Protein AF-A0ABC9BMJ6-F1 (afdb_monomer)

Nearest PDB structures (foldseek):
  5kpe-assembly1_A  TM=4.128E-01  e=5.017E+00  synthetic construct
  5xll-assembly1_B  TM=3.146E-01  e=8.668E+00  Mycobacterium tuberculosis H37Rv

Radius of gyration: 30.12 Å; Cα contacts (8 Å, |Δi|>4): 978; chains: 1; bounding box: 95×68×104 Å

Structure (mmCIF, N/CA/C/O backbone):
data_AF-A0ABC9BMJ6-F1
#
_entry.id   AF-A0ABC9BMJ6-F1
#
loop_
_atom_site.group_PDB
_atom_site.id
_atom_site.type_symbol
_atom_site.label_atom_id
_atom_site.label_alt_id
_atom_site.label_comp_id
_atom_site.label_asym_id
_atom_site.label_entity_id
_atom_site.label_seq_id
_atom_site.pdbx_PDB_ins_code
_atom_site.Cartn_x
_atom_site.Cartn_y
_atom_site.Cartn_z
_atom_site.occupancy
_atom_site.B_iso_or_equiv
_atom_site.auth_seq_id
_atom_site.auth_comp_id
_atom_site.auth_asym_id
_atom_site.auth_atom_id
_atom_site.pdbx_PDB_model_num
ATOM 1 N N . MET A 1 1 ? 49.094 -41.368 47.201 1.00 33.09 1 MET A N 1
ATOM 2 C CA . MET A 1 1 ? 49.383 -39.967 46.845 1.00 33.09 1 MET A CA 1
ATOM 3 C C . MET A 1 1 ? 49.085 -39.859 45.364 1.00 33.09 1 MET A C 1
ATOM 5 O O . MET A 1 1 ? 49.759 -40.530 44.600 1.00 33.09 1 MET A O 1
ATOM 9 N N . GLU A 1 2 ? 47.826 -39.545 45.057 1.00 30.81 2 GLU A N 1
ATOM 10 C CA . GLU A 1 2 ? 47.387 -38.235 44.515 1.00 30.81 2 GLU A CA 1
ATOM 11 C C . GLU A 1 2 ? 47.717 -38.145 43.014 1.00 30.81 2 GLU A C 1
ATOM 13 O O . GLU A 1 2 ? 48.843 -38.406 42.628 1.00 30.81 2 GLU A O 1
ATOM 18 N N . GLY A 1 3 ? 46.813 -37.845 42.085 1.00 28.95 3 GLY A N 1
ATOM 19 C CA . GLY A 1 3 ? 45.497 -37.216 42.162 1.00 28.95 3 GLY A CA 1
ATOM 20 C C . GLY A 1 3 ? 45.384 -36.204 41.008 1.00 28.95 3 GLY A C 1
ATOM 21 O O . GLY A 1 3 ? 46.356 -35.520 40.710 1.00 28.95 3 GLY A O 1
ATOM 22 N N . GLY A 1 4 ? 44.202 -36.099 40.389 1.00 27.53 4 GLY A N 1
ATOM 23 C CA . GLY A 1 4 ? 43.822 -35.000 39.484 1.00 27.53 4 GLY A CA 1
ATOM 24 C C . GLY A 1 4 ? 43.732 -35.349 37.992 1.00 27.53 4 GLY A C 1
ATOM 25 O O . GLY A 1 4 ? 44.600 -36.021 37.458 1.00 27.53 4 GLY A O 1
ATOM 26 N N . ALA A 1 5 ? 42.768 -34.879 37.204 1.00 30.50 5 ALA A N 1
ATOM 27 C CA . ALA A 1 5 ? 41.393 -34.427 37.414 1.00 30.50 5 ALA A CA 1
ATOM 28 C C . ALA A 1 5 ? 40.785 -34.338 35.999 1.00 30.50 5 ALA A C 1
ATOM 30 O O . ALA A 1 5 ? 41.412 -33.818 35.079 1.00 30.50 5 ALA A O 1
ATOM 31 N N . SER A 1 6 ? 39.583 -34.885 35.837 1.00 31.22 6 SER A N 1
ATOM 32 C CA . SER A 1 6 ? 38.776 -34.827 34.616 1.00 31.22 6 SER A CA 1
ATOM 33 C C . SER A 1 6 ? 38.198 -33.421 34.410 1.00 31.22 6 SER A C 1
ATOM 35 O O . SER A 1 6 ? 37.624 -32.862 35.344 1.00 31.22 6 SER A O 1
ATOM 37 N N . SER A 1 7 ? 38.285 -32.874 33.193 1.00 28.42 7 SER A N 1
ATOM 38 C CA . SER A 1 7 ? 37.371 -31.827 32.718 1.00 28.42 7 SER A CA 1
ATOM 39 C C . SER A 1 7 ? 36.832 -32.177 31.328 1.00 28.42 7 SER A C 1
ATOM 41 O O . SER A 1 7 ? 37.465 -32.017 30.288 1.00 28.42 7 SER A O 1
ATOM 43 N N . SER A 1 8 ? 35.613 -32.703 31.331 1.00 30.38 8 SER A N 1
ATOM 44 C CA . SER A 1 8 ? 34.746 -32.842 30.169 1.00 30.38 8 SER A CA 1
ATOM 45 C C . SER A 1 8 ? 34.121 -31.484 29.833 1.00 30.38 8 SER A C 1
ATOM 47 O O . SER A 1 8 ? 33.298 -30.989 30.604 1.00 30.38 8 SER A O 1
ATOM 49 N N . HIS A 1 9 ? 34.470 -30.901 28.684 1.00 28.22 9 HIS A N 1
ATOM 50 C CA . HIS A 1 9 ? 33.678 -29.838 28.060 1.00 28.22 9 HIS A CA 1
ATOM 51 C C . HIS A 1 9 ? 32.740 -30.438 26.993 1.00 28.22 9 HIS A C 1
ATOM 53 O O . HIS A 1 9 ? 33.175 -31.306 26.233 1.00 28.22 9 HIS A O 1
ATOM 59 N N . PRO A 1 10 ? 31.460 -30.020 26.945 1.00 30.89 10 PRO A N 1
ATOM 60 C CA . PRO A 1 10 ? 30.462 -30.551 26.020 1.00 30.89 10 PRO A CA 1
ATOM 61 C C . PRO A 1 10 ? 30.648 -30.004 24.590 1.00 30.89 10 PRO A C 1
ATOM 63 O O . PRO A 1 10 ? 31.284 -28.961 24.409 1.00 30.89 10 PRO A O 1
ATOM 66 N N . PRO A 1 11 ? 30.102 -30.691 23.566 1.00 30.92 11 PRO A N 1
ATOM 67 C CA . PRO A 1 11 ? 30.194 -30.267 22.173 1.00 30.92 11 PRO A CA 1
ATOM 68 C C . PRO A 1 11 ? 29.452 -28.945 21.957 1.00 30.92 11 PRO A C 1
ATOM 70 O O . PRO A 1 11 ? 28.362 -28.734 22.488 1.00 30.92 11 PRO A O 1
ATOM 73 N N . GLY A 1 12 ? 30.089 -28.060 21.189 1.00 27.25 12 GLY A N 1
ATOM 74 C CA . GLY A 1 12 ? 29.661 -26.687 20.960 1.00 27.25 12 GLY A CA 1
ATOM 75 C C . GLY A 1 12 ? 28.225 -26.556 20.459 1.00 27.25 12 GLY A C 1
ATOM 76 O O . GLY A 1 12 ? 27.762 -27.316 19.609 1.00 27.25 12 GLY A O 1
ATOM 77 N N . GLU A 1 13 ? 27.557 -25.536 20.990 1.00 24.33 13 GLU A N 1
ATOM 78 C CA . GLU A 1 13 ? 26.279 -25.020 20.523 1.00 24.33 13 GLU A CA 1
ATOM 79 C C . GLU A 1 13 ? 26.302 -24.815 19.004 1.00 24.33 13 GLU A C 1
ATOM 81 O O . GLU A 1 13 ? 27.088 -24.034 18.457 1.00 24.33 13 GLU A O 1
ATOM 86 N N . VAL A 1 14 ? 25.392 -25.503 18.315 1.00 29.06 14 VAL A N 1
ATOM 87 C CA . VAL A 1 14 ? 25.021 -25.184 16.940 1.00 29.06 14 VAL A CA 1
ATOM 88 C C . VAL A 1 14 ? 24.411 -23.785 16.968 1.00 29.06 14 VAL A C 1
ATOM 90 O O . VAL A 1 14 ? 23.277 -23.598 17.408 1.00 29.06 14 VAL A O 1
ATOM 93 N N . ARG A 1 15 ? 25.188 -22.788 16.525 1.00 27.58 15 ARG A N 1
ATOM 94 C CA . ARG A 1 15 ? 24.693 -21.442 16.210 1.00 27.58 15 ARG A CA 1
ATOM 95 C C . ARG A 1 15 ? 23.406 -21.579 15.401 1.00 27.58 15 ARG A C 1
ATOM 97 O O . ARG A 1 15 ? 23.428 -22.158 14.316 1.00 27.58 15 ARG A O 1
ATOM 104 N N . GLY A 1 16 ? 22.315 -21.029 15.931 1.00 27.80 16 GLY A N 1
ATOM 105 C CA . GLY A 1 16 ? 21.027 -20.964 15.254 1.00 27.80 16 GLY A CA 1
ATOM 106 C C . GLY A 1 16 ? 21.189 -20.376 13.856 1.00 27.80 16 GLY A C 1
ATOM 107 O O . GLY A 1 16 ? 21.522 -19.200 13.700 1.00 27.80 16 GLY A O 1
ATOM 108 N N . GLY A 1 17 ? 20.988 -21.211 12.838 1.00 27.11 17 GLY A N 1
ATOM 109 C CA . GLY A 1 17 ? 20.892 -20.753 11.462 1.00 27.11 17 GLY A CA 1
ATOM 110 C C . GLY A 1 17 ? 19.685 -19.831 11.344 1.00 27.11 17 GLY A C 1
ATOM 111 O O . GLY A 1 17 ? 18.574 -20.220 11.704 1.00 27.11 17 GLY A O 1
ATOM 112 N N . ARG A 1 18 ? 19.895 -18.599 10.865 1.00 36.44 18 ARG A N 1
ATOM 113 C CA . ARG A 1 18 ? 18.789 -17.762 10.389 1.00 36.44 18 ARG A CA 1
ATOM 114 C C . ARG A 1 18 ? 18.072 -18.555 9.295 1.00 36.44 18 ARG A C 1
ATOM 116 O O . ARG A 1 18 ? 18.706 -18.930 8.310 1.00 36.44 18 ARG A O 1
ATOM 123 N N . LEU A 1 19 ? 16.782 -18.829 9.485 1.00 44.47 19 LEU A N 1
ATOM 124 C CA . LEU A 1 19 ? 15.931 -19.321 8.403 1.00 44.47 19 LEU A CA 1
ATOM 125 C C . LEU A 1 19 ? 15.994 -18.320 7.237 1.00 44.47 19 LEU A C 1
ATOM 127 O O . LEU A 1 19 ? 16.116 -17.115 7.485 1.00 44.47 19 LEU A O 1
ATOM 131 N N . PRO A 1 20 ? 15.963 -18.797 5.983 1.00 54.59 20 PRO A N 1
ATOM 132 C CA . PRO A 1 20 ? 16.065 -17.919 4.833 1.00 54.59 20 PRO A CA 1
ATOM 133 C C . PRO A 1 20 ? 14.882 -16.939 4.790 1.00 54.59 20 PRO A C 1
ATOM 135 O O . PRO A 1 20 ? 13.783 -17.281 5.240 1.00 54.59 20 PRO A O 1
ATOM 138 N N . PRO A 1 21 ? 15.094 -15.723 4.258 1.00 69.69 21 PRO A N 1
ATOM 139 C CA . PRO A 1 21 ? 14.014 -14.779 4.010 1.00 69.69 21 PRO A CA 1
ATOM 140 C C . PRO A 1 21 ? 12.891 -15.438 3.199 1.00 69.69 21 PRO A C 1
ATOM 142 O O . PRO A 1 21 ? 13.155 -16.119 2.211 1.00 69.69 21 PRO A O 1
ATOM 145 N N . SER A 1 22 ? 11.642 -15.237 3.623 1.00 84.31 22 SER A N 1
ATOM 146 C CA . SER A 1 22 ? 10.463 -15.806 2.963 1.00 84.31 22 SER A CA 1
ATOM 147 C C . SER A 1 22 ? 9.681 -14.722 2.232 1.00 84.31 22 SER A C 1
ATOM 149 O O . SER A 1 22 ? 9.264 -13.734 2.841 1.00 84.31 22 SER A O 1
ATOM 151 N N . GLU A 1 23 ? 9.473 -14.913 0.934 1.00 90.75 23 GLU A N 1
ATOM 152 C CA . GLU A 1 23 ? 8.593 -14.055 0.148 1.00 90.75 23 GLU A CA 1
ATOM 153 C C . GLU A 1 23 ? 7.131 -14.244 0.556 1.00 90.75 23 GLU A C 1
ATOM 155 O O . GLU A 1 23 ? 6.697 -15.353 0.874 1.00 90.75 23 GLU A O 1
ATOM 160 N N . ARG A 1 24 ? 6.364 -13.152 0.530 1.00 92.38 24 ARG A N 1
ATOM 161 C CA . ARG A 1 24 ? 4.918 -13.140 0.754 1.00 92.38 24 ARG A CA 1
ATOM 162 C C . ARG A 1 24 ? 4.232 -12.282 -0.297 1.00 92.38 24 ARG A C 1
ATOM 164 O O . ARG A 1 24 ? 4.701 -11.190 -0.614 1.00 92.38 24 ARG A O 1
ATOM 171 N N . LEU A 1 25 ? 3.077 -12.747 -0.765 1.00 92.94 25 LEU A N 1
ATOM 172 C CA . LEU A 1 25 ? 2.166 -11.964 -1.592 1.00 92.94 25 LEU A CA 1
ATOM 173 C C . LEU A 1 25 ? 1.090 -11.356 -0.687 1.00 92.94 25 LEU A C 1
ATOM 175 O O . LEU A 1 25 ? 0.232 -12.063 -0.169 1.00 92.94 25 LEU A O 1
ATOM 179 N N . LEU A 1 26 ? 1.166 -10.054 -0.432 1.00 92.25 26 LEU A N 1
ATOM 180 C CA . LEU A 1 26 ? 0.313 -9.338 0.515 1.00 92.25 26 LEU A CA 1
ATOM 181 C C . LEU A 1 26 ? -0.890 -8.696 -0.172 1.00 92.25 26 LEU A C 1
ATOM 183 O O . LEU A 1 26 ? -0.732 -7.966 -1.151 1.00 92.25 26 LEU A O 1
ATOM 187 N N . SER A 1 27 ? -2.077 -8.855 0.415 1.00 91.06 27 SER A N 1
ATOM 188 C CA . SER A 1 27 ? -3.217 -7.981 0.114 1.00 91.06 27 SER A CA 1
ATOM 189 C C . SER A 1 27 ? -2.977 -6.586 0.692 1.00 91.06 27 SER A C 1
ATOM 191 O O . SER A 1 27 ? -2.805 -6.432 1.902 1.00 91.06 27 SER A O 1
ATOM 193 N N . ARG A 1 28 ? -3.034 -5.546 -0.149 1.00 90.75 28 ARG A N 1
ATOM 194 C CA . ARG A 1 28 ? -2.913 -4.154 0.312 1.00 90.75 28 ARG A CA 1
ATOM 195 C C . ARG A 1 28 ? -4.139 -3.660 1.073 1.00 90.75 28 ARG A C 1
ATOM 197 O O . ARG A 1 28 ? -4.034 -2.696 1.827 1.00 90.75 28 ARG A O 1
ATOM 204 N N . PHE A 1 29 ? -5.305 -4.273 0.878 1.00 90.12 29 PHE A N 1
ATOM 205 C CA . PHE A 1 29 ? -6.492 -3.928 1.653 1.00 90.12 29 PHE A CA 1
ATOM 206 C C . PHE A 1 29 ? -6.462 -4.637 3.005 1.00 90.12 29 PHE A C 1
ATOM 208 O O . PHE A 1 29 ? -6.341 -5.862 3.064 1.00 90.12 29 PHE A O 1
ATOM 215 N N . VAL A 1 30 ? -6.604 -3.856 4.074 1.00 92.12 30 VAL A N 1
ATOM 216 C CA . VAL A 1 30 ? -6.532 -4.326 5.458 1.00 92.12 30 VAL A CA 1
ATOM 217 C C . VAL A 1 30 ? -7.868 -4.047 6.121 1.00 92.12 30 VAL A C 1
ATOM 219 O O . VAL A 1 30 ? -8.249 -2.892 6.284 1.00 92.12 30 VAL A O 1
ATOM 222 N N . ARG A 1 31 ? -8.601 -5.095 6.491 1.00 91.50 31 ARG A N 1
ATOM 223 C CA . ARG A 1 31 ? -9.920 -4.955 7.126 1.00 91.50 31 ARG A CA 1
ATOM 224 C C . ARG A 1 31 ? -9.782 -4.569 8.591 1.00 91.50 31 ARG A C 1
ATOM 226 O O . ARG A 1 31 ? -8.829 -4.983 9.252 1.00 91.50 31 ARG A O 1
ATOM 233 N N . PHE A 1 32 ? -10.756 -3.816 9.092 1.00 92.62 32 PHE A N 1
ATOM 234 C CA . PHE A 1 32 ? -10.919 -3.625 10.529 1.00 92.62 32 PHE A CA 1
ATOM 235 C C . PHE A 1 32 ? -11.831 -4.697 11.105 1.00 92.62 32 PHE A C 1
ATOM 237 O O . PHE A 1 32 ? -12.889 -4.994 10.550 1.00 92.62 32 PHE A O 1
ATOM 244 N N . GLU A 1 33 ? -11.419 -5.251 12.235 1.00 91.69 33 GLU A N 1
ATOM 245 C CA . GLU A 1 33 ? -12.224 -6.164 13.035 1.00 91.69 33 GLU A CA 1
ATOM 246 C C . GLU A 1 33 ? -12.565 -5.458 14.345 1.00 91.69 33 GLU A C 1
ATOM 248 O O . GLU A 1 33 ? -11.684 -5.171 15.152 1.00 91.69 33 GLU A O 1
ATOM 253 N N . ASP A 1 34 ? -13.841 -5.104 14.517 1.00 90.19 34 ASP A N 1
ATOM 254 C CA . ASP A 1 34 ? -14.331 -4.427 15.720 1.00 90.19 34 ASP A CA 1
ATOM 255 C C . ASP A 1 34 ? -14.354 -5.416 16.891 1.00 90.19 34 ASP A C 1
ATOM 257 O O . ASP A 1 34 ? -15.243 -6.266 16.997 1.00 90.19 34 ASP A O 1
ATOM 261 N N . GLU A 1 35 ? -13.371 -5.287 17.778 1.00 91.06 35 GLU A N 1
ATOM 262 C CA . GLU A 1 35 ? -13.176 -6.176 18.920 1.00 91.06 35 GLU A CA 1
ATOM 263 C C . GLU A 1 35 ? -14.310 -6.053 19.945 1.00 91.06 35 GLU A C 1
ATOM 265 O O . GLU A 1 35 ? -14.621 -7.013 20.644 1.00 91.06 35 GLU A O 1
ATOM 270 N N . ILE A 1 36 ? -14.990 -4.902 20.013 1.00 89.50 36 ILE A N 1
ATOM 271 C CA . ILE A 1 36 ? -16.168 -4.742 20.876 1.00 89.50 36 ILE A CA 1
ATOM 272 C C . ILE A 1 36 ? -17.305 -5.611 20.336 1.00 89.50 36 ILE A C 1
ATOM 274 O O . ILE A 1 36 ? -17.982 -6.302 21.095 1.00 89.50 36 ILE A O 1
ATOM 278 N N . SER A 1 37 ? -17.502 -5.601 19.017 1.00 88.56 37 SER A N 1
ATOM 279 C CA . SER A 1 37 ? -18.513 -6.431 18.358 1.00 88.56 37 SER A CA 1
ATOM 280 C C . SER A 1 37 ? -18.182 -7.927 18.454 1.00 88.56 37 SER A C 1
ATOM 282 O O . SER A 1 37 ? -19.090 -8.736 18.640 1.00 88.56 37 SER A O 1
ATOM 284 N N . GLU A 1 38 ? -16.902 -8.303 18.370 1.00 89.56 38 GLU A N 1
ATOM 285 C CA . GLU A 1 38 ? -16.426 -9.669 18.639 1.00 89.56 38 GLU A CA 1
ATOM 286 C C . GLU A 1 38 ? -16.724 -10.078 20.089 1.00 89.56 38 GLU A C 1
ATOM 288 O O . GLU A 1 38 ? -17.366 -11.100 20.321 1.00 89.56 38 GLU A O 1
ATOM 293 N N . PHE A 1 39 ? -16.375 -9.232 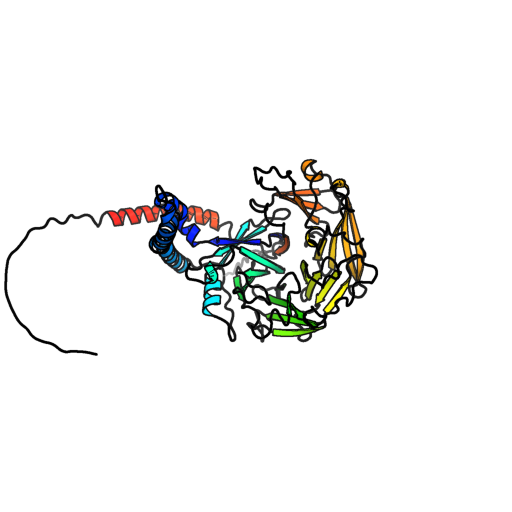21.060 1.00 90.19 39 PHE A N 1
ATOM 294 C CA . PHE A 1 39 ? -16.603 -9.491 22.481 1.00 90.19 39 PHE A CA 1
ATOM 295 C C . PHE A 1 39 ? -18.092 -9.650 22.827 1.00 90.19 39 PHE A C 1
ATOM 297 O O . PHE A 1 39 ? -18.458 -10.548 23.581 1.00 90.19 39 PHE A O 1
ATOM 304 N N . ILE A 1 40 ? -18.977 -8.820 22.261 1.00 90.38 40 ILE A N 1
ATOM 305 C CA . ILE A 1 40 ? -20.436 -8.951 22.438 1.00 90.38 40 ILE A CA 1
ATOM 306 C C . ILE A 1 40 ? -20.909 -10.338 21.983 1.00 90.38 40 ILE A C 1
ATOM 308 O O . ILE A 1 40 ? -21.670 -10.989 22.702 1.00 90.38 40 ILE A O 1
ATOM 312 N N . LYS A 1 41 ? -20.416 -10.815 20.831 1.00 90.56 41 LYS A N 1
ATOM 313 C CA . LYS A 1 41 ? -20.728 -12.156 20.316 1.00 90.56 41 LYS A CA 1
ATOM 314 C C . LYS A 1 41 ? -20.170 -13.257 21.218 1.00 90.56 41 LYS A C 1
ATOM 316 O O . LYS A 1 41 ? -20.896 -14.199 21.518 1.00 90.56 41 LYS A O 1
ATOM 321 N N . GLU A 1 42 ? -18.925 -13.131 21.686 1.00 90.31 42 GLU A N 1
ATOM 322 C CA . GLU A 1 42 ? -18.297 -14.093 22.609 1.00 90.31 42 GLU A CA 1
ATOM 323 C C . GLU A 1 42 ? -19.088 -14.252 23.916 1.00 90.31 42 GLU A C 1
ATOM 325 O O . GLU A 1 42 ? -19.200 -15.355 24.442 1.00 90.31 42 GLU A O 1
ATOM 330 N N . GLN A 1 43 ? -19.658 -13.160 24.433 1.00 89.31 43 GLN A N 1
ATOM 331 C CA . GLN A 1 43 ? -20.457 -13.164 25.663 1.00 89.31 43 GLN A CA 1
ATOM 332 C C . GLN A 1 43 ? -21.914 -13.610 25.450 1.00 89.31 43 GLN A C 1
ATOM 334 O O . GLN A 1 43 ? -22.694 -13.610 26.403 1.00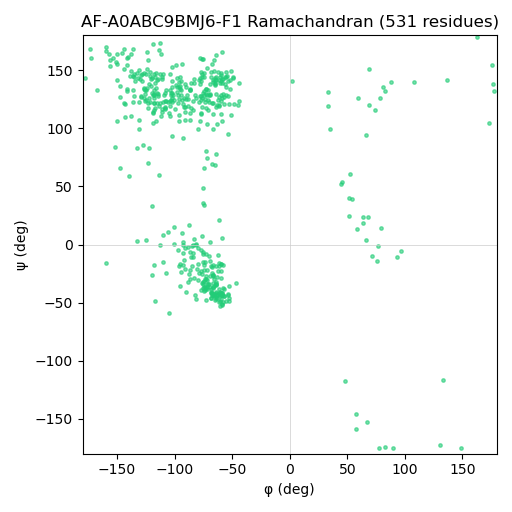 89.31 43 GLN A O 1
ATOM 339 N N . GLY A 1 44 ? -22.311 -13.951 24.219 1.00 88.50 44 GLY A N 1
ATOM 340 C CA . GLY A 1 44 ? -23.694 -14.306 23.891 1.00 88.50 44 GLY A CA 1
ATOM 341 C C . GLY A 1 44 ? -24.687 -13.157 24.098 1.00 88.50 44 GLY A C 1
ATOM 342 O O . GLY A 1 44 ? -25.873 -13.398 24.323 1.00 88.50 44 GLY A O 1
ATOM 343 N N . LEU A 1 45 ? -24.215 -11.907 24.065 1.00 89.19 45 LEU A N 1
ATOM 344 C CA . LEU A 1 45 ? -25.070 -10.730 24.187 1.00 89.19 45 LEU A CA 1
ATOM 345 C C . LEU A 1 45 ? -25.816 -10.487 22.862 1.00 89.19 45 LEU A C 1
ATOM 347 O O . LEU A 1 45 ? -25.270 -10.759 21.789 1.00 89.19 45 LEU A O 1
ATOM 351 N N . PRO A 1 46 ? -27.061 -9.976 22.910 1.00 87.81 46 PRO A N 1
ATOM 352 C CA . PRO A 1 46 ? -27.860 -9.759 21.709 1.00 87.81 46 PRO A CA 1
ATOM 353 C C . PRO A 1 46 ? -27.179 -8.758 20.774 1.00 87.81 46 PRO A C 1
ATOM 355 O O . PRO A 1 46 ? -26.604 -7.770 21.228 1.00 87.81 46 PRO A O 1
ATOM 358 N N . SER A 1 47 ? -27.257 -9.004 19.466 1.00 89.44 47 SER A N 1
ATOM 359 C CA . SER A 1 47 ? -26.776 -8.053 18.463 1.00 89.44 47 SER A CA 1
ATOM 360 C C . SER A 1 47 ? -27.749 -6.879 18.309 1.00 89.44 47 SER A C 1
ATOM 362 O O . SER A 1 47 ? -28.928 -6.993 18.656 1.00 89.44 47 SER A O 1
ATOM 364 N N . LEU A 1 48 ? -27.274 -5.754 17.759 1.00 88.00 48 LEU A N 1
ATOM 365 C CA . LEU A 1 48 ? -28.157 -4.630 17.440 1.00 88.00 48 LEU A CA 1
ATOM 366 C C . LEU A 1 48 ? -29.256 -5.063 16.466 1.00 88.00 48 LEU A C 1
ATOM 368 O O . LEU A 1 48 ? -30.403 -4.698 16.682 1.00 88.00 48 LEU A O 1
ATOM 372 N N . ASP A 1 49 ? -28.920 -5.866 15.455 1.00 88.75 49 ASP A N 1
ATOM 373 C CA . ASP A 1 49 ? -29.873 -6.333 14.444 1.00 88.75 49 ASP A CA 1
ATOM 374 C C . ASP A 1 49 ? -30.996 -7.152 15.089 1.00 88.75 49 ASP A C 1
ATOM 376 O O . ASP A 1 49 ? -32.164 -6.869 14.861 1.00 88.75 49 ASP A O 1
ATOM 380 N N . THR A 1 50 ? -30.657 -8.061 16.009 1.00 89.06 50 THR A N 1
ATOM 381 C CA . THR A 1 50 ? -31.642 -8.851 16.769 1.00 89.06 50 THR A CA 1
ATOM 382 C C . THR A 1 50 ? -32.581 -7.971 17.601 1.00 89.06 50 THR A C 1
ATOM 384 O O . THR A 1 50 ? -33.778 -8.232 17.677 1.00 89.06 50 THR A O 1
ATOM 387 N N . ILE A 1 51 ? -32.054 -6.917 18.233 1.00 89.44 51 ILE A N 1
ATOM 388 C CA . ILE A 1 51 ? -32.875 -5.976 19.011 1.00 89.44 51 ILE A CA 1
ATOM 389 C C . ILE A 1 51 ? -33.725 -5.107 18.085 1.00 89.44 51 ILE A C 1
ATOM 391 O O . ILE A 1 51 ? -34.874 -4.828 18.410 1.00 89.44 51 ILE A O 1
ATOM 395 N N . MET A 1 52 ? -33.185 -4.685 16.939 1.00 91.12 52 MET A N 1
ATOM 396 C CA . MET A 1 52 ? -33.926 -3.896 15.956 1.00 91.12 52 MET A CA 1
ATOM 397 C C . MET A 1 52 ? -35.069 -4.701 15.349 1.00 91.12 52 MET A C 1
ATOM 399 O O . MET A 1 52 ? -36.163 -4.163 15.232 1.00 91.12 52 MET A O 1
ATOM 403 N N . GLU A 1 53 ? -34.846 -5.968 14.999 1.00 90.06 53 GLU A N 1
ATOM 404 C CA . GLU A 1 53 ? -35.888 -6.856 14.476 1.00 90.06 53 GLU A CA 1
ATOM 405 C C . GLU A 1 53 ? -37.047 -6.987 15.468 1.00 90.06 53 GLU A C 1
ATOM 407 O O . GLU A 1 53 ? -38.188 -6.724 15.101 1.00 90.06 53 GLU A O 1
ATOM 412 N N . ALA A 1 54 ? -36.750 -7.278 16.739 1.00 88.94 54 ALA A N 1
ATOM 413 C CA . ALA A 1 54 ? -37.772 -7.394 17.779 1.00 88.94 54 ALA A CA 1
ATOM 414 C C . ALA A 1 54 ? -38.469 -6.058 18.094 1.00 88.94 54 ALA A C 1
ATOM 416 O O . ALA A 1 54 ? -39.665 -6.021 18.363 1.00 88.94 54 ALA A O 1
ATOM 417 N N . ALA A 1 55 ? -37.737 -4.941 18.084 1.00 87.94 55 ALA A N 1
ATOM 418 C CA . ALA A 1 55 ? -38.296 -3.641 18.451 1.00 87.94 55 ALA A CA 1
ATOM 419 C C . ALA A 1 55 ? -39.086 -2.961 17.327 1.00 87.94 55 ALA A C 1
ATOM 421 O O . ALA A 1 55 ? -39.862 -2.047 17.602 1.00 87.94 55 ALA A O 1
ATOM 422 N N . LEU A 1 56 ? -38.856 -3.347 16.070 1.00 91.62 56 LEU A N 1
ATOM 423 C CA . LEU A 1 56 ? -39.567 -2.817 14.905 1.00 91.62 56 LEU A CA 1
ATOM 424 C C . LEU A 1 56 ? -40.735 -3.708 14.466 1.00 91.62 56 LEU A C 1
ATOM 426 O O . LEU A 1 56 ? -41.483 -3.306 13.569 1.00 91.62 56 LEU A O 1
ATOM 430 N N . GLU A 1 57 ? -40.907 -4.870 15.101 1.00 89.75 57 GLU A N 1
ATOM 431 C CA . GLU A 1 57 ? -42.073 -5.734 14.933 1.00 89.75 57 GLU A CA 1
ATOM 432 C C . GLU A 1 57 ? -43.352 -4.950 15.275 1.00 89.75 57 GLU A C 1
ATOM 434 O O . GLU A 1 57 ? -43.441 -4.280 16.304 1.00 89.75 57 GLU A O 1
ATOM 439 N N . ASP A 1 58 ? -44.315 -4.954 14.352 1.00 87.88 58 ASP A N 1
ATOM 440 C CA . ASP A 1 58 ? -45.609 -4.264 14.462 1.00 87.88 58 ASP A CA 1
ATOM 441 C C . ASP A 1 58 ? -45.572 -2.733 14.678 1.00 87.88 58 ASP A C 1
ATOM 443 O O . ASP A 1 58 ? -46.604 -2.107 14.948 1.00 87.88 58 ASP A O 1
ATOM 447 N N . ILE A 1 59 ? -44.418 -2.080 14.490 1.00 91.25 59 ILE A N 1
ATOM 448 C CA . ILE A 1 59 ? -44.306 -0.618 14.590 1.00 91.25 59 ILE A CA 1
ATOM 449 C C . ILE A 1 59 ? -44.749 0.063 13.281 1.00 91.25 59 ILE A C 1
ATOM 451 O O . ILE A 1 59 ? -44.210 -0.240 12.208 1.00 91.25 59 ILE A O 1
ATOM 455 N N . PRO A 1 60 ? -45.666 1.053 13.334 1.00 90.88 60 PRO A N 1
ATOM 456 C CA . PRO A 1 60 ? -46.049 1.839 12.164 1.00 90.88 60 PRO A CA 1
ATOM 457 C C . PRO A 1 60 ? -44.855 2.556 11.527 1.00 90.88 60 PRO A C 1
ATOM 459 O O . PRO A 1 60 ? -44.015 3.118 12.230 1.00 90.88 60 PRO A O 1
ATOM 462 N N . GLU A 1 61 ? -44.822 2.636 10.193 1.00 87.62 61 GLU A N 1
ATOM 463 C CA . GLU A 1 61 ? -43.719 3.259 9.437 1.00 87.62 61 GLU A CA 1
ATOM 464 C C . GLU A 1 61 ? -43.404 4.692 9.904 1.00 87.62 61 GLU A C 1
ATOM 466 O O . GLU A 1 61 ? -42.244 5.083 10.010 1.00 87.62 61 GLU A O 1
ATOM 471 N N . SER A 1 62 ? -44.436 5.452 10.287 1.00 89.50 62 SER A N 1
ATOM 472 C CA . SER A 1 62 ? -44.309 6.818 10.810 1.00 89.50 62 SER A CA 1
ATOM 473 C C . SER A 1 62 ? -43.557 6.920 12.142 1.00 89.50 62 SER A C 1
ATOM 475 O O . SER A 1 62 ? -43.094 8.003 12.493 1.00 89.50 62 SER A O 1
ATOM 477 N N . GLN A 1 63 ? -43.427 5.819 12.887 1.00 89.38 63 GLN A N 1
ATOM 478 C CA . GLN A 1 63 ? -42.763 5.762 14.192 1.00 89.38 63 GLN A CA 1
ATOM 479 C C . GLN A 1 63 ? -41.439 4.994 14.163 1.00 89.38 63 GLN A C 1
ATOM 481 O O . GLN A 1 63 ? -40.636 5.151 15.089 1.00 89.38 63 GLN A O 1
ATOM 486 N N . LYS A 1 64 ? -41.170 4.213 13.106 1.00 89.56 64 LYS A N 1
ATOM 487 C CA . LYS A 1 64 ? -39.967 3.374 13.003 1.00 89.56 64 LYS A CA 1
ATOM 488 C C . LYS A 1 64 ? -38.688 4.163 13.237 1.00 89.56 64 LYS A C 1
ATOM 490 O O . LYS A 1 64 ? -37.880 3.758 14.059 1.00 89.56 64 LYS A O 1
ATOM 495 N N . GLN A 1 65 ? -38.538 5.339 12.626 1.00 89.88 65 GLN A N 1
ATOM 496 C CA . GLN A 1 65 ? -37.334 6.159 12.803 1.00 89.88 65 GLN A CA 1
ATOM 497 C C . GLN A 1 65 ? -37.084 6.546 14.272 1.00 89.88 65 GLN A C 1
ATOM 499 O O . GLN A 1 65 ? -35.950 6.476 14.751 1.00 89.88 65 GLN A O 1
ATOM 504 N N . THR A 1 66 ? -38.131 6.942 15.000 1.00 91.19 66 THR A N 1
ATOM 505 C CA . THR A 1 66 ? -38.025 7.317 16.416 1.00 91.19 66 THR A CA 1
ATOM 506 C C . THR A 1 66 ? -37.698 6.110 17.291 1.00 91.19 66 THR A C 1
ATOM 508 O O . THR A 1 66 ? -36.855 6.218 18.184 1.00 91.19 66 THR A O 1
ATOM 511 N N . VAL A 1 67 ? -38.324 4.959 17.026 1.00 90.25 67 VAL A N 1
ATOM 512 C CA . VAL A 1 67 ? -38.047 3.706 17.743 1.00 90.25 67 VAL A CA 1
ATOM 513 C C . VAL A 1 67 ? -36.618 3.239 17.472 1.00 90.25 67 VAL A C 1
ATOM 515 O O . VAL A 1 67 ? -35.869 3.027 18.419 1.00 90.25 67 VAL A O 1
ATOM 518 N N . THR A 1 68 ? -36.182 3.213 16.210 1.00 90.31 68 THR A N 1
ATOM 519 C CA . THR A 1 68 ? -34.804 2.882 15.819 1.00 90.31 68 THR A CA 1
ATOM 520 C C . THR A 1 68 ? -33.787 3.740 16.568 1.00 90.31 68 THR A C 1
ATOM 522 O O . THR A 1 68 ? -32.840 3.216 17.147 1.00 90.31 68 THR A O 1
ATOM 525 N N . GLN A 1 69 ? -33.972 5.063 16.616 1.00 90.88 69 GLN A N 1
ATOM 526 C CA . GLN A 1 69 ? -33.047 5.939 17.340 1.00 90.88 69 GLN A CA 1
ATOM 527 C C . GLN A 1 69 ? -33.025 5.654 18.845 1.00 90.88 69 GLN A C 1
ATOM 529 O O . GLN A 1 69 ? -31.944 5.601 19.438 1.00 90.88 69 GLN A O 1
ATOM 534 N N . ARG A 1 70 ? -34.197 5.456 19.465 1.00 92.44 70 ARG A N 1
ATOM 535 C CA . ARG A 1 70 ? -34.306 5.134 20.893 1.00 92.44 70 ARG A CA 1
ATOM 536 C C . ARG A 1 70 ? -33.591 3.828 21.220 1.00 92.44 70 ARG A C 1
ATOM 538 O O . ARG A 1 70 ? -32.789 3.802 22.150 1.00 92.44 70 ARG A O 1
ATOM 545 N N . GLU A 1 71 ? -33.842 2.782 20.447 1.00 92.44 71 GLU A N 1
ATOM 546 C CA . GLU A 1 71 ? -33.278 1.461 20.704 1.00 92.44 71 GLU A CA 1
ATOM 547 C C . GLU A 1 71 ? -31.780 1.401 20.406 1.00 92.44 71 GLU A C 1
ATOM 549 O O . GLU A 1 71 ? -31.025 0.819 21.181 1.00 92.44 71 GLU A O 1
ATOM 554 N N . ILE A 1 72 ? -31.298 2.099 19.370 1.00 90.12 72 ILE A N 1
ATOM 555 C CA . ILE A 1 72 ? -29.856 2.276 19.147 1.00 90.12 72 ILE A CA 1
ATOM 556 C C . ILE A 1 72 ? -29.199 2.929 20.371 1.00 90.12 72 ILE A C 1
ATOM 558 O O . ILE A 1 72 ? -28.124 2.501 20.797 1.00 90.12 72 ILE A O 1
ATOM 562 N N . LEU A 1 73 ? -29.810 3.970 20.944 1.00 90.12 73 LEU A N 1
ATOM 563 C CA . LEU A 1 73 ? -29.281 4.631 22.141 1.00 90.12 73 LEU A CA 1
ATOM 564 C C . LEU A 1 73 ? -29.339 3.717 23.369 1.00 90.12 73 LEU A C 1
ATOM 566 O O . LEU A 1 73 ? -28.362 3.661 24.119 1.00 90.12 73 LEU A O 1
ATOM 570 N N . HIS A 1 74 ? -30.438 2.983 23.548 1.00 90.62 74 HIS A N 1
ATOM 571 C CA . HIS A 1 74 ? -30.595 2.030 24.640 1.00 90.62 74 HIS A CA 1
ATOM 572 C C . HIS A 1 74 ? -29.530 0.930 24.564 1.00 90.62 74 HIS A C 1
ATOM 574 O O . HIS A 1 74 ? -28.756 0.763 25.506 1.00 90.62 74 HIS A O 1
ATOM 580 N N . TYR A 1 75 ? -29.401 0.275 23.408 1.00 90.75 75 TYR A N 1
ATOM 581 C CA . TYR A 1 75 ? -28.392 -0.747 23.136 1.00 90.75 75 TYR A CA 1
ATOM 582 C C . TYR A 1 75 ? -26.968 -0.258 23.417 1.00 90.75 75 TYR A C 1
ATOM 584 O O . TYR A 1 75 ? -26.161 -0.950 24.046 1.00 90.75 75 TYR A O 1
ATOM 592 N N . ARG A 1 76 ? -26.652 0.973 22.997 1.00 88.12 76 ARG A N 1
ATOM 593 C CA . ARG A 1 76 ? -25.341 1.584 23.253 1.00 88.12 76 ARG A CA 1
ATOM 594 C C . ARG A 1 76 ? -25.048 1.708 24.746 1.00 88.12 76 ARG A C 1
ATOM 596 O O . ARG A 1 76 ? -23.935 1.422 25.178 1.00 88.12 76 ARG A O 1
ATOM 603 N N . GLN A 1 77 ? -26.031 2.130 25.534 1.00 88.56 77 GLN A N 1
ATOM 604 C CA . GLN A 1 77 ? -25.855 2.335 26.969 1.00 88.56 77 GLN A CA 1
ATOM 605 C C . GLN A 1 77 ? -25.813 1.023 27.755 1.00 88.56 77 GLN A C 1
ATOM 607 O O . GLN A 1 77 ? -25.059 0.923 28.723 1.00 88.56 77 GLN A O 1
ATOM 612 N N . THR A 1 78 ? -26.613 0.030 27.366 1.00 89.88 78 THR A N 1
ATOM 613 C CA . THR A 1 78 ? -26.811 -1.184 28.168 1.00 89.88 78 THR A CA 1
ATOM 614 C C . THR A 1 78 ? -25.911 -2.340 27.763 1.00 89.88 78 THR A C 1
ATOM 616 O O . THR A 1 78 ? -25.469 -3.073 28.650 1.00 89.88 78 THR A O 1
ATOM 619 N N . VAL A 1 79 ? -25.617 -2.489 26.469 1.00 90.12 79 VAL A N 1
ATOM 620 C CA . VAL A 1 79 ? -24.814 -3.594 25.926 1.00 90.12 79 VAL A CA 1
ATOM 621 C C . VAL A 1 79 ? -23.413 -3.110 25.576 1.00 90.12 79 VAL A C 1
ATOM 623 O O . VAL A 1 79 ? -22.436 -3.578 26.159 1.00 90.12 79 VAL A O 1
ATOM 626 N N . VAL A 1 80 ? -23.304 -2.123 24.681 1.00 89.38 80 VAL A N 1
ATOM 627 C CA . VAL A 1 80 ? -22.003 -1.698 24.134 1.00 89.38 80 VAL A CA 1
ATOM 628 C C . VAL A 1 80 ? -21.102 -1.110 25.213 1.00 89.38 80 VAL A C 1
ATOM 630 O O . VAL A 1 80 ? -19.953 -1.515 25.322 1.00 89.38 80 VAL A O 1
ATOM 633 N N . LYS A 1 81 ? -21.612 -0.211 26.064 1.00 89.25 81 LYS A N 1
ATOM 634 C CA . LYS A 1 81 ? -20.811 0.387 27.143 1.00 89.25 81 LYS A CA 1
ATOM 635 C C . LYS A 1 81 ? -20.267 -0.659 28.124 1.00 89.25 81 LYS A C 1
ATOM 637 O O . LYS A 1 81 ? -19.101 -0.595 28.500 1.00 89.25 81 LYS A O 1
ATOM 642 N N . LYS A 1 82 ? -21.083 -1.651 28.500 1.00 89.19 82 LYS A N 1
ATOM 643 C CA . LYS A 1 82 ? -20.639 -2.750 29.374 1.00 89.19 82 LYS A CA 1
ATOM 644 C C . LYS A 1 82 ? -19.560 -3.597 28.702 1.00 89.19 82 LYS A C 1
ATOM 646 O O . LYS A 1 82 ? -18.591 -3.961 29.360 1.00 89.19 82 LYS A O 1
ATOM 651 N N . ALA A 1 83 ? -19.716 -3.876 27.407 1.00 91.44 83 ALA A N 1
ATOM 652 C CA . ALA A 1 83 ? -18.711 -4.575 26.617 1.00 91.44 83 ALA A CA 1
ATOM 653 C C . ALA A 1 83 ? -17.402 -3.773 26.517 1.00 91.44 83 ALA A C 1
ATOM 655 O O . ALA A 1 83 ? -16.336 -4.338 26.728 1.00 91.44 83 ALA A O 1
ATOM 656 N N . GLU A 1 84 ? -17.469 -2.458 26.278 1.00 90.62 84 GLU A N 1
ATOM 657 C CA . GLU A 1 84 ? -16.295 -1.574 26.257 1.00 90.62 84 GLU A CA 1
ATOM 658 C C . GLU A 1 84 ? -15.544 -1.584 27.598 1.00 90.62 84 GLU A C 1
ATOM 660 O O . GLU A 1 84 ? -14.320 -1.724 27.620 1.00 90.62 84 GLU A O 1
ATOM 665 N N . ASP A 1 85 ? -16.259 -1.453 28.719 1.00 89.75 85 ASP A N 1
ATOM 666 C CA . ASP A 1 85 ? -15.650 -1.433 30.052 1.00 89.75 85 ASP A CA 1
ATOM 667 C C . ASP A 1 85 ? -15.043 -2.800 30.423 1.00 89.75 85 ASP A C 1
ATOM 669 O O . ASP A 1 85 ? -13.915 -2.861 30.922 1.00 89.75 85 ASP A O 1
ATOM 673 N N . ALA A 1 86 ? -15.736 -3.900 30.111 1.00 90.56 86 ALA A N 1
ATOM 674 C CA . ALA A 1 86 ? -15.232 -5.257 30.323 1.00 90.56 86 ALA A CA 1
ATOM 675 C C . ALA A 1 86 ? -14.007 -5.564 29.445 1.00 90.56 86 ALA A C 1
ATOM 677 O O . ALA A 1 86 ? -13.020 -6.119 29.933 1.00 90.56 86 ALA A O 1
ATOM 678 N N . LEU A 1 87 ? -14.025 -5.156 28.171 1.00 90.00 87 LEU A N 1
ATOM 679 C CA . LEU A 1 87 ? -12.891 -5.316 27.262 1.00 90.00 87 LEU A CA 1
ATOM 680 C C . LEU A 1 87 ? -11.683 -4.500 27.736 1.00 90.00 87 LEU A C 1
ATOM 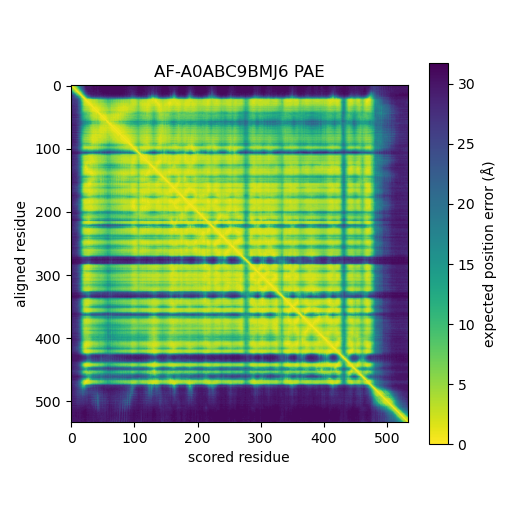682 O O . LEU A 1 87 ? -10.561 -5.007 27.747 1.00 90.00 87 LEU A O 1
ATOM 686 N N . ARG A 1 88 ? -11.900 -3.264 28.205 1.00 88.75 88 ARG A N 1
ATOM 687 C CA . ARG A 1 88 ? -10.842 -2.434 28.802 1.00 88.75 88 ARG A CA 1
ATOM 688 C C . ARG A 1 88 ? -10.217 -3.122 30.015 1.00 88.75 88 ARG A C 1
ATOM 690 O O . ARG A 1 88 ? -8.993 -3.148 30.136 1.00 88.75 88 ARG A O 1
ATOM 697 N N . GLN A 1 89 ? -11.037 -3.718 30.882 1.00 89.50 89 GLN A N 1
ATOM 698 C CA . GLN A 1 89 ? -10.548 -4.489 32.022 1.00 89.50 89 GLN A CA 1
ATOM 699 C C . GLN A 1 89 ? -9.754 -5.724 31.564 1.00 89.50 89 GLN A C 1
ATOM 701 O O . GLN A 1 89 ? -8.640 -5.934 32.043 1.00 89.50 89 GLN A O 1
ATOM 706 N N . ARG A 1 90 ? -10.255 -6.489 30.583 1.00 88.81 90 ARG A N 1
ATOM 707 C CA . ARG A 1 90 ? -9.551 -7.649 30.004 1.00 88.81 90 ARG A CA 1
ATOM 708 C C . ARG A 1 90 ? -8.167 -7.263 29.485 1.00 88.81 90 ARG A C 1
ATOM 710 O O . ARG A 1 90 ? -7.194 -7.911 29.859 1.00 88.81 90 ARG A O 1
ATOM 717 N N . LYS A 1 91 ? -8.063 -6.183 28.707 1.00 87.56 91 LYS A N 1
ATOM 718 C CA . LYS A 1 91 ? -6.783 -5.686 28.173 1.00 87.56 91 LYS A CA 1
ATOM 719 C C . LYS A 1 91 ? -5.829 -5.179 29.253 1.00 87.56 91 LYS A C 1
ATOM 721 O O . LYS A 1 91 ? -4.619 -5.277 29.094 1.00 87.56 91 LYS A O 1
ATOM 726 N N . SER A 1 92 ? -6.353 -4.665 30.368 1.00 85.69 92 SER A N 1
ATOM 727 C CA . SER A 1 92 ? -5.514 -4.286 31.513 1.00 85.69 92 SER A CA 1
ATOM 728 C C . SER A 1 92 ? -4.926 -5.499 32.243 1.00 85.69 92 SER A C 1
ATOM 730 O O . SER A 1 92 ? -3.797 -5.440 32.719 1.00 85.69 92 SER A O 1
ATOM 732 N N . CYS A 1 93 ? -5.668 -6.611 32.304 1.00 88.44 93 CYS A N 1
ATOM 733 C CA . CYS A 1 93 ? -5.217 -7.851 32.936 1.00 88.44 93 CYS A CA 1
ATOM 734 C C . CYS A 1 93 ? -4.349 -8.713 32.009 1.00 88.44 93 CYS A C 1
ATOM 736 O O . CYS A 1 93 ? -3.505 -9.462 32.492 1.00 88.44 93 CYS A O 1
ATOM 738 N N . ARG A 1 94 ? -4.570 -8.624 30.694 1.00 86.44 94 ARG A N 1
ATOM 739 C CA . ARG A 1 94 ? -3.816 -9.319 29.646 1.00 86.44 94 ARG A CA 1
ATOM 740 C C . ARG A 1 94 ? -3.338 -8.288 28.617 1.00 86.44 94 ARG A C 1
ATOM 742 O O . ARG A 1 94 ? -4.052 -8.036 27.643 1.00 86.44 94 ARG A O 1
ATOM 749 N N . PRO A 1 95 ? -2.185 -7.641 28.862 1.00 83.88 95 PRO A N 1
ATOM 750 C CA . PRO A 1 95 ? -1.620 -6.675 27.931 1.00 83.88 95 PRO A CA 1
ATOM 751 C C . PRO A 1 95 ? -1.340 -7.310 26.568 1.00 83.88 95 PRO A C 1
ATOM 753 O O . PRO A 1 95 ? -0.994 -8.483 26.481 1.00 83.88 95 PRO A O 1
ATOM 756 N N . SER A 1 96 ? -1.477 -6.516 25.509 1.00 86.75 96 SER A N 1
ATOM 757 C CA . SER A 1 96 ? -1.165 -6.936 24.141 1.00 86.75 96 SER A CA 1
ATOM 758 C C . SER A 1 96 ? 0.332 -7.224 23.979 1.00 86.75 96 SER A C 1
ATOM 760 O O . SER A 1 96 ? 1.161 -6.423 24.412 1.00 86.75 96 SER A O 1
ATOM 762 N N . ASP A 1 97 ? 0.669 -8.301 23.266 1.00 88.56 97 ASP A N 1
ATOM 763 C CA . ASP A 1 97 ? 2.049 -8.617 22.862 1.00 88.56 97 ASP A CA 1
ATOM 764 C C . ASP A 1 97 ? 2.594 -7.657 21.787 1.00 88.56 97 ASP A C 1
ATOM 766 O O . ASP A 1 97 ? 3.782 -7.680 21.456 1.00 88.56 97 ASP A O 1
ATOM 770 N N . VAL A 1 98 ? 1.732 -6.807 21.214 1.00 92.69 98 VAL A N 1
ATOM 771 C CA . VAL A 1 98 ? 2.121 -5.812 20.214 1.00 92.69 98 VAL A CA 1
ATOM 772 C C . VAL A 1 98 ? 2.808 -4.643 20.910 1.00 92.69 98 VAL A C 1
ATOM 774 O O . VAL A 1 98 ? 2.169 -3.837 21.598 1.00 92.69 98 VAL A O 1
ATOM 777 N N . LYS A 1 99 ? 4.109 -4.492 20.661 1.00 93.94 99 LYS A N 1
ATOM 778 C CA . LYS A 1 99 ? 4.902 -3.391 21.205 1.00 93.94 99 LYS A CA 1
ATOM 779 C C . LYS A 1 99 ? 4.435 -2.060 20.612 1.00 93.94 99 LYS A C 1
ATOM 781 O O . LYS A 1 99 ? 4.476 -1.838 19.405 1.00 93.94 99 LYS A O 1
ATOM 786 N N . ARG A 1 100 ? 4.030 -1.132 21.476 1.00 93.50 100 ARG A N 1
ATOM 787 C CA . ARG A 1 100 ? 3.628 0.224 21.077 1.00 93.50 100 ARG A CA 1
ATOM 788 C C . ARG A 1 100 ? 4.850 1.136 21.115 1.00 93.50 100 ARG A C 1
ATOM 790 O O . ARG A 1 100 ? 5.420 1.360 22.181 1.00 93.50 100 ARG A O 1
ATOM 797 N N . VAL A 1 101 ? 5.276 1.633 19.958 1.00 91.31 101 VAL A N 1
ATOM 798 C CA . VAL A 1 101 ? 6.423 2.538 19.852 1.00 91.31 101 VAL A CA 1
ATOM 799 C C . VAL A 1 101 ? 5.934 3.969 20.083 1.00 91.31 101 VAL A C 1
ATOM 801 O O . VAL A 1 101 ? 5.098 4.455 19.317 1.00 91.31 101 VAL A O 1
ATOM 804 N N . PRO A 1 102 ? 6.409 4.657 21.137 1.00 84.69 102 PRO A N 1
ATOM 805 C CA . PRO A 1 102 ? 5.990 6.020 21.406 1.00 84.69 102 PRO A CA 1
ATOM 806 C C . PRO A 1 102 ? 6.543 6.952 20.330 1.00 84.69 102 PRO A C 1
ATOM 808 O O . PRO A 1 102 ? 7.743 6.981 20.060 1.00 84.69 102 PRO A O 1
ATOM 811 N N . VAL A 1 103 ? 5.655 7.753 19.755 1.00 83.69 103 VAL A N 1
ATOM 812 C CA . VAL A 1 103 ? 6.005 8.838 18.843 1.00 83.69 103 VAL A CA 1
ATOM 813 C C . VAL A 1 103 ? 5.906 10.151 19.610 1.00 83.69 103 VAL A C 1
ATOM 815 O O . VAL A 1 103 ? 4.921 10.402 20.303 1.00 83.69 103 VAL A O 1
ATOM 818 N N . ARG A 1 104 ? 6.947 10.985 19.524 1.00 75.19 104 ARG A N 1
ATOM 819 C CA . ARG A 1 104 ? 6.875 12.355 20.038 1.00 75.19 104 ARG A CA 1
ATOM 820 C C . ARG A 1 104 ? 6.061 13.187 19.054 1.00 75.19 104 ARG A C 1
ATOM 822 O O . ARG A 1 104 ? 6.373 13.207 17.873 1.00 75.19 104 ARG A O 1
ATOM 829 N N . PHE A 1 105 ? 5.030 13.854 19.555 1.00 68.31 105 PHE A N 1
ATOM 830 C CA . PHE A 1 105 ? 4.207 14.766 18.768 1.00 68.31 105 PHE A CA 1
ATOM 831 C C . PHE A 1 105 ? 4.740 16.186 18.946 1.00 68.31 105 PHE A C 1
ATOM 833 O O . PHE A 1 105 ? 4.938 16.635 20.078 1.00 68.31 105 PHE A O 1
ATOM 840 N N . THR A 1 106 ? 4.991 16.891 17.846 1.00 60.75 106 THR A N 1
ATOM 841 C CA . THR A 1 106 ? 5.552 18.247 17.863 1.00 60.75 106 THR A CA 1
ATOM 842 C C . THR A 1 106 ? 4.574 19.224 17.214 1.00 60.75 106 THR A C 1
ATOM 844 O O . THR A 1 106 ? 4.501 19.280 15.995 1.00 60.75 106 THR A O 1
ATOM 847 N N . GLY A 1 107 ? 3.875 20.028 18.027 1.00 51.81 107 GLY A N 1
ATOM 848 C CA . GLY A 1 107 ? 3.125 21.221 17.597 1.00 51.81 107 GLY A CA 1
ATOM 849 C C . GLY A 1 107 ? 1.865 20.974 16.747 1.00 51.81 107 GLY A C 1
ATOM 850 O O . GLY A 1 107 ? 1.931 20.468 15.638 1.00 51.81 107 GLY A O 1
ATOM 851 N N . GLY A 1 108 ? 0.694 21.405 17.233 1.00 61.41 108 GLY A N 1
ATOM 852 C CA . GLY A 1 108 ? -0.577 21.375 16.480 1.00 61.41 108 GLY A CA 1
ATOM 853 C C . GLY A 1 108 ? -1.246 19.998 16.343 1.00 61.41 108 GLY A C 1
ATOM 854 O O . GLY A 1 108 ? -2.429 19.931 16.018 1.00 61.41 108 GLY A O 1
ATOM 855 N N . ASP A 1 109 ? -0.519 18.923 16.635 1.00 70.81 109 ASP A N 1
ATOM 856 C CA . ASP A 1 109 ? -1.042 17.562 16.739 1.00 70.81 109 ASP A CA 1
ATOM 857 C C . ASP A 1 109 ? -1.960 17.384 17.957 1.00 70.81 109 ASP A C 1
ATOM 859 O O . ASP A 1 109 ? -1.747 18.012 18.991 1.00 70.81 109 ASP A O 1
ATOM 863 N N . ASP A 1 110 ? -2.957 16.498 17.844 1.00 84.62 110 ASP A N 1
ATOM 864 C CA . ASP A 1 110 ? -3.854 16.061 18.925 1.00 84.62 110 ASP A CA 1
ATOM 865 C C . ASP A 1 110 ? -3.261 14.788 19.572 1.00 84.62 110 ASP A C 1
ATOM 867 O O . ASP A 1 110 ? -3.498 13.676 19.084 1.00 84.62 110 ASP A O 1
ATOM 871 N N . PRO A 1 111 ? -2.437 14.895 20.637 1.00 85.75 111 PRO A N 1
ATOM 872 C CA . PRO A 1 111 ? -1.678 13.754 21.148 1.00 85.75 111 PRO A CA 1
ATOM 873 C C . PRO A 1 111 ? -2.598 12.719 21.799 1.00 85.75 111 PRO A C 1
ATOM 875 O O . PRO A 1 111 ? -2.288 11.528 21.810 1.00 85.75 111 PRO A O 1
ATOM 878 N N . ALA A 1 112 ? -3.749 13.161 22.317 1.00 88.50 112 ALA A N 1
ATOM 879 C CA . ALA A 1 112 ? -4.769 12.284 22.872 1.00 88.50 112 ALA A CA 1
ATOM 880 C C . ALA A 1 112 ? -5.391 11.409 21.776 1.00 88.50 112 ALA A C 1
ATOM 882 O O . ALA A 1 112 ? -5.518 10.199 21.969 1.00 88.50 112 ALA A O 1
ATOM 883 N N . PHE A 1 113 ? -5.702 11.988 20.611 1.00 90.38 113 PHE A N 1
ATOM 884 C CA . PHE A 1 113 ? -6.191 11.245 19.448 1.00 90.38 113 PHE A CA 1
ATOM 885 C C . PHE A 1 113 ? -5.195 10.175 18.980 1.00 90.38 113 PHE A C 1
ATOM 887 O O . PHE A 1 113 ? -5.571 9.009 18.846 1.00 90.38 113 PHE A O 1
ATOM 894 N N . TYR A 1 114 ? -3.923 10.529 18.772 1.00 91.06 114 TYR A N 1
ATOM 895 C CA . TYR A 1 114 ? -2.926 9.564 18.295 1.00 91.06 114 TYR A CA 1
ATOM 896 C C . TYR A 1 114 ? -2.572 8.509 19.348 1.00 91.06 114 TYR A C 1
ATOM 898 O O . TYR A 1 114 ? -2.359 7.348 19.004 1.00 91.06 114 TYR A O 1
ATOM 906 N N . SER A 1 115 ? -2.563 8.876 20.633 1.00 90.38 115 SER A N 1
ATOM 907 C CA . SER A 1 115 ? -2.409 7.916 21.730 1.00 90.38 115 SER A CA 1
ATOM 908 C C . SER A 1 115 ? -3.577 6.929 21.764 1.00 90.38 115 SER A C 1
ATOM 910 O O . SER A 1 115 ? -3.363 5.719 21.808 1.00 90.38 115 SER A O 1
ATOM 912 N N . GLN A 1 116 ? -4.817 7.413 21.644 1.00 91.31 116 GLN A N 1
ATOM 913 C CA . GLN A 1 116 ? -5.997 6.551 21.564 1.00 91.31 116 GLN A CA 1
ATOM 914 C C . GLN A 1 116 ? -5.940 5.615 20.350 1.00 91.31 116 GLN A C 1
ATOM 916 O O . GLN A 1 116 ? -6.244 4.426 20.477 1.00 91.31 116 GLN A O 1
ATOM 921 N N . ALA A 1 117 ? -5.522 6.131 19.191 1.00 92.56 117 ALA A N 1
ATOM 922 C CA . ALA A 1 117 ? -5.322 5.337 17.987 1.00 92.56 117 ALA A CA 1
ATOM 923 C C . ALA A 1 117 ? -4.292 4.230 18.222 1.00 92.56 117 ALA A C 1
ATOM 925 O O . ALA A 1 117 ? -4.600 3.057 18.005 1.00 92.56 117 ALA A O 1
ATOM 926 N N . LEU A 1 118 ? -3.115 4.599 18.740 1.00 93.56 118 LEU A N 1
ATOM 927 C CA . LEU A 1 118 ? -2.021 3.681 19.029 1.00 93.56 118 LEU A CA 1
ATOM 928 C C . LEU A 1 118 ? -2.443 2.596 20.009 1.00 93.56 118 LEU A C 1
ATOM 930 O O . LEU A 1 118 ? -2.068 1.457 19.786 1.00 93.56 118 LEU A O 1
ATOM 934 N N . GLN A 1 119 ? -3.206 2.917 21.060 1.00 91.00 119 GLN A N 1
ATOM 935 C CA . GLN A 1 119 ? -3.658 1.957 22.076 1.00 91.00 119 GLN A CA 1
ATOM 936 C C . GLN A 1 119 ? -4.757 1.013 21.573 1.00 91.00 119 GLN A C 1
ATOM 938 O O . GLN A 1 119 ? -4.830 -0.135 22.012 1.00 91.00 119 GLN A O 1
ATOM 943 N N . GLY A 1 120 ? -5.587 1.456 20.632 1.00 91.38 120 GLY A N 1
ATOM 944 C CA . GLY A 1 120 ? -6.725 0.673 20.158 1.00 91.38 120 GLY A CA 1
ATOM 945 C C . GLY A 1 120 ? -6.477 -0.212 18.940 1.00 91.38 120 GLY A C 1
ATOM 946 O O . GLY A 1 120 ? -7.443 -0.812 18.492 1.00 91.38 120 GLY A O 1
ATOM 947 N N . ILE A 1 121 ? -5.258 -0.280 18.391 1.00 93.88 121 ILE A N 1
ATOM 948 C CA . ILE A 1 121 ? -4.935 -1.099 17.209 1.00 93.88 121 ILE A CA 1
ATOM 949 C C . ILE A 1 121 ? -4.108 -2.323 17.595 1.00 93.88 121 ILE A C 1
ATOM 951 O O . ILE A 1 121 ? -3.082 -2.200 18.264 1.00 93.88 121 ILE A O 1
ATOM 955 N N . GLU A 1 122 ? -4.506 -3.482 17.075 1.00 94.06 122 GLU A N 1
ATOM 956 C CA . GLU A 1 122 ? -3.737 -4.724 17.121 1.00 94.06 122 GLU A CA 1
ATOM 957 C C . GLU A 1 122 ? -3.672 -5.359 15.720 1.00 94.06 122 GLU A C 1
ATOM 959 O O . GLU A 1 122 ? -4.684 -5.865 15.226 1.00 94.06 122 GLU A O 1
ATOM 964 N N . PRO A 1 123 ? -2.513 -5.316 15.034 1.00 94.81 123 PRO A N 1
ATOM 965 C CA . PRO A 1 123 ? -2.341 -6.011 13.765 1.00 94.81 123 PRO A CA 1
ATOM 966 C C . PRO A 1 123 ? -2.330 -7.528 13.975 1.00 94.81 123 PRO A C 1
ATOM 968 O O . PRO A 1 123 ? -1.696 -8.036 14.898 1.00 94.81 123 PRO A O 1
ATOM 971 N N . ARG A 1 124 ? -3.007 -8.256 13.086 1.00 91.75 124 ARG A N 1
ATOM 972 C CA . ARG A 1 124 ? -3.029 -9.721 13.074 1.00 91.75 124 ARG A CA 1
ATOM 973 C C . ARG A 1 124 ? -3.000 -10.231 11.641 1.00 91.75 124 ARG A C 1
ATOM 975 O O . ARG A 1 124 ? -3.789 -9.792 10.807 1.00 91.75 124 ARG A O 1
ATOM 982 N N . PHE A 1 125 ? -2.129 -11.191 11.349 1.00 90.06 125 PHE A N 1
ATOM 983 C CA . PHE A 1 125 ? -2.226 -11.946 10.103 1.00 90.06 125 PHE A CA 1
ATOM 984 C C . PHE A 1 125 ? -3.320 -13.001 10.248 1.00 90.06 125 PHE A C 1
ATOM 986 O O . PHE A 1 125 ? -3.280 -13.814 11.163 1.00 90.06 125 PHE A O 1
ATOM 993 N N . THR A 1 126 ? -4.310 -12.967 9.358 1.00 84.94 126 THR A N 1
ATOM 994 C CA . THR A 1 126 ? -5.361 -14.005 9.293 1.00 84.94 126 THR A CA 1
ATOM 995 C C . THR A 1 126 ? -4.842 -15.286 8.659 1.00 84.94 126 THR A C 1
ATOM 997 O O . THR A 1 126 ? -5.236 -16.378 9.045 1.00 84.94 126 THR A O 1
ATOM 1000 N N . GLN A 1 127 ? -3.932 -15.137 7.701 1.00 7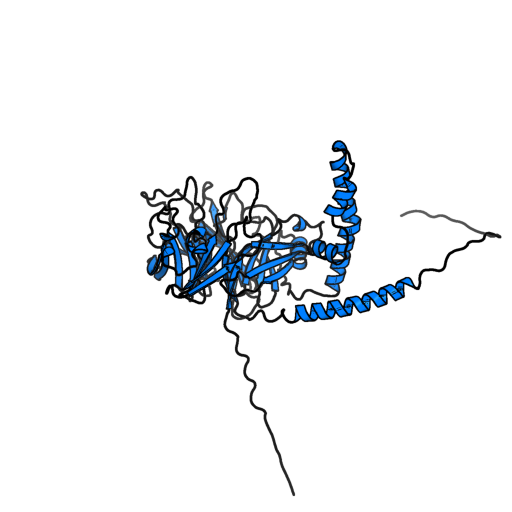9.75 127 GLN A N 1
ATOM 1001 C CA . GLN A 1 127 ? -3.225 -16.223 7.050 1.00 79.75 127 GLN A CA 1
ATOM 1002 C C . GLN A 1 127 ? -1.837 -15.709 6.694 1.00 79.75 127 GLN A C 1
ATOM 1004 O O . GLN A 1 127 ? -1.713 -14.663 6.048 1.00 79.75 127 GLN A O 1
ATOM 1009 N N . LEU A 1 128 ? -0.810 -16.441 7.120 1.00 84.50 128 LEU A N 1
ATOM 1010 C CA . LEU A 1 128 ? 0.556 -16.235 6.667 1.00 84.50 128 LEU A CA 1
ATOM 1011 C C . LEU A 1 128 ? 0.891 -17.306 5.634 1.00 84.50 128 LEU A C 1
ATOM 1013 O O . LEU A 1 128 ? 1.287 -18.421 5.967 1.00 84.50 128 LEU A O 1
ATOM 1017 N N . ALA A 1 129 ? 0.678 -16.951 4.377 1.00 86.38 129 ALA A N 1
ATOM 1018 C CA . ALA A 1 129 ? 0.639 -17.887 3.268 1.00 86.38 129 ALA A CA 1
ATOM 1019 C C . ALA A 1 129 ? 1.930 -17.810 2.445 1.00 86.38 129 ALA A C 1
ATOM 1021 O O . ALA A 1 129 ? 2.548 -16.742 2.363 1.00 86.38 129 ALA A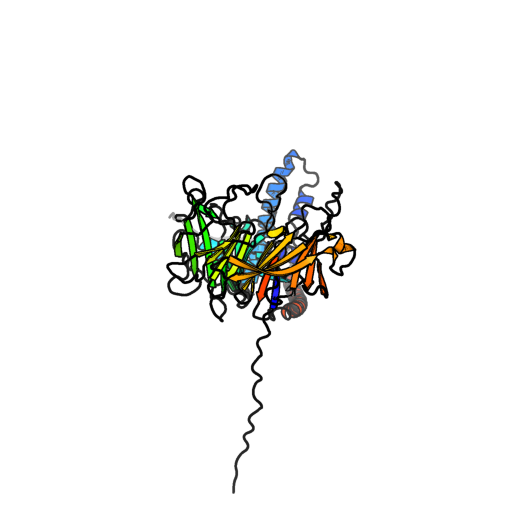 O 1
ATOM 1022 N N . HIS A 1 130 ? 2.381 -18.927 1.874 1.00 88.06 130 HIS A N 1
ATOM 1023 C CA . HIS A 1 130 ? 3.468 -18.899 0.890 1.00 88.06 130 HIS A CA 1
ATOM 1024 C C . HIS A 1 130 ? 2.866 -18.619 -0.492 1.00 88.06 130 HIS A C 1
ATOM 1026 O O . HIS A 1 130 ? 1.806 -19.170 -0.788 1.00 88.06 130 HIS A O 1
ATOM 1032 N N . PRO A 1 131 ? 3.499 -17.780 -1.332 1.00 89.12 131 PRO A N 1
ATOM 1033 C CA . PRO A 1 131 ? 3.038 -17.583 -2.701 1.00 89.12 131 PRO A CA 1
ATOM 1034 C C . PRO A 1 131 ? 2.872 -18.932 -3.428 1.00 89.12 131 PRO A C 1
ATOM 1036 O O . PRO A 1 131 ? 3.694 -19.817 -3.191 1.00 89.12 131 PRO A O 1
ATOM 1039 N N . PRO A 1 132 ? 1.839 -19.107 -4.278 1.00 88.81 132 PRO A N 1
ATOM 1040 C CA . PRO A 1 132 ? 0.884 -18.098 -4.768 1.00 88.81 132 PRO A CA 1
ATOM 1041 C C . PRO A 1 132 ? -0.225 -17.689 -3.789 1.00 88.81 132 PRO A C 1
ATOM 1043 O O . PRO A 1 132 ? -1.009 -16.793 -4.112 1.00 88.81 132 PRO A O 1
ATOM 1046 N N . GLU A 1 133 ? -0.333 -18.316 -2.615 1.00 90.44 133 GLU A N 1
ATOM 1047 C CA . GLU A 1 133 ? -1.353 -17.941 -1.638 1.00 90.44 133 GLU A CA 1
ATOM 1048 C C . GLU A 1 133 ? -1.132 -16.518 -1.103 1.00 90.44 133 GLU A C 1
ATOM 1050 O O . GLU A 1 133 ? -0.005 -16.056 -0.889 1.00 90.44 133 GLU A O 1
ATOM 1055 N N . VAL A 1 134 ? -2.237 -15.805 -0.865 1.00 89.69 134 VAL A N 1
ATOM 1056 C CA . VAL A 1 134 ? -2.203 -14.398 -0.453 1.00 89.69 134 VAL A CA 1
ATOM 1057 C C . VAL A 1 134 ? -2.231 -14.270 1.065 1.00 89.69 134 VAL A C 1
ATOM 1059 O O . VAL A 1 134 ? -3.190 -14.642 1.737 1.00 89.69 134 VAL A O 1
ATOM 1062 N N . THR A 1 135 ? -1.194 -13.638 1.603 1.00 91.00 135 THR A N 1
ATOM 1063 C CA . THR A 1 135 ? -1.116 -13.222 3.003 1.00 91.00 135 THR A CA 1
ATOM 1064 C C . THR A 1 135 ? -2.034 -12.023 3.248 1.00 91.00 135 THR A C 1
ATOM 1066 O O . THR A 1 135 ? -1.972 -11.011 2.542 1.00 91.00 135 THR A O 1
ATOM 1069 N N . SER A 1 136 ? -2.880 -12.118 4.278 1.00 90.19 136 SER A N 1
ATOM 1070 C CA . SER A 1 136 ? -3.881 -11.094 4.609 1.00 90.19 136 SER A CA 1
ATOM 1071 C C . SER A 1 136 ? -3.720 -10.576 6.037 1.00 90.19 136 SER A C 1
ATOM 1073 O O . SER A 1 136 ? -3.816 -11.332 7.008 1.00 90.19 136 SER A O 1
ATOM 1075 N N . LEU A 1 137 ? -3.525 -9.262 6.157 1.00 93.19 137 LEU A N 1
ATOM 1076 C CA . LEU A 1 137 ? -3.456 -8.534 7.422 1.00 93.19 137 LEU A CA 1
ATOM 1077 C C . LEU A 1 137 ? -4.835 -7.960 7.782 1.00 93.19 137 LEU A C 1
ATOM 1079 O O . LEU A 1 137 ? -5.543 -7.430 6.923 1.00 93.19 137 LEU A O 1
ATOM 1083 N N . VAL A 1 138 ? -5.190 -8.015 9.062 1.00 93.81 138 VAL A N 1
ATOM 1084 C CA . VAL A 1 138 ? -6.330 -7.299 9.649 1.00 93.81 138 VAL A CA 1
ATOM 1085 C C . VAL A 1 138 ? -5.850 -6.424 10.802 1.00 93.81 138 VAL A C 1
ATOM 1087 O O . VAL A 1 138 ? -4.860 -6.746 11.460 1.00 93.81 138 VAL A O 1
ATOM 1090 N N . LEU A 1 139 ? -6.547 -5.315 11.051 1.00 95.38 139 LEU A N 1
ATOM 1091 C CA . LEU A 1 139 ? -6.376 -4.541 12.280 1.00 95.38 139 LEU A CA 1
ATOM 1092 C C . LEU A 1 139 ? -7.573 -4.813 13.185 1.00 95.38 139 LEU A C 1
ATOM 1094 O O . LEU A 1 139 ? -8.694 -4.411 12.871 1.00 95.38 139 LEU A O 1
ATOM 1098 N N . ARG A 1 140 ? -7.339 -5.472 14.318 1.00 93.69 140 ARG A N 1
ATOM 1099 C CA . ARG A 1 140 ? -8.329 -5.534 15.393 1.00 93.69 140 ARG A CA 1
ATOM 1100 C C . ARG A 1 140 ? -8.365 -4.168 16.063 1.00 93.69 140 ARG A C 1
ATOM 1102 O O . ARG A 1 140 ? -7.320 -3.635 16.445 1.00 93.69 140 ARG A O 1
ATOM 1109 N N . VAL A 1 141 ? -9.553 -3.577 16.133 1.00 93.38 141 VAL A N 1
ATOM 1110 C CA . VAL A 1 141 ? -9.759 -2.227 16.655 1.00 93.38 141 VAL A CA 1
ATOM 1111 C C . VAL A 1 141 ? -10.653 -2.260 17.886 1.00 93.38 141 VAL A C 1
ATOM 1113 O O . VAL A 1 141 ? -11.747 -2.818 17.864 1.00 93.38 141 VAL A O 1
ATOM 1116 N N . SER A 1 142 ? -10.195 -1.621 18.961 1.00 91.69 142 SER A N 1
ATOM 1117 C CA . SER A 1 142 ? -10.926 -1.490 20.229 1.00 91.69 142 SER A CA 1
ATOM 1118 C C . SER A 1 142 ? -11.193 -0.029 20.586 1.00 91.69 142 SER A C 1
ATOM 1120 O O . SER A 1 142 ? -11.130 0.371 21.753 1.00 91.69 142 SER A O 1
ATOM 1122 N N . TRP A 1 143 ? -11.404 0.813 19.575 1.00 89.88 143 TRP A N 1
ATOM 1123 C CA . TRP A 1 143 ? -11.710 2.222 19.782 1.00 89.88 143 TRP A CA 1
ATOM 1124 C C . TRP A 1 143 ? -13.121 2.378 20.343 1.00 89.88 143 TRP A C 1
ATOM 1126 O O . TRP A 1 143 ? -14.071 1.799 19.823 1.00 89.88 143 TRP A O 1
ATOM 1136 N N . SER A 1 144 ? -13.263 3.196 21.387 1.00 82.94 144 SER A N 1
ATOM 1137 C CA . SER A 1 144 ? -14.583 3.509 21.940 1.00 82.94 144 SER A CA 1
ATOM 1138 C C . SER A 1 144 ? -15.460 4.173 20.883 1.00 82.94 144 SER A C 1
ATOM 1140 O O . SER A 1 144 ? -14.984 5.004 20.107 1.00 82.94 144 SER A O 1
ATOM 1142 N N . ARG A 1 145 ? -16.759 3.877 20.905 1.00 77.50 145 ARG A N 1
ATOM 1143 C CA . ARG A 1 145 ? -17.758 4.467 19.998 1.00 77.50 145 ARG A CA 1
ATOM 1144 C C . ARG A 1 145 ? -17.891 5.986 20.120 1.00 77.50 145 ARG A C 1
ATOM 1146 O O . ARG A 1 145 ? -18.414 6.624 19.212 1.00 77.50 145 ARG A O 1
ATOM 1153 N N . TYR A 1 146 ? -17.418 6.564 21.225 1.00 78.56 146 TYR A N 1
ATOM 1154 C CA . TYR A 1 146 ? -17.346 8.015 21.429 1.00 78.56 146 TYR A CA 1
ATOM 1155 C C . TYR A 1 146 ? -16.087 8.648 20.817 1.00 78.56 146 TYR A C 1
ATOM 1157 O O . TYR A 1 146 ? -15.955 9.870 20.797 1.00 78.56 146 TYR A O 1
ATOM 1165 N N . SER A 1 147 ? -15.148 7.835 20.326 1.00 84.44 147 SER A N 1
ATOM 1166 C CA . SER A 1 147 ? -13.965 8.311 19.619 1.00 84.44 147 SER A CA 1
ATOM 1167 C C . SER A 1 147 ? -14.299 8.709 18.187 1.00 84.44 147 SER A C 1
ATOM 1169 O O . SER A 1 147 ? -15.019 8.004 17.480 1.00 84.44 147 SER A O 1
ATOM 1171 N N . SER A 1 148 ? -13.653 9.773 17.709 1.00 84.94 148 SER A N 1
ATOM 1172 C CA . SER A 1 148 ? -13.625 10.114 16.279 1.00 84.94 148 SER A CA 1
ATOM 1173 C C . SER A 1 148 ? -13.006 9.019 15.395 1.00 84.94 148 SER A C 1
ATOM 1175 O O . SER A 1 148 ? -13.213 9.029 14.188 1.00 84.94 148 SER A O 1
ATOM 1177 N N . LEU A 1 149 ? -12.274 8.066 15.980 1.00 87.88 149 LEU A N 1
ATOM 1178 C CA . LEU A 1 149 ? -11.713 6.912 15.276 1.00 87.88 149 LEU A CA 1
ATOM 1179 C C . LEU A 1 149 ? -12.783 5.881 14.897 1.00 87.88 149 LEU A C 1
ATOM 1181 O O . LEU A 1 149 ? -12.626 5.171 13.910 1.00 87.88 149 LEU A O 1
ATOM 1185 N N . TYR A 1 150 ? -13.885 5.806 15.652 1.00 84.81 150 TYR A N 1
ATOM 1186 C CA . TYR A 1 150 ? -14.941 4.825 15.400 1.00 84.81 150 TYR A CA 1
ATOM 1187 C C . TYR A 1 150 ? -15.675 5.081 14.074 1.00 84.81 150 TYR A C 1
ATOM 1189 O O . TYR A 1 150 ? -16.193 4.159 13.453 1.00 84.81 150 TYR A O 1
ATOM 1197 N N . SER A 1 151 ? -15.711 6.334 13.611 1.00 84.25 151 SER A N 1
ATOM 1198 C CA . SER A 1 151 ? -16.338 6.706 12.338 1.00 84.25 151 SER A CA 1
ATOM 1199 C C . SER A 1 151 ? -15.435 6.490 11.121 1.00 84.25 151 SER A C 1
ATOM 1201 O O . SER A 1 151 ? -15.802 6.878 10.009 1.00 84.25 151 SER A O 1
ATOM 1203 N N . PHE A 1 152 ? -14.247 5.907 11.303 1.00 88.38 152 PHE A N 1
ATOM 1204 C CA . PHE A 1 152 ? -13.357 5.627 10.187 1.00 88.38 152 PHE A CA 1
ATOM 1205 C C . PHE A 1 152 ? -13.968 4.574 9.253 1.00 88.38 152 PHE A C 1
ATOM 1207 O O . PHE A 1 152 ? -14.699 3.691 9.707 1.00 88.38 152 PHE A O 1
ATOM 1214 N N . PRO A 1 153 ? -13.662 4.637 7.942 1.00 84.94 153 PRO A N 1
ATOM 1215 C CA . PRO A 1 153 ? -13.988 3.553 7.026 1.00 84.94 153 PRO A CA 1
ATOM 1216 C C . PRO A 1 153 ? -13.482 2.205 7.571 1.00 84.94 153 PRO A C 1
ATOM 1218 O O . PRO A 1 153 ? -12.447 2.188 8.239 1.00 84.94 153 PRO A O 1
ATOM 1221 N N . PRO A 1 154 ? -14.156 1.078 7.271 1.00 83.88 154 PRO A N 1
ATOM 1222 C CA . PRO A 1 154 ? -13.906 -0.230 7.895 1.00 83.88 154 PRO A CA 1
ATOM 1223 C C . PRO A 1 154 ? -12.622 -0.931 7.401 1.00 83.88 154 PRO A C 1
ATOM 1225 O O . PRO A 1 154 ? -12.562 -2.157 7.281 1.00 83.88 154 PRO A O 1
ATOM 1228 N N . GLY A 1 155 ? -11.581 -0.166 7.085 1.00 88.56 155 GLY A N 1
ATOM 1229 C CA . GLY A 1 155 ? -10.304 -0.691 6.648 1.00 88.56 155 GLY A CA 1
ATOM 1230 C C . GLY A 1 155 ? -9.217 0.368 6.502 1.00 88.56 155 GLY A C 1
ATOM 1231 O O . GLY A 1 155 ? -9.455 1.577 6.507 1.00 88.56 155 GLY A O 1
ATOM 1232 N N . ALA A 1 156 ? -8.002 -0.131 6.342 1.00 92.25 156 ALA A N 1
ATOM 1233 C CA . ALA A 1 156 ? -6.793 0.604 6.025 1.00 92.25 156 ALA A CA 1
ATOM 1234 C C . ALA A 1 156 ? -6.218 0.116 4.690 1.00 92.25 156 ALA A C 1
ATOM 1236 O O . ALA A 1 156 ? -6.678 -0.863 4.093 1.00 92.25 156 ALA A O 1
ATOM 1237 N N . PHE A 1 157 ? -5.199 0.824 4.216 1.00 91.69 157 PHE A N 1
ATOM 1238 C CA . PHE A 1 157 ? -4.529 0.508 2.962 1.00 91.69 157 PHE A CA 1
ATOM 1239 C C . PHE A 1 157 ? -3.017 0.476 3.157 1.00 91.69 157 PHE A C 1
ATOM 1241 O O . PHE A 1 157 ? -2.450 1.489 3.568 1.00 91.69 157 PHE A O 1
ATOM 1248 N N . ILE A 1 158 ? -2.379 -0.653 2.840 1.00 94.12 158 ILE A N 1
ATOM 1249 C CA . ILE A 1 158 ? -0.919 -0.774 2.769 1.00 94.12 158 ILE A CA 1
ATOM 1250 C C . ILE A 1 158 ? -0.447 -0.006 1.540 1.00 94.12 158 ILE A C 1
ATOM 1252 O O . ILE A 1 158 ? -0.776 -0.350 0.408 1.00 94.12 158 ILE A O 1
ATOM 1256 N N . SER A 1 159 ? 0.317 1.049 1.779 1.00 93.38 159 SER A N 1
ATOM 1257 C CA . SER A 1 159 ? 0.862 1.908 0.737 1.00 93.38 159 SER A CA 1
ATOM 1258 C C . SER A 1 159 ? 2.138 1.324 0.136 1.00 93.38 159 SER A C 1
ATOM 1260 O O . SER A 1 159 ? 2.305 1.307 -1.081 1.00 93.38 159 SER A O 1
ATOM 1262 N N . SER A 1 160 ? 3.026 0.820 0.992 1.00 94.19 160 SER A N 1
ATOM 1263 C CA . SER A 1 160 ? 4.334 0.284 0.617 1.00 94.19 160 SER A CA 1
ATOM 1264 C C . SER A 1 160 ? 4.878 -0.637 1.706 1.00 94.19 160 SER A C 1
ATOM 1266 O O . SER A 1 160 ? 4.373 -0.655 2.835 1.00 94.19 160 SER A O 1
ATOM 1268 N N . THR A 1 161 ? 5.913 -1.399 1.358 1.00 93.56 161 THR A N 1
ATOM 1269 C CA . THR A 1 161 ? 6.630 -2.263 2.297 1.00 93.56 161 THR A CA 1
ATOM 1270 C C . THR A 1 161 ? 8.116 -2.251 2.008 1.00 93.56 161 THR A C 1
ATOM 1272 O O . THR A 1 161 ? 8.504 -2.113 0.847 1.00 93.56 161 THR A O 1
ATOM 1275 N N . ASP A 1 162 ? 8.906 -2.535 3.031 1.00 91.94 162 ASP A N 1
ATOM 1276 C CA . ASP A 1 162 ? 10.302 -2.911 2.881 1.00 91.94 162 ASP A CA 1
ATOM 1277 C C . ASP A 1 162 ? 10.674 -3.963 3.914 1.00 91.94 162 ASP A C 1
ATOM 1279 O O . ASP A 1 162 ? 10.557 -3.732 5.117 1.00 91.94 162 ASP A O 1
ATOM 1283 N N . GLN A 1 163 ? 11.118 -5.122 3.447 1.00 87.75 163 GLN A N 1
ATOM 1284 C CA . GLN A 1 163 ? 11.377 -6.275 4.297 1.00 87.75 163 GLN A CA 1
ATOM 1285 C C . GLN A 1 163 ? 10.203 -6.551 5.272 1.00 87.75 163 GLN A C 1
ATOM 1287 O O . GLN A 1 163 ? 9.073 -6.788 4.855 1.00 87.75 163 GLN A O 1
ATOM 1292 N N . ASN A 1 164 ? 10.446 -6.461 6.586 1.00 90.44 164 ASN A N 1
ATOM 1293 C CA . ASN A 1 164 ? 9.445 -6.664 7.640 1.00 90.44 164 ASN A CA 1
ATOM 1294 C C . ASN A 1 164 ? 8.598 -5.416 7.951 1.00 90.44 164 ASN A C 1
ATOM 1296 O O . ASN A 1 164 ? 7.751 -5.469 8.842 1.00 90.44 164 ASN A O 1
ATOM 1300 N N . MET A 1 1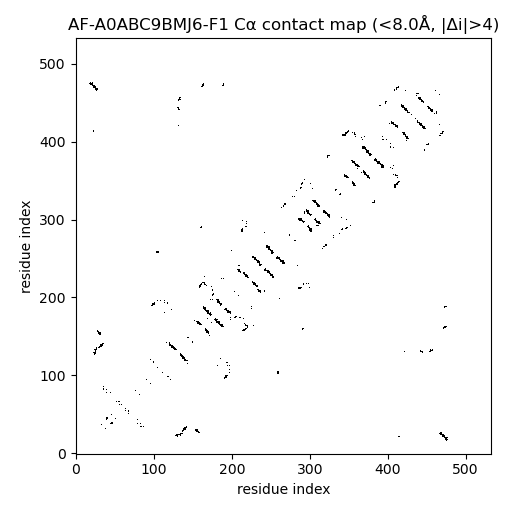65 ? 8.835 -4.292 7.276 1.00 93.69 165 MET A N 1
ATOM 1301 C CA . MET A 1 165 ? 8.163 -3.023 7.536 1.00 93.69 165 MET A CA 1
ATOM 1302 C C . MET A 1 165 ? 6.989 -2.819 6.585 1.00 93.69 165 MET A C 1
ATOM 1304 O O . MET A 1 165 ? 7.143 -2.877 5.365 1.00 93.69 165 MET A O 1
ATOM 1308 N N . LEU A 1 166 ? 5.822 -2.500 7.140 1.00 95.88 166 LEU A N 1
ATOM 1309 C CA . LEU A 1 166 ? 4.623 -2.129 6.392 1.00 95.88 166 LEU A CA 1
ATOM 1310 C C . LEU A 1 166 ? 4.234 -0.685 6.715 1.00 95.88 166 LEU A C 1
ATOM 1312 O O . LEU A 1 166 ? 4.178 -0.301 7.884 1.00 95.88 166 LEU A O 1
ATOM 1316 N N . ALA A 1 167 ? 3.904 0.095 5.687 1.00 96.75 167 ALA A N 1
ATOM 1317 C CA . ALA A 1 167 ? 3.324 1.427 5.826 1.00 96.75 167 ALA A CA 1
ATOM 1318 C C . ALA A 1 167 ? 1.860 1.425 5.402 1.00 96.75 167 ALA A C 1
ATOM 1320 O O . ALA A 1 167 ? 1.535 1.016 4.286 1.00 96.75 167 ALA A O 1
ATOM 1321 N N . LEU A 1 168 ? 0.979 1.940 6.258 1.00 96.25 168 LEU A N 1
ATOM 1322 C CA . LEU A 1 168 ? -0.451 2.010 5.992 1.00 96.25 168 LEU A CA 1
ATOM 1323 C C . LEU A 1 168 ? -0.996 3.426 6.162 1.00 96.25 168 LEU A C 1
ATOM 1325 O O . LEU A 1 168 ? -0.586 4.154 7.064 1.00 96.25 168 LEU A O 1
ATOM 1329 N N . TYR A 1 169 ? -2.006 3.768 5.363 1.00 94.12 169 TYR A N 1
ATOM 1330 C CA . TYR A 1 169 ? -2.933 4.844 5.710 1.00 94.12 169 TYR A CA 1
ATOM 1331 C C . TYR A 1 169 ? -4.096 4.289 6.516 1.00 94.12 169 TYR A C 1
ATOM 1333 O O . TYR A 1 169 ? -4.782 3.365 6.067 1.00 94.12 169 TYR A O 1
ATOM 1341 N N . VAL A 1 170 ? -4.361 4.910 7.661 1.00 94.19 170 VAL A N 1
ATOM 1342 C CA . VAL A 1 170 ? -5.494 4.580 8.523 1.00 94.19 170 VAL A CA 1
ATOM 1343 C C . VAL A 1 170 ? -6.461 5.759 8.570 1.00 94.19 170 VAL A C 1
ATOM 1345 O O . VAL A 1 170 ? -6.077 6.897 8.852 1.00 94.19 170 VAL A O 1
ATOM 1348 N N . GLY A 1 171 ? -7.733 5.469 8.293 1.00 91.50 171 GLY A N 1
ATOM 1349 C CA . GLY A 1 171 ? -8.787 6.471 8.186 1.00 91.50 171 GLY A CA 1
ATOM 1350 C C . GLY A 1 171 ? -8.856 7.160 6.815 1.00 91.50 171 GLY A C 1
ATOM 1351 O O . GLY A 1 171 ? -8.159 6.779 5.866 1.00 91.50 171 GLY A O 1
ATOM 1352 N N . PRO A 1 172 ? -9.722 8.180 6.692 1.00 89.56 172 PRO A N 1
ATOM 1353 C CA . PRO A 1 172 ? -9.956 8.888 5.434 1.00 89.56 172 PRO A CA 1
ATOM 1354 C C . PRO A 1 172 ? -8.828 9.856 5.037 1.00 89.56 172 PRO A C 1
ATOM 1356 O O . PRO A 1 172 ? -8.866 10.423 3.946 1.00 89.56 172 PRO A O 1
ATOM 1359 N N . TYR A 1 173 ? -7.830 10.058 5.899 1.00 89.38 173 TYR A N 1
ATOM 1360 C CA . TYR A 1 173 ? -6.694 10.928 5.617 1.00 89.38 173 TYR A CA 1
ATOM 1361 C C . TYR A 1 173 ? -5.932 10.508 4.357 1.00 89.38 173 TYR A C 1
ATOM 1363 O O . TYR A 1 173 ? -5.498 9.364 4.213 1.00 89.38 173 TYR A O 1
ATOM 1371 N N . ARG A 1 174 ? -5.698 11.478 3.478 1.00 89.75 174 ARG A N 1
ATOM 1372 C CA . ARG A 1 174 ? -4.675 11.451 2.433 1.00 89.75 174 ARG A CA 1
ATOM 1373 C C . ARG A 1 174 ? -4.029 12.838 2.404 1.00 89.75 174 ARG A C 1
ATOM 1375 O O . ARG A 1 174 ? -4.733 13.814 2.681 1.00 89.75 174 ARG A O 1
ATOM 1382 N N . PRO A 1 175 ? -2.739 12.965 2.053 1.00 88.75 175 PRO A N 1
ATOM 1383 C CA . PRO A 1 175 ? -2.107 14.271 1.916 1.00 88.75 175 PRO A CA 1
ATOM 1384 C C . PRO A 1 175 ? -2.946 15.215 1.054 1.00 88.75 175 PRO A C 1
ATOM 1386 O O . PRO A 1 175 ? -3.549 14.793 0.067 1.00 88.75 175 PRO A O 1
ATOM 1389 N N . CYS A 1 176 ? -2.954 16.500 1.407 1.00 85.38 176 CYS A N 1
ATOM 1390 C CA . CYS A 1 176 ? -3.781 17.549 0.797 1.00 85.38 176 CYS A CA 1
ATOM 1391 C C . CYS A 1 176 ? -5.287 17.495 1.120 1.00 85.38 176 CYS A C 1
ATOM 1393 O O . CYS A 1 176 ? -5.978 18.465 0.810 1.00 85.38 176 CYS A O 1
ATOM 1395 N N . ILE A 1 177 ? -5.803 16.427 1.738 1.00 83.25 177 ILE A N 1
ATOM 1396 C CA . ILE A 1 177 ? -7.209 16.314 2.145 1.00 83.25 177 ILE A CA 1
ATOM 1397 C C . ILE A 1 177 ? -7.312 16.543 3.656 1.00 83.25 177 ILE A C 1
ATOM 1399 O O . ILE A 1 177 ? -6.699 15.824 4.439 1.00 83.25 177 ILE A O 1
ATOM 1403 N N . SER A 1 178 ? -8.132 17.508 4.079 1.00 78.62 178 SER A N 1
ATOM 1404 C CA . SER A 1 178 ? -8.308 17.904 5.490 1.00 78.62 178 SER A CA 1
ATOM 1405 C C . SER A 1 178 ? -9.152 16.924 6.326 1.00 78.62 178 SER A C 1
ATOM 1407 O O . SER A 1 178 ? -9.925 17.341 7.186 1.00 78.62 178 SER A O 1
ATOM 1409 N N . LEU A 1 179 ? -9.041 15.620 6.068 1.00 87.75 179 LEU A N 1
ATOM 1410 C CA . LEU A 1 179 ? -9.727 14.576 6.829 1.00 87.75 179 LEU A CA 1
ATOM 1411 C C . LEU A 1 179 ? -8.785 13.968 7.879 1.00 87.75 179 LEU A C 1
ATOM 1413 O O . LEU A 1 179 ? -7.589 13.795 7.641 1.00 87.75 179 LEU A O 1
ATOM 1417 N N . ARG A 1 180 ? -9.327 13.630 9.057 1.00 89.19 180 ARG A N 1
ATOM 1418 C CA . ARG A 1 180 ? -8.558 12.995 10.143 1.00 89.19 180 ARG A CA 1
ATOM 1419 C C . ARG A 1 180 ? -8.115 11.576 9.766 1.00 89.19 180 ARG A C 1
ATOM 1421 O O . ARG A 1 180 ? -8.730 10.909 8.942 1.00 89.19 180 ARG A O 1
ATOM 1428 N N . GLY A 1 181 ? -7.038 11.116 10.391 1.00 92.50 181 GLY A N 1
ATOM 1429 C CA . GLY A 1 181 ? -6.374 9.845 10.105 1.00 92.50 181 GLY A CA 1
ATOM 1430 C C . GLY A 1 181 ? -4.880 9.957 10.370 1.00 92.50 181 GLY A C 1
ATOM 1431 O O . GLY A 1 181 ? -4.427 10.980 10.880 1.00 92.50 181 GLY A O 1
ATOM 1432 N N . PHE A 1 182 ? -4.125 8.915 10.058 1.00 93.88 182 PHE A N 1
ATOM 1433 C CA . PHE A 1 182 ? -2.697 8.849 10.363 1.00 93.88 182 PHE A CA 1
ATOM 1434 C C . PHE A 1 182 ? -1.992 7.825 9.483 1.00 93.88 182 PHE A C 1
ATOM 1436 O O . PHE A 1 182 ? -2.632 7.023 8.794 1.00 93.88 182 PHE A O 1
ATOM 1443 N N . TYR A 1 183 ? -0.665 7.849 9.536 1.00 95.88 183 TYR A N 1
ATOM 1444 C CA . TYR A 1 183 ? 0.157 6.779 8.998 1.00 95.88 183 TYR A CA 1
ATOM 1445 C C . TYR A 1 183 ? 0.423 5.752 10.101 1.00 95.88 183 TYR A C 1
ATOM 1447 O O . TYR A 1 183 ? 0.701 6.114 11.246 1.00 95.88 183 TYR A O 1
ATOM 1455 N N . LEU A 1 184 ? 0.350 4.471 9.765 1.00 97.06 184 LEU A N 1
ATOM 1456 C CA . LEU A 1 184 ? 0.718 3.376 10.658 1.00 97.06 184 LEU A CA 1
ATOM 1457 C C . LEU A 1 184 ? 1.945 2.680 10.073 1.00 97.06 184 LEU A C 1
ATOM 1459 O O . LEU A 1 184 ? 1.876 2.161 8.959 1.00 97.06 184 LEU A O 1
ATOM 1463 N N . ALA A 1 185 ? 3.046 2.670 10.819 1.00 96.94 185 ALA A N 1
ATOM 1464 C CA . ALA A 1 185 ? 4.180 1.802 10.532 1.00 96.94 185 ALA A CA 1
ATOM 1465 C C . ALA A 1 185 ? 4.052 0.544 11.390 1.00 96.94 185 ALA A C 1
ATOM 1467 O O . ALA A 1 185 ? 3.915 0.642 12.612 1.00 96.94 185 ALA A O 1
ATOM 1468 N N . TYR A 1 186 ? 4.082 -0.622 10.753 1.00 96.25 186 TYR A N 1
ATOM 1469 C CA . TYR A 1 186 ? 4.091 -1.913 11.428 1.00 96.25 186 TYR A CA 1
ATOM 1470 C C . TYR A 1 186 ? 5.389 -2.646 11.104 1.00 96.25 186 TYR A C 1
ATOM 1472 O O . TYR A 1 186 ? 5.659 -2.948 9.944 1.00 96.25 186 TYR A O 1
ATOM 1480 N N . ASP A 1 187 ? 6.180 -2.908 12.138 1.00 94.19 187 ASP A N 1
ATOM 1481 C CA . ASP A 1 187 ? 7.323 -3.809 12.088 1.00 94.19 187 ASP A CA 1
ATOM 1482 C C . ASP A 1 187 ? 6.856 -5.212 12.475 1.00 94.19 187 ASP A C 1
ATOM 1484 O O . ASP A 1 187 ? 6.569 -5.494 13.646 1.00 94.19 187 ASP A O 1
ATOM 1488 N N . VAL A 1 188 ? 6.787 -6.085 11.476 1.00 92.06 188 VAL A N 1
ATOM 1489 C CA . VAL A 1 188 ? 6.373 -7.480 11.629 1.00 92.06 188 VAL A CA 1
ATOM 1490 C C . VAL A 1 188 ? 7.384 -8.273 12.461 1.00 92.06 188 VAL A C 1
ATOM 1492 O O . VAL A 1 188 ? 6.987 -9.149 13.226 1.00 92.06 188 VAL A O 1
ATOM 1495 N N . TRP A 1 189 ? 8.678 -7.952 12.376 1.00 88.25 189 TRP A N 1
ATOM 1496 C CA . TRP A 1 189 ? 9.734 -8.678 13.083 1.00 88.25 189 TRP A CA 1
ATOM 1497 C C . TRP A 1 189 ? 9.712 -8.377 14.584 1.00 88.25 189 TRP A C 1
ATOM 1499 O O . TRP A 1 189 ? 9.711 -9.298 15.401 1.00 88.25 189 TRP A O 1
ATOM 1509 N N . ALA A 1 190 ? 9.633 -7.104 14.976 1.00 89.88 190 ALA A N 1
ATOM 1510 C CA . ALA A 1 190 ? 9.487 -6.741 16.391 1.00 89.88 190 ALA A CA 1
ATOM 1511 C C . ALA A 1 190 ? 8.055 -6.879 16.928 1.00 89.88 190 ALA A C 1
ATOM 1513 O O . ALA A 1 190 ? 7.834 -6.599 18.109 1.00 89.88 190 ALA A O 1
ATOM 1514 N N . ASN A 1 191 ? 7.091 -7.251 16.079 1.00 92.12 191 ASN A N 1
ATOM 1515 C CA . ASN A 1 191 ? 5.661 -7.144 16.354 1.00 92.12 191 ASN A CA 1
ATOM 1516 C C . ASN A 1 191 ? 5.314 -5.786 16.992 1.00 92.12 191 ASN A C 1
ATOM 1518 O O . ASN A 1 191 ? 4.746 -5.707 18.084 1.00 92.12 191 ASN A O 1
ATOM 1522 N N . SER A 1 192 ? 5.748 -4.701 16.345 1.00 94.00 192 SER A N 1
ATOM 1523 C CA . SER A 1 192 ? 5.672 -3.357 16.916 1.00 94.00 192 SER A CA 1
ATOM 1524 C C . SER A 1 192 ? 5.017 -2.360 15.979 1.00 94.00 192 SER A C 1
ATOM 1526 O O . SER A 1 192 ? 5.245 -2.393 14.773 1.00 94.00 192 SER A O 1
ATOM 1528 N N . ILE A 1 193 ? 4.205 -1.463 16.533 1.00 96.38 193 ILE A N 1
ATOM 1529 C CA . ILE A 1 193 ? 3.502 -0.433 15.764 1.00 96.38 193 ILE A CA 1
ATOM 1530 C C . ILE A 1 193 ? 3.888 0.968 16.219 1.00 96.38 193 ILE A C 1
ATOM 1532 O O . ILE A 1 193 ? 4.045 1.228 17.415 1.00 96.38 193 ILE A O 1
ATOM 1536 N N . ALA A 1 194 ? 3.967 1.882 15.257 1.00 95.25 194 ALA A N 1
ATOM 1537 C CA . ALA A 1 194 ? 4.082 3.314 15.479 1.00 95.25 194 ALA A CA 1
ATOM 1538 C C . ALA A 1 194 ? 2.951 4.036 14.737 1.00 95.25 194 ALA A C 1
ATOM 1540 O O . ALA A 1 194 ? 2.705 3.775 13.558 1.00 95.25 194 ALA A O 1
ATOM 1541 N N . VAL A 1 195 ? 2.276 4.959 15.424 1.00 95.19 195 VAL A N 1
ATOM 1542 C CA . VAL A 1 195 ? 1.305 5.878 14.815 1.00 95.19 195 VAL A CA 1
ATOM 1543 C C . VAL A 1 195 ? 2.026 7.186 14.521 1.00 95.19 195 VAL A C 1
ATOM 1545 O O . VAL A 1 195 ? 2.415 7.897 15.446 1.00 95.19 195 VAL A O 1
ATOM 1548 N N . ILE A 1 196 ? 2.217 7.486 13.239 1.00 94.44 196 ILE A N 1
ATOM 1549 C CA . ILE A 1 196 ? 2.883 8.704 12.780 1.00 94.44 196 ILE A CA 1
ATOM 1550 C C . ILE A 1 196 ? 1.814 9.745 12.407 1.00 94.44 196 ILE A C 1
ATOM 1552 O O . ILE A 1 196 ? 0.870 9.417 11.673 1.00 94.44 196 ILE A O 1
ATOM 1556 N N . PRO A 1 197 ? 1.939 10.991 12.900 1.00 92.94 197 PRO A N 1
ATOM 1557 C CA . PRO A 1 197 ? 0.977 12.049 12.625 1.00 92.94 197 PRO A CA 1
ATOM 1558 C C . PRO A 1 197 ? 0.925 12.427 11.144 1.00 92.94 197 PRO A C 1
ATOM 1560 O O . PRO A 1 197 ? 1.826 12.129 10.357 1.00 92.94 197 PRO A O 1
ATOM 1563 N N . GLN A 1 198 ? -0.151 13.117 10.771 1.00 92.00 198 GLN A N 1
ATOM 1564 C CA . GLN A 1 198 ? -0.312 13.686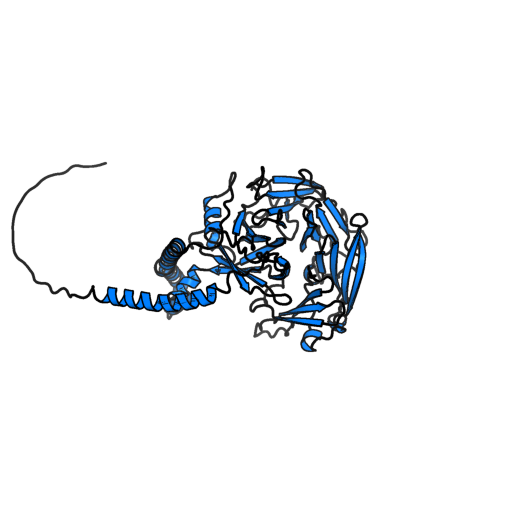 9.435 1.00 92.00 198 GLN A CA 1
ATOM 1565 C C . GLN A 1 198 ? 0.816 14.667 9.094 1.00 92.00 198 GLN A C 1
ATOM 1567 O O . GLN A 1 198 ? 1.541 15.143 9.969 1.00 92.00 198 GLN A O 1
ATOM 1572 N N . LEU A 1 199 ? 0.940 15.008 7.810 1.00 91.19 199 LEU A N 1
ATOM 1573 C CA . LEU A 1 199 ? 1.829 16.097 7.421 1.00 91.19 199 LEU A CA 1
ATOM 1574 C C . LEU A 1 199 ? 1.394 17.413 8.095 1.00 91.19 199 LEU A C 1
ATOM 1576 O O . LEU A 1 199 ? 0.189 17.650 8.239 1.00 91.19 199 LEU A O 1
ATOM 1580 N N . PRO A 1 200 ? 2.336 18.303 8.461 1.00 86.06 200 PRO A N 1
ATOM 1581 C CA . PRO A 1 200 ? 2.005 19.561 9.121 1.00 86.06 200 PRO A CA 1
ATOM 1582 C C . PRO A 1 200 ? 1.004 20.395 8.306 1.00 86.06 200 PRO A C 1
ATOM 1584 O O . PRO A 1 200 ? 1.229 20.685 7.128 1.00 86.06 200 PRO A O 1
ATOM 1587 N N . SER A 1 201 ? -0.087 20.832 8.947 1.00 76.25 201 SER A N 1
ATOM 1588 C CA . SER A 1 201 ? -1.219 21.513 8.284 1.00 76.25 201 SER A CA 1
ATOM 1589 C C . SER A 1 201 ? -0.841 22.821 7.568 1.00 76.25 201 SER A C 1
ATOM 1591 O O . SER A 1 201 ? -1.543 23.250 6.657 1.00 76.25 201 SER A O 1
ATOM 1593 N N . GLY A 1 202 ? 0.268 23.461 7.961 1.00 77.12 202 GLY A N 1
ATOM 1594 C CA . GLY A 1 202 ? 0.788 24.670 7.310 1.00 77.12 202 GLY A CA 1
ATOM 1595 C C . GLY A 1 202 ? 1.675 24.406 6.087 1.00 77.12 202 GLY A C 1
ATOM 1596 O O . GLY A 1 202 ? 1.867 25.305 5.272 1.00 77.12 202 GLY A O 1
ATOM 1597 N N . SER A 1 203 ? 2.202 23.189 5.935 1.00 83.38 203 SER A N 1
ATOM 1598 C CA . SER A 1 203 ? 3.152 22.855 4.866 1.00 83.38 203 SER A CA 1
ATOM 1599 C C . SER A 1 203 ? 2.459 22.448 3.565 1.00 83.38 203 SER A C 1
ATOM 1601 O O . SER A 1 203 ? 2.999 22.663 2.480 1.00 83.38 203 SER A O 1
ATOM 1603 N N . VAL A 1 204 ? 1.258 21.865 3.651 1.00 86.81 204 VAL A N 1
ATOM 1604 C CA . VAL A 1 204 ? 0.575 21.234 2.513 1.00 86.81 204 VAL A CA 1
ATOM 1605 C C . VAL A 1 204 ? -0.903 21.610 2.481 1.00 86.81 204 VAL A C 1
ATOM 1607 O O . VAL A 1 204 ? -1.606 21.494 3.477 1.00 86.81 204 VAL A O 1
ATOM 1610 N N . SER A 1 205 ? -1.408 21.994 1.306 1.00 87.50 205 SER A N 1
ATOM 1611 C CA . SER A 1 205 ? -2.842 22.153 1.058 1.00 87.50 205 SER A CA 1
ATOM 1612 C C . SER A 1 205 ? -3.215 21.658 -0.337 1.00 87.50 205 SER A C 1
ATOM 1614 O O . SER A 1 205 ? -2.371 21.601 -1.235 1.00 87.50 205 SER A O 1
ATOM 1616 N N . MET A 1 206 ? -4.503 21.375 -0.555 1.00 86.88 206 MET A N 1
ATOM 1617 C CA . MET A 1 206 ? -5.030 21.037 -1.885 1.00 86.88 206 MET A CA 1
ATOM 1618 C C . MET A 1 206 ? -4.802 22.123 -2.943 1.00 86.88 206 MET A C 1
ATOM 1620 O O . MET A 1 206 ? -4.902 21.838 -4.136 1.00 86.88 206 MET A O 1
ATOM 1624 N N . PHE A 1 207 ? -4.502 23.359 -2.539 1.00 87.88 207 PHE A N 1
ATOM 1625 C CA . PHE A 1 207 ? -4.226 24.463 -3.457 1.00 87.88 207 PHE A CA 1
ATOM 1626 C C . PHE A 1 207 ? -2.748 24.540 -3.846 1.00 87.88 207 PHE A C 1
ATOM 1628 O O . PHE A 1 207 ? -2.438 24.916 -4.975 1.00 87.88 207 PHE A O 1
ATOM 1635 N N . SER A 1 208 ? -1.841 24.163 -2.941 1.00 90.38 208 SER A N 1
ATOM 1636 C CA . SER A 1 208 ? -0.394 24.235 -3.161 1.00 90.38 208 SER A CA 1
ATOM 1637 C C . SER A 1 208 ? 0.214 22.932 -3.672 1.00 90.38 208 SER A C 1
ATOM 1639 O O . SER A 1 208 ? 1.257 22.980 -4.324 1.00 90.38 208 SER A O 1
ATOM 1641 N N . HIS A 1 209 ? -0.427 21.788 -3.420 1.00 92.75 209 HIS A N 1
ATOM 1642 C CA . HIS A 1 209 ? 0.109 20.467 -3.737 1.00 92.75 209 HIS A CA 1
ATOM 1643 C C . HIS A 1 209 ? -0.945 19.523 -4.327 1.00 92.75 209 HIS A C 1
ATOM 1645 O O . HIS A 1 209 ? -2.156 19.753 -4.254 1.00 92.75 209 HIS A O 1
ATOM 1651 N N . VAL A 1 210 ? -0.462 18.443 -4.932 1.00 90.25 210 VAL A N 1
ATOM 1652 C CA . VAL A 1 210 ? -1.228 17.238 -5.254 1.00 90.25 210 VAL A CA 1
ATOM 1653 C C . VAL A 1 210 ? -0.399 16.013 -4.871 1.00 90.25 210 VAL A C 1
ATOM 1655 O O . VAL A 1 210 ? 0.830 16.041 -4.965 1.00 90.25 210 VAL A O 1
ATOM 1658 N N . GLY A 1 211 ? -1.060 14.939 -4.439 1.00 88.50 211 GLY A N 1
ATOM 1659 C CA . GLY A 1 211 ? -0.396 13.651 -4.245 1.00 88.50 211 GLY A CA 1
ATOM 1660 C C . GLY A 1 211 ? 0.214 13.146 -5.551 1.00 88.50 211 GLY A C 1
ATOM 1661 O O . GLY A 1 211 ? -0.389 13.303 -6.613 1.00 88.50 211 GLY A O 1
ATOM 1662 N N . ILE A 1 212 ? 1.402 12.542 -5.476 1.00 88.56 212 ILE A N 1
ATOM 1663 C CA . ILE A 1 212 ? 2.077 11.991 -6.657 1.00 88.56 212 ILE A CA 1
ATOM 1664 C C . ILE A 1 212 ? 1.448 10.678 -7.143 1.00 88.56 212 ILE A C 1
ATOM 1666 O O . ILE A 1 212 ? 1.819 10.199 -8.201 1.00 88.56 212 ILE A O 1
ATOM 1670 N N . GLY A 1 213 ? 0.511 10.084 -6.402 1.00 87.38 213 GLY A N 1
ATOM 1671 C CA . GLY A 1 213 ? -0.114 8.805 -6.733 1.00 87.38 213 GLY A CA 1
ATOM 1672 C C . GLY A 1 213 ? -0.151 7.889 -5.517 1.00 87.38 213 GLY A C 1
ATOM 1673 O O . GLY A 1 213 ? -0.805 8.217 -4.527 1.00 87.38 213 GLY A O 1
ATOM 1674 N N . THR A 1 214 ? 0.543 6.755 -5.596 1.00 77.88 214 THR A N 1
ATOM 1675 C CA . THR A 1 214 ? 0.503 5.639 -4.636 1.00 77.88 214 THR A CA 1
ATOM 1676 C C . THR A 1 214 ? 1.245 5.957 -3.345 1.00 77.88 214 THR A C 1
ATOM 1678 O O . THR A 1 214 ? 2.235 5.331 -3.024 1.00 77.88 214 THR A O 1
ATOM 1681 N N . GLY A 1 215 ? 0.730 6.928 -2.599 1.00 84.88 215 GLY A N 1
ATOM 1682 C CA . GLY A 1 215 ? 0.919 7.079 -1.165 1.00 84.88 215 GLY A CA 1
ATOM 1683 C C . GLY A 1 215 ? 2.348 7.188 -0.615 1.00 84.88 215 GLY A C 1
ATOM 1684 O O . GLY A 1 215 ? 3.300 7.533 -1.311 1.00 84.88 215 GLY A O 1
ATOM 1685 N N . VAL A 1 216 ? 2.470 6.883 0.679 1.00 94.06 216 VAL A N 1
ATOM 1686 C CA . VAL A 1 216 ? 3.707 6.931 1.461 1.00 94.06 216 VAL A CA 1
ATOM 1687 C C . VAL A 1 216 ? 4.586 5.703 1.208 1.00 94.06 216 VAL A C 1
ATOM 1689 O O . VAL A 1 216 ? 4.102 4.569 1.094 1.00 94.06 216 VAL A O 1
ATOM 1692 N N . ALA A 1 217 ? 5.891 5.932 1.165 1.00 95.62 217 ALA A N 1
ATOM 1693 C CA . ALA A 1 217 ? 6.938 4.926 1.110 1.00 95.62 217 ALA A CA 1
ATOM 1694 C C . ALA A 1 217 ? 7.476 4.613 2.516 1.00 95.62 217 ALA A C 1
ATOM 1696 O O . ALA A 1 217 ? 7.616 5.531 3.324 1.00 95.62 217 ALA A O 1
ATOM 1697 N N . ILE A 1 218 ? 7.835 3.359 2.785 1.00 95.50 218 ILE A N 1
ATOM 1698 C CA . ILE A 1 218 ? 8.594 2.950 3.973 1.00 95.50 218 ILE A CA 1
ATOM 1699 C C . ILE A 1 218 ? 9.888 2.265 3.560 1.00 95.50 218 ILE A C 1
ATOM 1701 O O . ILE A 1 218 ? 9.930 1.569 2.549 1.00 95.50 218 ILE A O 1
ATOM 1705 N N . LEU A 1 219 ? 10.928 2.482 4.353 1.00 94.06 219 LEU A N 1
ATOM 1706 C CA . LEU A 1 219 ? 12.246 1.897 4.185 1.00 94.06 219 LEU A CA 1
ATOM 1707 C C . LEU A 1 219 ? 12.735 1.430 5.556 1.00 94.06 219 LEU A C 1
ATOM 1709 O O . LEU A 1 219 ? 12.775 2.228 6.494 1.00 94.06 219 LEU A O 1
ATOM 1713 N N . GLY A 1 220 ? 13.052 0.146 5.686 1.00 89.69 220 GLY A N 1
ATOM 1714 C CA . GLY A 1 220 ? 13.664 -0.426 6.877 1.00 89.69 220 GLY A CA 1
ATOM 1715 C C . GLY A 1 220 ? 15.117 0.027 6.977 1.00 89.69 220 GLY A C 1
ATOM 1716 O O . GLY A 1 220 ? 15.887 -0.069 6.023 1.00 89.69 220 GLY A O 1
ATOM 1717 N N . CYS A 1 221 ? 15.498 0.559 8.133 1.00 82.12 221 CYS A N 1
ATOM 1718 C CA . CYS A 1 221 ? 16.842 1.060 8.372 1.00 82.12 221 CYS A CA 1
ATOM 1719 C C . CYS A 1 221 ? 17.645 0.004 9.143 1.00 82.12 221 CYS A C 1
ATOM 1721 O O . CYS A 1 221 ? 17.346 -0.296 10.291 1.00 82.12 221 CYS A O 1
ATOM 1723 N N . GLY A 1 222 ? 18.704 -0.526 8.533 1.00 70.19 222 GLY A N 1
ATOM 1724 C CA . GLY A 1 222 ? 19.659 -1.401 9.220 1.00 70.19 222 GLY A CA 1
ATOM 1725 C C . GLY A 1 222 ? 19.194 -2.846 9.435 1.00 70.19 222 GLY A C 1
ATOM 1726 O O . GLY A 1 222 ? 18.154 -3.280 8.952 1.00 70.19 222 GLY A O 1
ATOM 1727 N N . ASP A 1 223 ? 20.022 -3.611 10.151 1.00 71.19 223 ASP A N 1
ATOM 1728 C CA . ASP A 1 223 ? 19.824 -5.051 10.388 1.00 71.19 223 ASP A CA 1
ATOM 1729 C C . ASP A 1 223 ? 19.081 -5.352 11.707 1.00 71.19 223 ASP A C 1
ATOM 1731 O O . ASP A 1 223 ? 19.052 -6.503 12.159 1.00 71.19 223 ASP A O 1
ATOM 1735 N N . GLN A 1 224 ? 18.536 -4.320 12.360 1.00 73.50 224 GLN A N 1
ATOM 1736 C CA . GLN A 1 224 ? 17.829 -4.400 13.639 1.00 73.50 224 GLN A CA 1
ATOM 1737 C C . GLN A 1 224 ? 16.371 -3.960 13.469 1.00 73.50 224 GLN A C 1
ATOM 1739 O O . GLN A 1 224 ? 16.094 -3.059 12.678 1.00 73.50 224 GLN A O 1
ATOM 1744 N N . PRO A 1 225 ? 15.430 -4.552 14.217 1.00 80.75 225 PRO A N 1
ATOM 1745 C CA . PRO A 1 225 ? 14.035 -4.155 14.129 1.00 80.75 225 PRO A CA 1
ATOM 1746 C C . PRO A 1 225 ? 13.786 -2.772 14.759 1.00 80.75 225 PRO A C 1
ATOM 1748 O O . PRO A 1 225 ? 14.454 -2.365 15.713 1.00 80.75 225 PRO A O 1
ATOM 1751 N N . GLY A 1 226 ? 12.765 -2.074 14.263 1.00 80.75 226 GLY A N 1
ATOM 1752 C CA . GLY A 1 226 ? 12.239 -0.815 14.798 1.00 80.75 226 GLY A CA 1
ATOM 1753 C C . GLY A 1 226 ? 12.818 0.464 14.187 1.00 80.75 226 GLY A C 1
ATOM 1754 O O . GLY A 1 226 ? 12.267 1.549 14.406 1.00 80.75 226 GLY A O 1
ATOM 1755 N N . GLU A 1 227 ? 13.889 0.371 13.402 1.00 89.50 227 GLU A N 1
ATOM 1756 C CA . GLU A 1 227 ? 14.437 1.518 12.683 1.00 89.50 227 GLU A CA 1
ATOM 1757 C C . GLU A 1 227 ? 13.856 1.598 11.270 1.00 89.50 227 GLU A C 1
ATOM 1759 O O . GLU A 1 227 ? 13.926 0.651 10.491 1.00 89.50 227 GLU A O 1
ATOM 1764 N N . PHE A 1 228 ? 13.253 2.734 10.929 1.00 92.75 228 PHE A N 1
ATOM 1765 C CA . PHE A 1 228 ? 12.647 2.945 9.623 1.00 92.75 228 PHE A CA 1
ATOM 1766 C C . PHE A 1 228 ? 12.606 4.424 9.243 1.00 92.75 228 PHE A C 1
ATOM 1768 O O . PHE A 1 228 ? 12.672 5.329 10.085 1.00 92.75 228 PHE A O 1
ATOM 1775 N N . LEU A 1 229 ? 12.446 4.649 7.945 1.00 94.44 229 LEU A N 1
ATOM 1776 C CA . LEU A 1 229 ? 12.183 5.935 7.330 1.00 94.44 229 LEU A CA 1
ATOM 1777 C C . LEU A 1 229 ? 10.851 5.859 6.587 1.00 94.44 229 LEU A C 1
ATOM 1779 O O . LEU A 1 229 ? 10.627 4.952 5.789 1.00 94.44 229 LEU A O 1
ATOM 1783 N N . LEU A 1 230 ? 9.977 6.830 6.831 1.00 96.00 230 LEU A N 1
ATOM 1784 C CA . LEU A 1 230 ? 8.795 7.069 6.008 1.00 96.00 230 LEU A CA 1
ATOM 1785 C C . LEU A 1 230 ? 9.037 8.260 5.092 1.00 96.00 230 LEU A C 1
ATOM 1787 O O . LEU A 1 230 ? 9.613 9.261 5.518 1.00 96.00 230 LEU A O 1
ATOM 1791 N N . ALA A 1 231 ? 8.568 8.166 3.852 1.00 96.56 231 ALA A N 1
ATOM 1792 C CA . ALA A 1 231 ? 8.682 9.240 2.883 1.00 96.56 231 ALA A CA 1
ATOM 1793 C C . ALA A 1 231 ? 7.383 9.469 2.111 1.00 96.56 231 ALA A C 1
ATOM 1795 O O . ALA A 1 231 ? 6.832 8.553 1.509 1.00 96.56 231 ALA A O 1
ATOM 1796 N N . GLU A 1 232 ? 6.922 10.714 2.085 1.00 95.88 232 GLU A N 1
ATOM 1797 C CA . GLU A 1 232 ? 5.764 11.156 1.311 1.00 95.88 232 GLU A CA 1
ATOM 1798 C C . GLU A 1 232 ? 6.227 12.202 0.293 1.00 95.88 232 GLU A C 1
ATOM 1800 O O . GLU A 1 232 ? 6.803 13.226 0.665 1.00 95.88 232 GLU A O 1
ATOM 1805 N N . LEU A 1 233 ? 5.990 11.950 -0.995 1.00 95.75 233 LEU A N 1
ATOM 1806 C CA . LEU A 1 233 ? 6.376 12.857 -2.075 1.00 95.75 233 LEU A CA 1
ATOM 1807 C C . LEU A 1 233 ? 5.131 13.487 -2.699 1.00 95.75 233 LEU A C 1
ATOM 1809 O O . LEU A 1 233 ? 4.254 12.795 -3.213 1.00 95.75 233 LEU A O 1
ATOM 1813 N N . LEU A 1 234 ? 5.069 14.816 -2.690 1.00 94.56 234 LEU A N 1
ATOM 1814 C CA . LEU A 1 234 ? 3.964 15.581 -3.265 1.00 94.56 234 LEU A CA 1
ATOM 1815 C C . LEU A 1 234 ? 4.455 16.453 -4.416 1.00 94.56 234 LEU A C 1
ATOM 1817 O O . LEU A 1 234 ? 5.545 17.018 -4.353 1.00 94.56 234 LEU A O 1
ATOM 1821 N N . LEU A 1 235 ? 3.632 16.616 -5.452 1.00 92.62 235 LEU A N 1
ATOM 1822 C CA . LEU A 1 235 ? 3.910 17.553 -6.539 1.00 92.62 235 LEU A CA 1
ATOM 1823 C C . LEU A 1 235 ? 3.384 18.937 -6.168 1.00 92.62 235 LEU A C 1
ATOM 1825 O O . LEU A 1 235 ? 2.234 19.082 -5.746 1.00 92.62 235 LEU A O 1
ATOM 1829 N N . ARG A 1 236 ? 4.191 19.976 -6.384 1.00 91.94 236 ARG A N 1
ATOM 1830 C CA . ARG A 1 236 ? 3.755 21.361 -6.191 1.00 91.94 236 ARG A CA 1
ATOM 1831 C C . ARG A 1 236 ? 2.890 21.813 -7.347 1.00 91.94 236 ARG A C 1
ATOM 1833 O O . ARG A 1 236 ? 3.199 21.547 -8.510 1.00 91.94 236 ARG A O 1
ATOM 1840 N N . LYS A 1 237 ? 1.844 22.567 -7.029 1.00 89.81 237 LYS A N 1
ATOM 1841 C CA . LYS A 1 237 ? 0.995 23.228 -8.011 1.00 89.81 237 LYS A CA 1
ATOM 1842 C C . LYS A 1 237 ? 1.572 24.588 -8.387 1.00 89.81 237 LYS A C 1
ATOM 1844 O O . LYS A 1 237 ? 1.914 25.394 -7.527 1.00 89.81 237 LYS A O 1
ATOM 1849 N N . GLN A 1 238 ? 1.629 24.860 -9.683 1.00 84.44 238 GLN A N 1
ATOM 1850 C CA . GLN A 1 238 ? 1.870 26.181 -10.254 1.00 84.44 238 GLN A CA 1
ATOM 1851 C C . GLN A 1 238 ? 0.690 26.511 -11.165 1.00 84.44 238 GLN A C 1
ATOM 1853 O O . GLN A 1 238 ? 0.313 25.705 -12.013 1.00 84.44 238 GLN A O 1
ATOM 1858 N N . HIS A 1 239 ? 0.052 27.663 -10.945 1.00 84.12 239 HIS A N 1
ATOM 1859 C CA . HIS A 1 239 ? -1.162 28.068 -11.672 1.00 84.12 239 HIS A CA 1
ATOM 1860 C C . HIS A 1 239 ? -2.265 26.987 -11.667 1.00 84.12 239 HIS A C 1
ATOM 1862 O O . HIS A 1 239 ? -2.910 26.721 -12.678 1.00 84.12 239 HIS A O 1
ATOM 1868 N N . GLY A 1 240 ? -2.443 26.314 -10.524 1.00 81.12 240 GLY A N 1
ATOM 1869 C CA . GLY A 1 240 ? -3.440 25.253 -10.342 1.00 81.12 240 GLY A CA 1
ATOM 1870 C C . GLY A 1 240 ? -3.083 23.897 -10.965 1.00 81.12 240 GLY A C 1
ATOM 1871 O O . GLY A 1 240 ? -3.841 22.946 -10.788 1.00 81.12 240 GLY A O 1
ATOM 1872 N N . ARG A 1 241 ? -1.935 23.769 -11.646 1.00 82.38 241 ARG A N 1
ATOM 1873 C CA . ARG A 1 241 ? -1.490 22.529 -12.301 1.00 82.38 241 ARG A CA 1
ATOM 1874 C C . ARG A 1 241 ? -0.251 21.940 -11.627 1.00 82.38 241 ARG A C 1
ATOM 1876 O O . ARG A 1 241 ? 0.581 22.709 -11.150 1.00 82.38 241 ARG A O 1
ATOM 1883 N N . PRO A 1 242 ? -0.090 20.608 -11.587 1.00 86.00 242 PRO A N 1
ATOM 1884 C CA . PRO A 1 242 ? 1.123 19.989 -11.058 1.00 86.00 242 PRO A CA 1
ATOM 1885 C C . PRO A 1 242 ? 2.359 20.421 -11.861 1.00 86.00 242 PRO A C 1
ATOM 1887 O O . PRO A 1 242 ? 2.303 20.525 -13.085 1.00 86.00 242 PRO A O 1
ATOM 1890 N N . SER A 1 243 ? 3.462 20.691 -11.168 1.00 86.44 243 SER A N 1
ATOM 1891 C CA . SER A 1 243 ? 4.732 21.145 -11.746 1.00 86.44 243 SER A CA 1
ATOM 1892 C C . SER A 1 243 ? 5.833 20.089 -11.595 1.00 86.44 243 SER A C 1
ATOM 1894 O O . SER A 1 243 ? 5.656 19.089 -10.906 1.00 86.44 243 SER A O 1
ATOM 1896 N N . CYS A 1 244 ? 7.001 20.335 -12.196 1.00 87.12 244 CYS A N 1
ATOM 1897 C CA . CYS A 1 244 ? 8.215 19.537 -11.983 1.00 87.12 244 CYS A CA 1
ATOM 1898 C C . CYS A 1 244 ? 8.923 19.835 -10.646 1.00 87.12 244 CYS A C 1
ATOM 1900 O O . CYS A 1 244 ? 10.030 19.360 -10.413 1.00 87.12 244 CYS A O 1
ATOM 1902 N N . LYS A 1 245 ? 8.320 20.638 -9.762 1.00 91.19 245 LYS A N 1
ATOM 1903 C CA . LYS A 1 245 ? 8.795 20.820 -8.388 1.00 91.19 245 LYS A CA 1
ATOM 1904 C C . LYS A 1 245 ? 7.978 19.932 -7.465 1.00 91.19 245 LYS A C 1
ATOM 1906 O O . LYS A 1 245 ? 6.753 19.880 -7.586 1.00 91.19 245 LYS A O 1
ATOM 1911 N N . GLY A 1 246 ? 8.651 19.274 -6.536 1.00 93.25 246 GLY A N 1
ATOM 1912 C CA . GLY A 1 246 ? 8.030 18.465 -5.503 1.00 93.25 246 GLY A CA 1
ATOM 1913 C C . GLY A 1 246 ? 8.449 18.907 -4.112 1.00 93.25 246 GLY A C 1
ATOM 1914 O O . GLY A 1 246 ? 9.425 19.637 -3.936 1.00 93.25 246 GLY A O 1
ATOM 1915 N N . THR A 1 247 ? 7.710 18.419 -3.131 1.00 95.50 247 THR A N 1
ATOM 1916 C CA . THR A 1 247 ? 8.057 18.528 -1.721 1.00 95.50 247 THR A CA 1
ATOM 1917 C C . THR A 1 247 ? 8.111 17.116 -1.163 1.00 95.50 247 THR A C 1
ATOM 1919 O O . THR A 1 247 ? 7.120 16.384 -1.208 1.00 95.50 247 THR A O 1
ATOM 1922 N N . LEU A 1 248 ? 9.293 16.725 -0.696 1.00 96.19 248 LEU A N 1
ATOM 1923 C CA . LEU A 1 248 ? 9.548 15.441 -0.068 1.00 96.19 248 LEU A CA 1
ATOM 1924 C C . LEU A 1 248 ? 9.491 15.615 1.448 1.00 96.19 248 LEU A C 1
ATOM 1926 O O . LEU A 1 248 ? 10.264 16.385 2.016 1.00 96.19 248 LEU A O 1
ATOM 1930 N N . PHE A 1 249 ? 8.599 14.876 2.093 1.00 95.56 249 PHE A N 1
ATOM 1931 C CA . PHE A 1 249 ? 8.515 14.779 3.542 1.00 95.56 249 PHE A CA 1
ATOM 1932 C C . PHE A 1 249 ? 9.158 13.478 3.988 1.00 95.56 249 PHE A C 1
ATOM 1934 O O . PHE A 1 249 ? 8.817 12.419 3.468 1.00 95.56 249 PHE A O 1
ATOM 1941 N N . LYS A 1 250 ? 10.074 13.555 4.951 1.00 95.38 250 LYS A N 1
ATOM 1942 C CA . LYS A 1 250 ? 10.758 12.402 5.540 1.00 95.38 250 LYS A CA 1
ATOM 1943 C C . LYS A 1 250 ? 10.478 12.345 7.030 1.00 95.38 250 LYS A C 1
ATOM 1945 O O . LYS A 1 250 ? 10.564 13.363 7.711 1.00 95.38 250 LYS A O 1
ATOM 1950 N N . TRP A 1 251 ? 10.190 11.160 7.536 1.00 94.19 251 TRP A N 1
ATOM 1951 C CA . TRP A 1 251 ? 10.039 10.903 8.958 1.00 94.19 251 TRP A CA 1
ATOM 1952 C C . TRP A 1 251 ? 10.977 9.781 9.368 1.00 94.19 251 TRP A C 1
ATOM 1954 O O . TRP A 1 251 ? 10.912 8.681 8.822 1.00 94.19 251 TRP A O 1
ATOM 1964 N N . PHE A 1 252 ? 11.828 10.058 10.348 1.00 91.75 252 PHE A N 1
ATOM 1965 C CA . PHE A 1 252 ? 12.797 9.105 10.872 1.00 91.75 252 PHE A CA 1
ATOM 1966 C C . PHE A 1 252 ? 12.296 8.544 12.204 1.00 91.75 252 PHE A C 1
ATOM 1968 O O . PHE A 1 252 ? 11.816 9.299 13.057 1.00 91.75 252 PHE A O 1
ATOM 1975 N N . SER A 1 253 ? 12.404 7.229 12.403 1.00 90.50 253 SER A N 1
ATOM 1976 C CA . SER A 1 253 ? 12.085 6.626 13.702 1.00 90.50 253 SER A CA 1
ATOM 1977 C C . SER A 1 253 ? 13.208 6.801 14.734 1.00 90.50 253 SER A C 1
ATOM 1979 O O . SER A 1 253 ? 12.926 6.834 15.932 1.00 90.50 253 SER A O 1
ATOM 1981 N N . SER A 1 254 ? 14.457 6.978 14.289 1.00 86.75 254 SER A N 1
ATOM 1982 C CA . SER A 1 254 ? 15.639 7.177 15.137 1.00 86.75 254 SER A CA 1
ATOM 1983 C C . SER A 1 254 ? 16.556 8.301 14.624 1.00 86.75 254 SER A C 1
ATOM 1985 O O . SER A 1 254 ? 16.367 8.851 13.538 1.00 86.75 254 SER A O 1
ATOM 1987 N N . GLY A 1 255 ? 17.521 8.707 15.456 1.00 84.88 255 GLY A N 1
ATOM 1988 C CA . GLY A 1 255 ? 18.482 9.770 15.146 1.00 84.88 255 GLY A CA 1
ATOM 1989 C C . GLY A 1 255 ? 18.054 11.195 15.550 1.00 84.88 255 GLY A C 1
ATOM 1990 O O . GLY A 1 255 ? 17.022 11.387 16.196 1.00 84.88 255 GLY A O 1
ATOM 1991 N N . PRO A 1 256 ? 18.858 12.220 15.199 1.00 81.69 256 PRO A N 1
ATOM 1992 C CA . PRO A 1 256 ? 18.660 13.604 15.654 1.00 81.69 256 PRO A CA 1
ATOM 1993 C C . PRO A 1 256 ? 17.355 14.254 15.179 1.00 81.69 256 PRO A C 1
ATOM 1995 O O . PRO A 1 256 ? 16.824 15.136 15.848 1.00 81.69 256 PRO A O 1
ATOM 1998 N N . SER A 1 257 ? 16.841 13.820 14.027 1.00 83.06 257 SER A N 1
ATOM 1999 C CA . SER A 1 257 ? 15.593 14.312 13.429 1.00 83.06 257 SER A CA 1
ATOM 2000 C C . SER A 1 257 ? 14.405 13.378 13.677 1.00 83.06 257 SER A C 1
ATOM 2002 O O . SER A 1 257 ? 13.390 13.492 12.991 1.00 83.06 257 SER A O 1
ATOM 2004 N N . ALA A 1 258 ? 14.527 12.436 14.616 1.00 86.81 258 ALA A N 1
ATOM 2005 C CA . ALA A 1 258 ? 13.462 11.493 14.924 1.00 86.81 258 ALA A CA 1
ATOM 2006 C C . ALA A 1 258 ? 12.220 12.187 15.489 1.00 86.81 258 ALA A C 1
ATOM 2008 O O . ALA A 1 258 ? 12.319 13.117 16.291 1.00 86.81 258 ALA A O 1
ATOM 2009 N N . GLY A 1 259 ? 11.044 11.670 15.132 1.00 85.62 259 GLY A N 1
ATOM 2010 C CA . GLY A 1 259 ? 9.781 12.147 15.701 1.00 85.62 259 GLY A CA 1
ATOM 2011 C C . GLY A 1 259 ? 9.253 13.452 15.099 1.00 85.62 259 GLY A C 1
ATOM 2012 O O . GLY A 1 259 ? 8.378 14.069 15.695 1.00 85.62 259 GLY A O 1
ATOM 2013 N N . GLN A 1 260 ? 9.779 13.888 13.954 1.00 88.75 260 GLN A N 1
ATOM 2014 C CA . GLN A 1 260 ? 9.280 15.061 13.239 1.00 88.75 260 GLN A CA 1
ATOM 2015 C C . GLN A 1 260 ? 9.370 14.870 11.724 1.00 88.75 260 GLN A C 1
ATOM 2017 O O . GLN A 1 260 ? 10.257 14.182 11.214 1.00 88.75 260 GLN A O 1
ATOM 2022 N N . TRP A 1 261 ? 8.459 15.519 10.998 1.00 92.25 261 TRP A N 1
ATOM 2023 C CA . TRP A 1 261 ? 8.508 15.584 9.541 1.00 92.25 261 TRP A CA 1
ATOM 2024 C C . TRP A 1 261 ? 9.585 16.576 9.092 1.00 92.25 261 TRP A C 1
ATOM 2026 O O . TRP A 1 261 ? 9.493 17.773 9.356 1.00 92.25 261 TRP A O 1
ATOM 2036 N N . VAL A 1 262 ? 10.590 16.082 8.374 1.00 92.62 262 VAL A N 1
ATOM 2037 C CA . VAL A 1 262 ? 11.602 16.891 7.689 1.00 92.62 262 VAL A CA 1
ATOM 2038 C C . VAL A 1 262 ? 11.126 17.163 6.268 1.00 92.62 262 VAL A C 1
ATOM 2040 O O . VAL A 1 262 ? 10.798 16.231 5.536 1.00 92.62 262 VAL A O 1
ATOM 2043 N N . GLN A 1 263 ? 11.083 18.436 5.878 1.00 93.88 263 GLN A N 1
ATOM 2044 C CA . GLN A 1 263 ? 10.631 18.869 4.558 1.00 93.88 263 GLN A CA 1
ATOM 2045 C C . GLN A 1 263 ? 11.823 19.243 3.669 1.00 93.88 263 GLN A C 1
ATOM 2047 O O . GLN A 1 263 ? 12.653 20.066 4.053 1.00 93.88 263 GLN A O 1
ATOM 2052 N N . ASN A 1 264 ? 11.858 18.708 2.449 1.00 94.75 264 ASN A N 1
ATOM 2053 C CA . ASN A 1 264 ? 12.828 19.064 1.418 1.00 94.75 264 ASN A CA 1
ATOM 2054 C C . ASN A 1 264 ? 12.096 19.470 0.133 1.00 94.75 264 ASN A C 1
ATOM 2056 O O . ASN A 1 264 ? 11.320 18.696 -0.429 1.00 94.75 264 ASN A O 1
ATOM 2060 N N . GLU A 1 265 ? 12.361 20.677 -0.360 1.00 94.69 265 GLU A N 1
ATOM 2061 C CA . GLU A 1 265 ? 11.920 21.093 -1.694 1.00 94.69 265 GLU A CA 1
ATOM 2062 C C . GLU A 1 265 ? 12.855 20.478 -2.738 1.00 94.69 265 GLU A C 1
ATOM 2064 O O . GLU A 1 265 ? 14.075 20.610 -2.641 1.00 94.69 265 GLU A O 1
ATOM 2069 N N . VAL A 1 266 ? 12.290 19.804 -3.737 1.00 94.38 266 VAL A N 1
ATOM 2070 C CA . VAL A 1 266 ? 13.056 19.018 -4.708 1.00 94.38 266 VAL A CA 1
ATOM 2071 C C . VAL A 1 266 ? 12.649 19.360 -6.136 1.00 94.38 266 VAL A C 1
ATOM 2073 O O . VAL A 1 266 ? 11.479 19.605 -6.441 1.00 94.38 266 VAL A O 1
ATOM 2076 N N . ALA A 1 267 ? 13.630 19.383 -7.034 1.00 92.31 267 ALA A N 1
ATOM 2077 C CA . ALA A 1 267 ? 13.380 19.426 -8.467 1.00 92.31 267 ALA A CA 1
ATOM 2078 C C . ALA A 1 267 ? 13.255 17.989 -8.976 1.00 92.31 267 ALA A C 1
ATOM 2080 O O . ALA A 1 267 ? 14.145 17.169 -8.758 1.00 92.31 267 ALA A O 1
ATOM 2081 N N . LEU A 1 268 ? 12.145 17.688 -9.640 1.00 93.38 268 LEU A N 1
ATOM 2082 C CA . LEU A 1 268 ? 11.871 16.369 -10.182 1.00 93.38 268 LEU A CA 1
ATOM 2083 C C . LEU A 1 268 ? 12.140 16.390 -11.692 1.00 93.38 268 LEU A C 1
ATOM 2085 O O . LEU A 1 268 ? 11.557 17.226 -12.391 1.00 93.38 268 LEU A O 1
ATOM 2089 N N . PRO A 1 269 ? 12.972 15.478 -12.223 1.00 92.81 269 PRO A N 1
ATOM 2090 C CA . PRO A 1 269 ? 13.267 15.376 -13.653 1.00 92.81 269 PRO A CA 1
ATOM 2091 C C . PRO A 1 269 ? 12.104 14.733 -14.430 1.00 92.81 269 PRO A C 1
ATOM 2093 O O . PRO A 1 269 ? 12.289 13.797 -15.198 1.00 92.81 269 PRO A O 1
ATOM 2096 N N . LEU A 1 270 ? 10.878 15.212 -14.203 1.00 87.38 270 LEU A N 1
ATOM 2097 C CA . LEU A 1 270 ? 9.681 14.704 -14.862 1.00 87.38 270 LEU A CA 1
ATOM 2098 C C . LEU A 1 270 ? 9.623 15.177 -16.323 1.00 87.38 270 LEU A C 1
ATOM 2100 O O . LEU A 1 270 ? 9.980 16.327 -16.616 1.00 87.38 270 LEU A O 1
ATOM 2104 N N . PRO A 1 271 ? 9.117 14.336 -17.240 1.00 77.62 271 PRO A N 1
ATOM 2105 C CA . PRO A 1 271 ? 8.967 14.706 -18.640 1.00 77.62 271 PRO A CA 1
ATOM 2106 C C . PRO A 1 271 ? 8.048 15.929 -18.776 1.00 77.62 271 PRO A C 1
ATOM 2108 O O . PRO A 1 271 ? 6.913 15.947 -18.305 1.00 77.62 271 PRO A O 1
ATOM 2111 N N . SER A 1 272 ? 8.557 16.987 -19.410 1.00 58.59 272 SER A N 1
ATOM 2112 C CA . SER A 1 272 ? 7.927 18.317 -19.400 1.00 58.59 272 SER A CA 1
ATOM 2113 C C . SER A 1 272 ? 6.825 18.495 -20.453 1.00 58.59 272 SER A C 1
ATOM 2115 O O . SER A 1 272 ? 6.113 19.498 -20.424 1.00 58.59 272 SER A O 1
ATOM 2117 N N . LYS A 1 273 ? 6.691 17.558 -21.404 1.00 55.75 273 LYS A N 1
ATOM 2118 C CA . LYS A 1 273 ? 5.701 17.589 -22.492 1.00 55.75 273 LYS A CA 1
ATOM 2119 C C . LYS A 1 273 ? 5.303 16.165 -22.906 1.00 55.75 273 LYS A C 1
ATOM 2121 O O . LYS A 1 273 ? 6.189 15.315 -23.009 1.00 55.75 273 LYS A O 1
ATOM 2126 N N . PRO A 1 274 ? 4.023 15.895 -23.223 1.00 50.66 274 PRO A N 1
ATOM 2127 C CA . PRO A 1 274 ? 3.693 14.729 -24.033 1.00 50.66 274 PRO A CA 1
ATOM 2128 C C . PRO A 1 274 ? 4.412 14.868 -25.385 1.00 50.66 274 PRO A C 1
ATOM 2130 O O . PRO A 1 274 ? 4.337 15.923 -26.015 1.00 50.66 274 PRO A O 1
ATOM 2133 N N . LYS A 1 275 ? 5.152 13.836 -25.815 1.00 49.72 275 LYS A N 1
ATOM 2134 C CA . LYS A 1 275 ? 5.756 13.793 -27.160 1.00 49.72 275 LYS A CA 1
ATOM 2135 C C . LYS A 1 275 ? 4.623 14.031 -28.179 1.00 49.72 275 LYS A C 1
ATOM 2137 O O . LYS A 1 275 ? 3.608 13.342 -28.103 1.00 49.72 275 LYS A O 1
ATOM 2142 N N . GLU A 1 276 ? 4.790 14.988 -29.100 1.00 41.47 276 GLU A N 1
ATOM 2143 C CA . GLU A 1 276 ? 3.771 15.560 -30.021 1.00 41.47 276 GLU A CA 1
ATOM 2144 C C . GLU A 1 276 ? 3.073 14.554 -30.973 1.00 41.47 276 GLU A C 1
ATOM 2146 O O . GLU A 1 276 ? 2.254 14.930 -31.806 1.00 41.47 276 GLU A O 1
ATOM 2151 N N . HIS A 1 277 ? 3.341 13.255 -30.828 1.00 40.81 277 HIS A N 1
ATOM 2152 C CA . HIS A 1 277 ? 2.765 12.171 -31.627 1.00 40.81 277 HIS A CA 1
ATOM 2153 C C . HIS A 1 277 ? 2.084 11.078 -30.792 1.00 40.81 277 HIS A C 1
ATOM 2155 O O . HIS A 1 277 ? 1.634 10.074 -31.340 1.00 40.81 277 HIS A O 1
ATOM 2161 N N . ALA A 1 278 ? 1.998 11.237 -29.470 1.00 45.47 278 ALA A N 1
ATOM 2162 C CA . ALA A 1 278 ? 1.270 10.296 -28.637 1.00 45.47 278 ALA A CA 1
ATOM 2163 C C . ALA A 1 278 ? -0.217 10.668 -28.632 1.00 45.47 278 ALA A C 1
ATOM 2165 O O . ALA A 1 278 ? -0.612 11.677 -28.060 1.00 45.47 278 ALA A O 1
ATOM 2166 N N . SER A 1 279 ? -1.059 9.792 -29.172 1.00 44.75 279 SER A N 1
ATOM 2167 C CA . SER A 1 279 ? -2.514 9.758 -28.967 1.00 44.75 279 SER A CA 1
ATOM 2168 C C . SER A 1 279 ? -2.924 9.522 -27.498 1.00 44.75 279 SER A C 1
ATOM 2170 O O . SER A 1 279 ? -4.019 9.036 -27.227 1.00 44.75 279 SER A O 1
ATOM 2172 N N . ARG A 1 280 ? -2.033 9.799 -26.536 1.00 47.00 280 ARG A N 1
ATOM 2173 C CA . ARG A 1 280 ? -2.250 9.611 -25.102 1.00 47.00 280 ARG A CA 1
ATOM 2174 C C . ARG A 1 280 ? -2.743 10.933 -24.511 1.00 47.00 280 ARG A C 1
ATOM 2176 O O . ARG A 1 280 ? -2.134 11.969 -24.787 1.00 47.00 280 ARG A O 1
ATOM 2183 N N . PRO A 1 281 ? -3.800 10.925 -23.683 1.00 44.31 281 PRO A N 1
ATOM 2184 C CA . PRO A 1 281 ? -4.181 12.110 -22.928 1.00 44.31 281 PRO A CA 1
ATOM 2185 C C . PRO A 1 281 ? -2.982 12.610 -22.113 1.00 44.31 281 PRO A C 1
ATOM 2187 O O . PRO A 1 281 ? -2.160 11.818 -21.650 1.00 44.31 281 PRO A O 1
ATOM 2190 N N . SER A 1 282 ? -2.866 13.932 -21.964 1.00 52.25 282 SER A N 1
ATOM 2191 C CA . SER A 1 282 ? -1.797 14.613 -21.227 1.00 52.25 282 SER A CA 1
ATOM 2192 C C . SER A 1 282 ? -1.885 14.318 -19.721 1.00 52.25 282 SER A C 1
ATOM 2194 O O . SER A 1 282 ? -2.272 15.174 -18.923 1.00 52.25 282 SER A O 1
ATOM 2196 N N . CYS A 1 283 ? -1.613 13.085 -19.310 1.00 56.69 283 CYS A N 1
ATOM 2197 C CA . CYS A 1 283 ? -1.658 12.702 -17.911 1.00 56.69 283 CYS A CA 1
ATOM 2198 C C . CYS A 1 283 ? -0.403 13.223 -17.206 1.00 56.69 283 CYS A C 1
ATOM 2200 O O . CYS A 1 283 ? 0.721 12.933 -17.606 1.00 56.69 283 CYS A O 1
ATOM 2202 N N . THR A 1 284 ? -0.598 13.996 -16.139 1.00 77.88 284 THR A N 1
ATOM 2203 C CA . THR A 1 284 ? 0.461 14.282 -15.168 1.00 77.88 284 THR A CA 1
ATOM 2204 C C . THR A 1 284 ? 1.034 12.968 -14.630 1.00 77.88 284 THR A C 1
ATOM 2206 O O . THR A 1 284 ? 0.278 12.013 -14.451 1.00 77.88 284 THR A O 1
ATOM 2209 N N . PHE A 1 285 ? 2.346 12.931 -14.371 1.00 87.06 285 PHE A N 1
ATOM 2210 C CA . PHE A 1 285 ? 3.002 11.834 -13.654 1.00 87.06 285 PHE A CA 1
ATOM 2211 C C . PHE A 1 285 ? 2.194 11.413 -12.420 1.00 87.06 285 PHE A C 1
ATOM 2213 O O . PHE A 1 285 ? 1.894 12.245 -11.560 1.00 87.06 285 PHE A O 1
ATOM 2220 N N . CYS A 1 286 ? 1.835 10.133 -12.364 1.00 89.56 286 CYS A N 1
ATOM 2221 C CA . CYS A 1 286 ? 1.066 9.524 -11.292 1.00 89.56 286 CYS A CA 1
ATOM 2222 C C . CYS A 1 286 ? 1.665 8.154 -10.964 1.00 89.56 286 CYS A C 1
ATOM 2224 O O . CYS A 1 286 ? 1.572 7.226 -11.762 1.00 89.56 286 CYS A O 1
ATOM 2226 N N . ALA A 1 287 ? 2.288 8.025 -9.799 1.00 92.69 287 ALA A N 1
ATOM 2227 C CA . ALA A 1 287 ? 2.874 6.781 -9.335 1.00 92.69 287 ALA A CA 1
ATOM 2228 C C . ALA A 1 287 ? 1.778 5.741 -9.049 1.00 92.69 287 ALA A C 1
ATOM 2230 O O . ALA A 1 287 ? 0.921 5.970 -8.199 1.00 92.69 287 ALA A O 1
ATOM 2231 N N . ASP A 1 288 ? 1.813 4.584 -9.702 1.00 91.62 288 ASP A N 1
ATOM 2232 C CA . ASP A 1 288 ? 0.928 3.433 -9.447 1.00 91.62 288 ASP A CA 1
ATOM 2233 C C . ASP A 1 288 ? 1.499 2.459 -8.418 1.00 91.62 288 ASP A C 1
ATOM 2235 O O . ASP A 1 288 ? 0.778 1.657 -7.824 1.00 91.62 288 ASP A O 1
ATOM 2239 N N . THR A 1 289 ? 2.815 2.498 -8.228 1.00 91.25 289 THR A N 1
ATOM 2240 C CA . THR A 1 289 ? 3.487 1.663 -7.245 1.00 91.25 289 THR A CA 1
ATOM 2241 C C . THR A 1 289 ? 4.750 2.336 -6.729 1.00 91.25 289 THR A C 1
ATOM 2243 O O . THR A 1 289 ? 5.322 3.223 -7.373 1.00 91.25 289 THR A O 1
ATOM 2246 N N . ILE A 1 290 ? 5.157 1.908 -5.540 1.00 92.88 290 ILE A N 1
ATOM 2247 C CA . ILE A 1 290 ? 6.390 2.308 -4.879 1.00 92.88 290 ILE A CA 1
ATOM 2248 C C . ILE A 1 290 ? 7.166 1.037 -4.581 1.00 92.88 290 ILE A C 1
ATOM 2250 O O . ILE A 1 290 ? 6.598 0.070 -4.076 1.00 92.88 290 ILE A O 1
ATOM 2254 N N . SER A 1 291 ? 8.462 1.058 -4.863 1.00 90.06 291 SER A N 1
ATOM 2255 C CA . SER A 1 291 ? 9.382 0.013 -4.430 1.00 90.06 291 SER A CA 1
ATOM 2256 C C . SER A 1 291 ? 10.596 0.653 -3.781 1.00 90.06 291 SER A C 1
ATOM 2258 O O . SER A 1 291 ? 11.017 1.759 -4.136 1.00 90.06 291 SER A O 1
ATOM 2260 N N . VAL A 1 292 ? 11.189 -0.071 -2.843 1.00 90.69 292 VAL A N 1
ATOM 2261 C CA . VAL A 1 292 ? 12.537 0.238 -2.387 1.00 90.69 292 VAL A CA 1
ATOM 2262 C C . VAL A 1 292 ? 13.504 0.051 -3.547 1.00 90.69 292 VAL A C 1
ATOM 2264 O O . VAL A 1 292 ? 13.330 -0.836 -4.386 1.00 90.69 292 VAL A O 1
ATOM 2267 N N . PHE A 1 293 ? 14.482 0.946 -3.633 1.00 87.94 293 PHE A N 1
ATOM 2268 C CA . PHE A 1 293 ? 15.539 0.892 -4.625 1.00 87.94 293 PHE A CA 1
ATOM 2269 C C . PHE A 1 293 ? 16.877 0.753 -3.908 1.00 87.94 293 PHE A C 1
ATOM 2271 O O . PHE A 1 293 ? 17.328 1.666 -3.211 1.00 87.94 293 PHE A O 1
ATOM 2278 N N . ARG A 1 294 ? 17.521 -0.401 -4.093 1.00 84.19 294 ARG A N 1
ATOM 2279 C CA . ARG A 1 294 ? 18.707 -0.794 -3.327 1.00 84.19 294 ARG A CA 1
ATOM 2280 C C . ARG A 1 294 ? 18.413 -0.799 -1.828 1.00 84.19 294 ARG A C 1
ATOM 2282 O O . ARG A 1 294 ? 17.306 -1.117 -1.428 1.00 84.19 294 ARG A O 1
ATOM 2289 N N . ARG A 1 295 ? 19.380 -0.451 -0.979 1.00 83.94 295 ARG A N 1
ATOM 2290 C CA . ARG A 1 295 ? 19.181 -0.396 0.483 1.00 83.94 295 ARG A CA 1
ATOM 2291 C C . ARG A 1 295 ? 18.768 0.970 1.012 1.00 83.94 295 ARG A C 1
ATOM 2293 O O . ARG A 1 295 ? 18.339 1.069 2.154 1.00 83.94 295 ARG A O 1
ATOM 2300 N N . ILE A 1 296 ? 18.980 2.023 0.221 1.00 89.44 296 ILE A N 1
ATOM 2301 C CA . ILE A 1 296 ? 18.866 3.403 0.707 1.00 89.44 296 ILE A CA 1
ATOM 2302 C C . ILE A 1 296 ? 18.044 4.338 -0.196 1.00 89.44 296 ILE A C 1
ATOM 2304 O O . ILE A 1 296 ? 17.947 5.543 0.054 1.00 89.44 296 ILE A O 1
ATOM 2308 N N . GLY A 1 297 ? 17.483 3.807 -1.274 1.00 92.56 297 GLY A N 1
ATOM 2309 C CA . GLY A 1 297 ? 16.720 4.565 -2.247 1.00 92.56 297 GLY A CA 1
ATOM 2310 C C . GLY A 1 297 ? 15.253 4.171 -2.264 1.00 92.56 297 GLY A C 1
ATOM 2311 O O . GLY A 1 297 ? 14.841 3.139 -1.735 1.00 92.56 297 GLY A O 1
ATOM 2312 N N . LEU A 1 298 ? 14.462 5.001 -2.929 1.00 94.81 298 LEU A N 1
ATOM 2313 C CA . LEU A 1 298 ? 13.052 4.755 -3.197 1.00 94.81 298 LEU A CA 1
ATOM 2314 C C . LEU A 1 298 ? 12.762 5.045 -4.662 1.00 94.81 298 LEU A C 1
ATOM 2316 O O . LEU A 1 298 ? 13.355 5.950 -5.253 1.00 94.81 298 LEU A O 1
ATOM 2320 N N . CYS A 1 299 ? 11.825 4.300 -5.237 1.00 94.12 299 CYS A N 1
ATOM 2321 C CA . CYS A 1 299 ? 11.325 4.561 -6.574 1.00 94.12 299 CYS A CA 1
ATOM 2322 C C . CYS A 1 299 ? 9.800 4.687 -6.584 1.00 94.12 299 CYS A C 1
ATOM 2324 O O . CYS A 1 299 ? 9.084 3.882 -5.990 1.00 94.12 299 CYS A O 1
ATOM 2326 N N . TRP A 1 300 ? 9.319 5.717 -7.277 1.00 95.44 300 TRP A N 1
ATOM 2327 C CA . TRP A 1 300 ? 7.912 5.968 -7.565 1.00 95.44 300 TRP A CA 1
ATOM 2328 C C . TRP A 1 300 ? 7.698 5.700 -9.046 1.00 95.44 300 TRP A C 1
ATOM 2330 O O . TRP A 1 300 ? 8.303 6.366 -9.885 1.00 95.44 300 TRP A O 1
ATOM 2340 N N . ALA A 1 301 ? 6.860 4.730 -9.383 1.00 94.38 301 ALA A N 1
ATOM 2341 C CA . ALA A 1 301 ? 6.692 4.301 -10.763 1.00 94.38 301 ALA A CA 1
ATOM 2342 C C . ALA A 1 301 ? 5.318 4.677 -11.300 1.00 94.38 301 ALA A C 1
ATOM 2344 O O . ALA A 1 301 ? 4.303 4.182 -10.814 1.00 94.38 301 ALA A O 1
ATOM 2345 N N . ASP A 1 302 ? 5.297 5.531 -12.320 1.00 93.19 302 ASP A N 1
ATOM 2346 C CA . ASP A 1 302 ? 4.142 5.707 -13.193 1.00 93.19 302 ASP A CA 1
ATOM 2347 C C . ASP A 1 302 ? 4.246 4.656 -14.297 1.00 93.19 302 ASP A C 1
ATOM 2349 O O . ASP A 1 302 ? 5.066 4.772 -15.212 1.00 93.19 302 ASP A O 1
ATOM 2353 N N . LEU A 1 303 ? 3.396 3.636 -14.223 1.00 91.75 303 LEU A N 1
ATOM 2354 C CA . LEU A 1 303 ? 3.427 2.471 -15.106 1.00 91.75 303 LEU A CA 1
ATOM 2355 C C . LEU A 1 303 ? 3.031 2.785 -16.561 1.00 91.75 303 LEU A C 1
ATOM 2357 O O . LEU A 1 303 ? 2.993 1.889 -17.404 1.00 91.75 303 LEU A O 1
ATOM 2361 N N . LEU A 1 304 ? 2.746 4.053 -16.875 1.00 86.94 304 LEU A N 1
ATOM 2362 C CA . LEU A 1 304 ? 2.527 4.549 -18.230 1.00 86.94 304 LEU A CA 1
ATOM 2363 C C . LEU A 1 304 ? 3.675 5.414 -18.760 1.00 86.94 304 LEU A C 1
ATOM 2365 O O . LEU A 1 304 ? 3.793 5.537 -19.984 1.00 86.94 304 LEU A O 1
ATOM 2369 N N . GLN A 1 305 ? 4.465 6.037 -17.881 1.00 87.19 305 GLN A N 1
ATOM 2370 C CA . GLN A 1 305 ? 5.452 7.058 -18.253 1.00 87.19 305 GLN A CA 1
ATOM 2371 C C . GLN A 1 305 ? 6.890 6.655 -17.931 1.00 87.19 305 GLN A C 1
ATOM 2373 O O . GLN A 1 305 ? 7.763 6.806 -18.784 1.00 87.19 305 GLN A O 1
ATOM 2378 N N . GLY A 1 306 ? 7.156 6.183 -16.715 1.00 91.88 306 GLY A N 1
ATOM 2379 C CA . GLY A 1 306 ? 8.521 6.036 -16.219 1.00 91.88 306 GLY A CA 1
ATOM 2380 C C . GLY A 1 306 ? 8.608 5.885 -14.712 1.00 91.88 306 GLY A C 1
ATOM 2381 O O . GLY A 1 306 ? 7.616 5.938 -13.984 1.00 91.88 306 GLY A O 1
ATOM 2382 N N . ILE A 1 307 ? 9.838 5.723 -14.247 1.00 95.06 307 ILE A N 1
ATOM 2383 C CA . ILE A 1 307 ? 10.175 5.505 -12.848 1.00 95.06 307 ILE A CA 1
ATOM 2384 C C . ILE A 1 307 ? 10.992 6.700 -12.366 1.00 95.06 307 ILE A C 1
ATOM 2386 O O . ILE A 1 307 ? 12.048 7.009 -12.911 1.00 95.06 307 ILE A O 1
ATOM 2390 N N . LEU A 1 308 ? 10.502 7.370 -11.330 1.00 95.31 308 LEU A N 1
ATOM 2391 C CA . LEU A 1 308 ? 11.216 8.417 -10.618 1.00 95.31 308 LEU A CA 1
ATOM 2392 C C . LEU A 1 308 ? 11.985 7.779 -9.457 1.00 95.31 308 LEU A C 1
ATOM 2394 O O . LEU A 1 308 ? 11.373 7.211 -8.554 1.00 95.31 308 LEU A O 1
ATOM 2398 N N . ILE A 1 309 ? 13.311 7.878 -9.464 1.00 95.25 309 ILE A N 1
ATOM 2399 C CA . ILE A 1 309 ? 14.185 7.223 -8.484 1.00 95.25 309 ILE A CA 1
ATOM 2400 C C . ILE A 1 309 ? 14.888 8.283 -7.642 1.00 95.25 309 ILE A C 1
ATOM 2402 O O . ILE A 1 309 ? 15.506 9.197 -8.185 1.00 95.25 309 ILE A O 1
ATOM 2406 N N . CYS A 1 310 ? 14.835 8.131 -6.321 1.00 95.25 310 CYS A N 1
ATOM 2407 C CA . CYS A 1 310 ? 15.730 8.800 -5.384 1.00 95.25 310 CYS A CA 1
ATOM 2408 C C . CYS A 1 310 ? 16.767 7.790 -4.890 1.00 95.25 310 CYS A C 1
ATOM 2410 O O . CYS A 1 310 ? 16.413 6.794 -4.261 1.00 95.25 310 CYS A O 1
ATOM 2412 N N . ASN A 1 311 ? 18.049 8.046 -5.150 1.00 90.62 311 ASN A N 1
ATOM 2413 C CA . ASN A 1 311 ? 19.118 7.089 -4.840 1.00 90.62 311 ASN A CA 1
ATOM 2414 C C . ASN A 1 311 ? 19.505 7.044 -3.355 1.00 90.62 311 ASN A C 1
ATOM 2416 O O . ASN A 1 311 ? 20.109 6.066 -2.925 1.00 90.62 311 ASN A O 1
ATOM 2420 N N . ASN A 1 312 ? 19.228 8.105 -2.592 1.00 92.56 312 ASN A N 1
ATOM 2421 C CA . ASN A 1 312 ? 19.607 8.197 -1.184 1.00 92.56 312 ASN A CA 1
ATOM 2422 C C . ASN A 1 312 ? 18.620 9.067 -0.393 1.00 92.56 312 ASN A C 1
ATOM 2424 O O . ASN A 1 312 ? 18.661 10.298 -0.460 1.00 92.56 312 ASN A O 1
ATOM 2428 N N . MET A 1 313 ? 17.783 8.419 0.413 1.00 92.62 313 MET A N 1
ATOM 2429 C CA . MET A 1 313 ? 16.770 9.076 1.242 1.00 92.62 313 MET A CA 1
ATOM 2430 C C . MET A 1 313 ? 17.328 9.801 2.477 1.00 92.62 313 MET A C 1
ATOM 2432 O O . MET A 1 313 ? 16.669 10.689 3.022 1.00 92.62 313 MET A O 1
ATOM 2436 N N . TRP A 1 314 ? 18.553 9.490 2.898 1.00 89.88 314 TRP A N 1
ATOM 2437 C CA . TRP A 1 314 ? 19.204 10.109 4.057 1.00 89.88 314 TRP A CA 1
ATOM 2438 C C . TRP A 1 314 ? 19.921 11.406 3.700 1.00 89.88 314 TRP A C 1
ATOM 2440 O O . TRP A 1 314 ? 20.325 12.138 4.595 1.00 89.88 314 TRP A O 1
ATOM 2450 N N . SER A 1 315 ? 20.069 11.719 2.412 1.00 90.19 315 SER A N 1
ATOM 2451 C CA . SER A 1 315 ? 20.663 12.986 1.997 1.00 90.19 315 SER A CA 1
ATOM 2452 C C . SER A 1 315 ? 19.767 14.170 2.374 1.00 90.19 315 SER A C 1
ATOM 2454 O O . SER A 1 315 ? 18.544 14.122 2.195 1.00 90.19 315 SER A O 1
ATOM 2456 N N . ASP A 1 316 ? 20.381 15.260 2.834 1.00 87.75 316 ASP A N 1
ATOM 2457 C CA . ASP A 1 316 ? 19.714 16.557 3.022 1.00 87.75 316 ASP A CA 1
ATOM 2458 C C . ASP A 1 316 ? 19.292 17.189 1.686 1.00 87.75 316 ASP A C 1
ATOM 2460 O O . ASP A 1 316 ? 18.328 17.953 1.625 1.00 87.75 316 ASP A O 1
ATOM 2464 N N . CYS A 1 317 ? 19.971 16.813 0.599 1.00 89.75 317 CYS A N 1
ATOM 2465 C CA . CYS A 1 317 ? 19.701 17.256 -0.765 1.00 89.75 317 CYS A CA 1
ATOM 2466 C C . CYS A 1 317 ? 19.437 16.033 -1.661 1.00 89.75 317 CYS A C 1
ATOM 2468 O O . CYS A 1 317 ? 20.284 15.686 -2.490 1.00 89.75 317 CYS A O 1
ATOM 2470 N N . PRO A 1 318 ? 18.292 15.344 -1.488 1.00 92.75 318 PRO A N 1
ATOM 2471 C CA . PRO A 1 318 ? 17.987 14.126 -2.228 1.00 92.75 318 PRO A CA 1
ATOM 2472 C C . PRO A 1 318 ? 17.931 14.410 -3.732 1.00 92.75 318 PRO A C 1
ATOM 2474 O O . PRO A 1 318 ? 17.228 15.312 -4.191 1.00 92.75 318 PRO A O 1
ATOM 2477 N N . GLN A 1 319 ? 18.693 13.628 -4.494 1.00 92.50 319 GLN A N 1
ATOM 2478 C CA . GLN A 1 319 ? 18.770 13.736 -5.945 1.00 92.50 319 GLN A CA 1
ATOM 2479 C C . GLN A 1 319 ? 17.857 12.711 -6.601 1.00 92.50 319 GLN A C 1
ATOM 2481 O O . GLN A 1 319 ? 17.851 11.536 -6.224 1.00 92.50 319 GLN A O 1
ATOM 2486 N N . PHE A 1 320 ? 17.132 13.171 -7.615 1.00 94.75 320 PHE A N 1
ATOM 2487 C CA . PHE A 1 320 ? 16.209 12.355 -8.381 1.00 94.75 320 PHE A CA 1
ATOM 2488 C C . PHE A 1 320 ? 16.721 12.146 -9.803 1.00 94.75 320 PHE A C 1
ATOM 2490 O O . PHE A 1 320 ? 17.245 13.076 -10.418 1.00 94.75 320 PHE A O 1
ATOM 2497 N N . CYS A 1 321 ? 16.510 10.949 -10.343 1.00 94.25 321 CYS A N 1
ATOM 2498 C CA . CYS A 1 321 ? 16.594 10.668 -11.773 1.00 94.25 321 CYS A CA 1
ATOM 2499 C C . CYS A 1 321 ? 15.273 10.073 -12.271 1.00 94.25 321 CYS A C 1
ATOM 2501 O O . CYS A 1 321 ? 14.466 9.566 -11.488 1.00 94.25 321 CYS A O 1
ATOM 2503 N N . PHE A 1 322 ? 15.035 10.177 -13.575 1.00 94.31 322 PHE A N 1
ATOM 2504 C CA . PHE A 1 322 ? 13.856 9.619 -14.224 1.00 94.31 322 PHE A CA 1
ATOM 2505 C C . PHE A 1 322 ? 14.294 8.596 -15.263 1.00 94.31 322 PHE A C 1
ATOM 2507 O O . PHE A 1 322 ? 15.136 8.900 -16.105 1.00 94.31 322 PHE A O 1
ATOM 2514 N N . VAL A 1 323 ? 13.712 7.404 -15.188 1.00 94.31 323 VAL A N 1
ATOM 2515 C CA . VAL A 1 323 ? 13.947 6.297 -16.115 1.00 94.31 323 VAL A CA 1
ATOM 2516 C C . VAL A 1 323 ? 12.698 6.125 -16.972 1.00 94.31 323 VAL A C 1
ATOM 2518 O O . VAL A 1 323 ? 11.624 5.839 -16.438 1.00 94.31 323 VAL A O 1
ATOM 2521 N N . GLU A 1 324 ? 12.810 6.311 -18.290 1.00 93.06 324 GLU A N 1
ATOM 2522 C CA . GLU A 1 324 ? 11.703 6.011 -19.212 1.00 93.06 324 GLU A CA 1
ATOM 2523 C C . GLU A 1 324 ? 11.413 4.498 -19.188 1.00 93.06 324 GLU A C 1
ATOM 2525 O O . GLU A 1 324 ? 12.334 3.685 -19.100 1.00 93.06 324 GLU A O 1
ATOM 2530 N N . LEU A 1 325 ? 10.137 4.100 -19.261 1.00 91.88 325 LEU A N 1
ATOM 2531 C CA . LEU A 1 325 ? 9.777 2.686 -19.445 1.00 91.88 325 LEU A CA 1
ATOM 2532 C C . LEU A 1 325 ? 10.241 2.182 -20.827 1.00 91.88 325 LEU A C 1
ATOM 2534 O O . LEU A 1 325 ? 10.405 2.997 -21.744 1.00 91.88 325 LEU A O 1
ATOM 2538 N N . PRO A 1 326 ? 10.396 0.855 -21.022 1.00 90.25 326 PRO A N 1
ATOM 2539 C CA . PRO A 1 326 ? 10.687 0.291 -22.335 1.00 90.25 326 PRO A CA 1
ATOM 2540 C C . PRO A 1 326 ? 9.726 0.823 -23.404 1.00 90.25 326 PRO A C 1
ATOM 2542 O O . PRO A 1 326 ? 8.534 1.026 -23.154 1.00 90.25 326 PRO A O 1
ATOM 2545 N N . LYS A 1 327 ? 10.229 1.041 -24.625 1.00 79.69 327 LYS A N 1
ATOM 2546 C CA . LYS A 1 327 ? 9.397 1.491 -25.750 1.00 79.69 327 LYS A CA 1
ATOM 2547 C C . LYS A 1 327 ? 8.410 0.390 -26.128 1.00 79.69 327 LYS A C 1
ATOM 2549 O O . LYS A 1 327 ? 8.752 -0.537 -26.854 1.00 79.69 327 LYS A O 1
ATOM 2554 N N . MET A 1 328 ? 7.178 0.522 -25.655 1.00 70.44 328 MET A N 1
ATOM 2555 C CA . MET A 1 328 ? 6.086 -0.397 -25.961 1.00 70.44 328 MET A CA 1
ATOM 2556 C C . MET A 1 328 ? 5.029 0.275 -26.829 1.00 70.44 328 MET A C 1
ATOM 2558 O O . MET A 1 328 ? 4.987 1.505 -26.958 1.00 70.44 328 MET A O 1
ATOM 2562 N N . ARG A 1 329 ? 4.161 -0.535 -27.443 1.00 62.00 329 ARG A N 1
ATOM 2563 C CA . ARG A 1 329 ? 2.997 0.008 -28.143 1.00 62.00 329 ARG A CA 1
ATOM 2564 C C . ARG A 1 329 ? 2.151 0.802 -27.141 1.00 62.00 329 ARG A C 1
ATOM 2566 O O . ARG A 1 329 ? 1.999 0.374 -25.997 1.00 62.00 329 ARG A O 1
ATOM 2573 N N . PRO A 1 330 ? 1.617 1.967 -27.537 1.00 56.28 330 PRO A N 1
ATOM 2574 C CA . PRO A 1 330 ? 0.788 2.755 -26.646 1.00 56.28 330 PRO A CA 1
ATOM 2575 C C . PRO A 1 330 ? -0.443 1.938 -26.252 1.00 56.28 330 PRO A C 1
ATOM 2577 O O . PRO A 1 330 ? -1.233 1.546 -27.110 1.00 56.28 330 PRO A O 1
ATOM 2580 N N . PHE A 1 331 ? -0.591 1.707 -24.948 1.00 56.28 331 PHE A N 1
ATOM 2581 C CA . PHE A 1 331 ? -1.798 1.135 -24.367 1.00 56.28 331 PHE A CA 1
ATOM 2582 C C . PHE A 1 331 ? -3.010 1.955 -24.829 1.00 56.28 331 PHE A C 1
ATOM 2584 O O . PHE A 1 331 ? -3.060 3.171 -24.606 1.00 56.28 331 PHE A O 1
ATOM 2591 N N . LYS A 1 332 ? -3.969 1.308 -25.499 1.00 53.44 332 LYS A N 1
ATOM 2592 C CA . LYS A 1 332 ? -5.251 1.930 -25.836 1.00 53.44 332 LYS A CA 1
ATOM 2593 C C . LYS A 1 332 ? -6.117 1.875 -24.584 1.00 53.44 332 LYS A C 1
ATOM 2595 O O . LYS A 1 332 ? -6.696 0.836 -24.294 1.00 53.44 332 LYS A O 1
ATOM 2600 N N . SER A 1 333 ? -6.206 2.973 -23.831 1.00 49.16 333 SER A N 1
ATOM 2601 C CA . SER A 1 333 ? -7.238 3.048 -22.799 1.00 49.16 333 SER A CA 1
ATOM 2602 C C . SER A 1 333 ? -8.609 3.014 -23.475 1.00 49.16 333 SER A C 1
ATOM 2604 O O . SER A 1 333 ? -8.865 3.749 -24.432 1.00 49.16 333 SER A O 1
ATOM 2606 N N . CYS A 1 334 ? -9.490 2.133 -23.005 1.00 42.00 334 CYS A N 1
ATOM 2607 C CA . CYS A 1 334 ? -10.899 2.212 -23.355 1.00 42.00 334 CYS A CA 1
ATOM 2608 C C . CYS A 1 334 ? -11.435 3.555 -22.844 1.00 42.00 334 CYS A C 1
ATOM 2610 O O . CYS A 1 334 ? -11.350 3.821 -21.651 1.00 42.00 334 CYS A O 1
ATOM 2612 N N . ILE A 1 335 ? -11.908 4.378 -23.784 1.00 44.69 335 ILE A N 1
ATOM 2613 C CA . ILE A 1 335 ? -12.869 5.484 -23.654 1.00 44.69 335 ILE A CA 1
ATOM 2614 C C . ILE A 1 335 ? -12.765 6.260 -22.318 1.00 44.69 335 ILE A C 1
ATOM 2616 O O . ILE A 1 335 ? -13.312 5.852 -21.301 1.00 44.69 335 ILE A O 1
ATOM 2620 N N . ASP A 1 336 ? -12.084 7.410 -22.376 1.00 49.91 336 ASP A N 1
ATOM 2621 C CA . ASP A 1 336 ? -11.935 8.442 -21.334 1.00 49.91 336 ASP A CA 1
ATOM 2622 C C . ASP A 1 336 ? -11.164 8.065 -20.048 1.00 49.91 336 ASP A C 1
ATOM 2624 O O . ASP A 1 336 ? -11.710 7.629 -19.038 1.00 49.91 336 ASP A O 1
ATOM 2628 N N . GLY A 1 337 ? -9.857 8.369 -20.037 1.00 65.56 337 GLY A N 1
ATOM 2629 C CA . GLY A 1 337 ? -9.044 8.459 -18.815 1.00 65.56 337 GLY A CA 1
ATOM 2630 C C . GLY A 1 337 ? -7.718 7.689 -18.841 1.00 65.56 337 GLY A C 1
ATOM 2631 O O . GLY A 1 337 ? -7.290 7.164 -19.869 1.00 65.56 337 GLY A O 1
ATOM 2632 N N . ARG A 1 338 ? -7.050 7.643 -17.675 1.00 76.19 338 ARG A N 1
ATOM 2633 C CA . ARG A 1 338 ? -5.753 6.964 -17.451 1.00 76.19 338 ARG A CA 1
ATOM 2634 C C . ARG A 1 338 ? -5.871 5.431 -17.368 1.00 76.19 338 ARG A C 1
ATOM 2636 O O . ARG A 1 338 ? -4.865 4.739 -17.480 1.00 76.19 338 ARG A O 1
ATOM 2643 N N . GLY A 1 339 ? -7.082 4.898 -17.187 1.00 78.81 339 GLY A N 1
ATOM 2644 C CA . GLY A 1 339 ? -7.314 3.466 -16.971 1.00 78.81 339 GLY A CA 1
ATOM 2645 C C . GLY A 1 339 ? -6.750 2.968 -15.634 1.00 78.81 339 GLY A C 1
ATOM 2646 O O . GLY A 1 339 ? -6.642 3.731 -14.672 1.00 78.81 339 GLY A O 1
ATOM 2647 N N . VAL A 1 340 ? -6.395 1.680 -15.576 1.00 82.50 340 VAL A N 1
ATOM 2648 C CA . VAL A 1 340 ? -5.781 1.027 -14.406 1.00 82.50 340 VAL A CA 1
ATOM 2649 C C . VAL A 1 340 ? -4.439 0.423 -14.829 1.00 82.50 340 VAL A C 1
ATOM 2651 O O . VAL A 1 340 ? -4.389 -0.762 -15.146 1.00 82.50 340 VAL A O 1
ATOM 2654 N N . PRO A 1 341 ? -3.345 1.203 -14.866 1.00 87.50 341 PRO A N 1
ATOM 2655 C CA . PRO A 1 341 ? -2.058 0.708 -15.367 1.00 87.50 341 PRO A CA 1
ATOM 2656 C C . PRO A 1 341 ? -1.556 -0.530 -14.619 1.00 87.50 341 PRO A C 1
ATOM 2658 O O . PRO A 1 341 ? -1.103 -1.482 -15.244 1.00 87.50 341 PRO A O 1
ATOM 2661 N N . ALA A 1 342 ? -1.769 -0.573 -13.300 1.00 88.94 342 ALA A N 1
ATOM 2662 C CA . ALA A 1 342 ? -1.433 -1.718 -12.453 1.00 88.94 342 ALA A CA 1
ATOM 2663 C C . ALA A 1 342 ? -2.146 -3.031 -12.837 1.00 88.94 342 ALA A C 1
ATOM 2665 O O . ALA A 1 342 ? -1.719 -4.091 -12.401 1.00 88.94 342 ALA A O 1
ATOM 2666 N N . ALA A 1 343 ? -3.222 -2.991 -13.634 1.00 87.25 343 ALA A N 1
ATOM 2667 C CA . ALA A 1 343 ? -3.867 -4.201 -14.146 1.00 87.25 343 ALA A CA 1
ATOM 2668 C C . ALA A 1 343 ? -3.056 -4.869 -15.267 1.00 87.25 343 ALA A C 1
ATOM 2670 O O . ALA A 1 343 ? -3.219 -6.064 -15.496 1.00 87.25 343 ALA A O 1
ATOM 2671 N N . HIS A 1 344 ? -2.181 -4.121 -15.940 1.00 88.19 344 HIS A N 1
ATOM 2672 C CA . HIS A 1 344 ? -1.433 -4.588 -17.106 1.00 88.19 344 HIS A CA 1
ATOM 2673 C C . HIS A 1 344 ? 0.069 -4.590 -16.881 1.00 88.19 344 HIS A C 1
ATOM 2675 O O . HIS A 1 344 ? 0.790 -5.234 -17.629 1.00 88.19 344 HIS A O 1
ATOM 2681 N N . SER A 1 345 ? 0.576 -3.876 -15.887 1.00 91.69 345 SER A N 1
ATOM 2682 C CA . SER A 1 345 ? 2.009 -3.813 -15.655 1.00 91.69 345 SER A CA 1
ATOM 2683 C C . SER A 1 345 ? 2.347 -3.613 -14.193 1.00 91.69 345 SER A C 1
ATOM 2685 O O . SER A 1 345 ? 1.502 -3.271 -13.368 1.00 91.69 345 SER A O 1
ATOM 2687 N N . SER A 1 346 ? 3.605 -3.871 -13.868 1.00 93.56 346 SER A N 1
ATOM 2688 C CA . SER A 1 346 ? 4.158 -3.653 -12.540 1.00 93.56 346 SER A CA 1
ATOM 2689 C C . SER A 1 346 ? 5.668 -3.496 -12.633 1.00 93.56 346 SER A C 1
ATOM 2691 O O . SER A 1 346 ? 6.289 -3.834 -13.643 1.00 93.56 346 SER A O 1
ATOM 2693 N N . VAL A 1 347 ? 6.263 -2.965 -11.573 1.00 93.31 347 VAL A N 1
ATOM 2694 C CA . VAL A 1 347 ? 7.709 -2.836 -11.436 1.00 93.31 347 VAL A CA 1
ATOM 2695 C C . VAL A 1 347 ? 8.118 -3.264 -10.038 1.00 93.31 347 VAL A C 1
ATOM 2697 O O . VAL A 1 347 ? 7.411 -3.000 -9.062 1.00 93.31 347 VAL A O 1
ATOM 2700 N N . CYS A 1 348 ? 9.279 -3.893 -9.940 1.00 90.31 348 CYS A N 1
ATOM 2701 C CA . CYS A 1 348 ? 9.933 -4.171 -8.673 1.00 90.31 348 CYS A CA 1
ATOM 2702 C C . CYS A 1 348 ? 11.443 -3.967 -8.808 1.00 90.31 348 CYS A C 1
ATOM 2704 O O . CYS A 1 348 ? 11.996 -3.970 -9.911 1.00 90.31 348 CYS A O 1
ATOM 2706 N N . CYS A 1 349 ? 12.113 -3.810 -7.672 1.00 88.88 349 CYS A N 1
ATOM 2707 C CA . CYS A 1 349 ? 13.564 -3.891 -7.593 1.00 88.88 349 CYS A CA 1
ATOM 2708 C C . CYS A 1 349 ? 13.943 -5.222 -6.936 1.00 88.88 349 CYS A C 1
ATOM 2710 O O . CYS A 1 349 ? 13.497 -5.499 -5.823 1.00 88.88 349 CYS A O 1
ATOM 2712 N N . VAL A 1 350 ? 14.737 -6.038 -7.626 1.00 83.00 350 VAL A N 1
ATOM 2713 C CA . VAL A 1 350 ? 15.274 -7.312 -7.123 1.00 83.00 350 VAL A CA 1
ATOM 2714 C C . VAL A 1 350 ? 16.788 -7.213 -7.175 1.00 83.00 350 VAL A C 1
ATOM 2716 O O . VAL A 1 350 ? 17.322 -6.930 -8.241 1.00 83.00 350 VAL A O 1
ATOM 2719 N N . GLU A 1 351 ? 17.465 -7.393 -6.038 1.00 77.75 351 GLU A N 1
ATOM 2720 C CA . GLU A 1 351 ? 18.938 -7.372 -5.952 1.00 77.75 351 GLU A CA 1
ATOM 2721 C C . GLU A 1 351 ? 19.575 -6.197 -6.727 1.00 77.75 351 GLU A C 1
ATOM 2723 O O . GLU A 1 351 ? 20.403 -6.370 -7.617 1.00 77.75 351 GLU A O 1
ATOM 2728 N N . ASP A 1 352 ? 19.127 -4.975 -6.423 1.00 80.94 352 ASP A N 1
ATOM 2729 C CA . ASP A 1 352 ? 19.560 -3.713 -7.051 1.00 80.94 352 ASP A CA 1
ATOM 2730 C C . ASP A 1 352 ? 19.192 -3.527 -8.535 1.00 80.94 352 ASP A C 1
ATOM 2732 O O . ASP A 1 352 ? 19.524 -2.496 -9.132 1.00 80.94 352 ASP A O 1
ATOM 2736 N N . THR A 1 353 ? 18.451 -4.469 -9.114 1.00 88.62 353 THR A N 1
ATOM 2737 C CA . THR A 1 353 ? 18.039 -4.461 -10.514 1.00 88.62 353 THR A CA 1
ATOM 2738 C C . THR A 1 353 ? 16.550 -4.155 -10.647 1.00 88.62 353 THR A C 1
ATOM 2740 O O . THR A 1 353 ? 15.693 -4.860 -10.110 1.00 88.62 353 THR A O 1
ATOM 2743 N N . LEU A 1 354 ? 16.219 -3.110 -11.409 1.00 93.00 354 LEU A N 1
ATOM 2744 C CA . LEU A 1 354 ? 14.831 -2.788 -11.733 1.00 93.00 354 LEU A CA 1
ATOM 2745 C C . LEU A 1 354 ? 14.308 -3.720 -12.823 1.00 93.00 354 LEU A C 1
ATOM 2747 O O . LEU A 1 354 ? 14.898 -3.842 -13.899 1.00 93.00 354 LEU A O 1
ATOM 2751 N N . ARG A 1 355 ? 13.165 -4.342 -12.542 1.00 93.62 355 ARG A N 1
ATOM 2752 C CA . ARG A 1 355 ? 12.461 -5.228 -13.464 1.00 93.62 355 ARG A CA 1
ATOM 2753 C C . ARG A 1 355 ? 11.052 -4.717 -13.688 1.00 93.62 355 ARG A C 1
ATOM 2755 O O . ARG A 1 355 ? 10.379 -4.292 -12.752 1.00 93.62 355 ARG A O 1
ATOM 2762 N N . PHE A 1 356 ? 10.618 -4.760 -14.937 1.00 94.69 356 PHE A N 1
ATOM 2763 C CA . PHE A 1 356 ? 9.318 -4.274 -15.370 1.00 94.69 356 PHE A CA 1
ATOM 2764 C C . PHE A 1 356 ? 8.588 -5.388 -16.106 1.00 94.69 356 PHE A C 1
ATOM 2766 O O . PHE A 1 356 ? 9.148 -6.010 -17.005 1.00 94.69 356 PHE A O 1
ATOM 2773 N N . ILE A 1 357 ? 7.345 -5.645 -15.718 1.00 93.50 357 ILE A N 1
ATOM 2774 C CA . ILE A 1 357 ? 6.494 -6.663 -16.332 1.00 93.50 357 ILE A CA 1
ATOM 2775 C C . ILE A 1 357 ? 5.302 -6.004 -17.002 1.00 93.50 357 ILE A C 1
ATOM 2777 O O . ILE A 1 357 ? 4.727 -5.057 -16.463 1.00 93.50 357 ILE A O 1
ATOM 2781 N N . THR A 1 358 ? 4.911 -6.533 -18.157 1.00 93.25 358 THR A N 1
ATOM 2782 C CA . THR A 1 358 ? 3.721 -6.103 -18.890 1.00 93.25 358 THR A CA 1
ATOM 2783 C C . THR A 1 358 ? 2.916 -7.279 -19.405 1.00 93.25 358 THR A C 1
ATOM 2785 O O . THR A 1 358 ? 3.489 -8.261 -19.868 1.00 93.25 358 THR A O 1
ATOM 2788 N N . ILE A 1 359 ? 1.603 -7.109 -19.408 1.00 90.12 359 ILE A N 1
ATOM 2789 C CA . ILE A 1 359 ? 0.597 -7.955 -20.028 1.00 90.12 359 ILE A CA 1
ATOM 2790 C C . ILE A 1 359 ? 0.006 -7.154 -21.194 1.00 90.12 359 ILE A C 1
ATOM 2792 O O . ILE A 1 359 ? -0.621 -6.115 -20.976 1.00 90.12 359 ILE A O 1
ATOM 2796 N N . ASP A 1 360 ? 0.230 -7.618 -22.422 1.00 86.75 360 ASP A N 1
ATOM 2797 C CA . ASP A 1 360 ? -0.305 -7.024 -23.653 1.00 86.75 360 ASP A CA 1
ATOM 2798 C C . ASP A 1 360 ? -1.392 -7.935 -24.236 1.00 86.75 360 ASP A C 1
ATOM 2800 O O . ASP A 1 360 ? -1.118 -9.075 -24.612 1.00 86.75 360 ASP A O 1
ATOM 2804 N N . ASP A 1 361 ? -2.624 -7.433 -24.304 1.00 75.25 361 ASP A N 1
ATOM 2805 C CA . ASP A 1 361 ? -3.780 -8.127 -24.881 1.00 75.25 361 ASP A CA 1
ATOM 2806 C C . ASP A 1 361 ? -3.935 -7.880 -26.394 1.00 75.25 361 ASP A C 1
ATOM 2808 O O . ASP A 1 361 ? -4.842 -8.415 -27.033 1.00 75.25 361 ASP A O 1
ATOM 2812 N N . HIS A 1 362 ? -3.061 -7.058 -26.994 1.00 66.25 362 HIS A N 1
ATOM 2813 C CA . HIS A 1 362 ? -3.117 -6.614 -28.391 1.00 66.25 362 HIS A CA 1
ATOM 2814 C C . HIS A 1 362 ? -4.483 -6.032 -28.806 1.00 66.25 362 HIS A C 1
ATOM 2816 O O . HIS A 1 362 ? -4.823 -6.032 -29.995 1.00 66.25 362 HIS A O 1
ATOM 2822 N N . GLY A 1 363 ? -5.271 -5.520 -27.853 1.00 62.09 363 GLY A N 1
ATOM 2823 C CA . GLY A 1 363 ? -6.639 -5.049 -28.073 1.00 62.09 363 GLY A CA 1
ATOM 2824 C C . GLY A 1 363 ? -7.637 -6.160 -28.415 1.00 62.09 363 GLY A C 1
ATOM 2825 O O . GLY A 1 363 ? -8.641 -5.884 -29.076 1.00 62.09 363 GLY A O 1
ATOM 2826 N N . GLN A 1 364 ? -7.349 -7.405 -28.028 1.00 60.53 364 GLN A N 1
ATOM 2827 C CA . GLN A 1 364 ? -8.209 -8.564 -28.246 1.00 60.53 364 GLN A CA 1
ATOM 2828 C C . GLN A 1 364 ? -8.806 -9.071 -26.935 1.00 60.53 364 GLN A C 1
ATOM 2830 O O . GLN A 1 364 ? -8.171 -9.046 -25.889 1.00 60.53 364 GLN A O 1
ATOM 2835 N N . SER A 1 365 ? -10.030 -9.593 -27.007 1.00 69.62 365 SER A N 1
ATOM 2836 C CA . SER A 1 365 ? -10.720 -10.213 -25.868 1.00 69.62 365 SER A CA 1
ATOM 2837 C C . SER A 1 365 ? -10.405 -11.707 -25.710 1.00 69.62 365 SER A C 1
ATOM 2839 O O . SER A 1 365 ? -11.145 -12.408 -25.030 1.00 69.62 365 SER A O 1
ATOM 2841 N N . ASP A 1 366 ? -9.337 -12.203 -26.341 1.00 80.81 366 ASP A N 1
ATOM 2842 C CA . ASP A 1 366 ? -8.922 -13.608 -26.290 1.00 80.81 366 ASP A CA 1
ATOM 2843 C C . ASP A 1 366 ? -7.708 -13.781 -25.356 1.00 80.81 366 ASP A C 1
ATOM 2845 O O . ASP A 1 366 ? -6.610 -13.332 -25.709 1.00 80.81 366 ASP A O 1
ATOM 2849 N N . PRO A 1 367 ? -7.869 -14.437 -24.188 1.00 81.25 367 PRO A N 1
ATOM 2850 C CA . PRO A 1 367 ? -6.780 -14.644 -23.236 1.00 81.25 367 PRO A CA 1
ATOM 2851 C C . PRO A 1 367 ? -5.600 -15.427 -23.820 1.00 81.25 367 PRO A C 1
ATOM 2853 O O . PRO A 1 367 ? -4.459 -15.208 -23.418 1.00 81.25 367 PRO A O 1
ATOM 2856 N N . SER A 1 368 ? -5.836 -16.306 -24.801 1.00 80.94 368 SER A N 1
ATOM 2857 C CA . SER A 1 368 ? -4.786 -17.153 -25.383 1.00 80.94 368 SER A CA 1
ATOM 2858 C C . SER A 1 368 ? -3.737 -16.366 -26.177 1.00 80.94 368 SER A C 1
ATOM 2860 O O . SER A 1 368 ? -2.627 -16.852 -26.399 1.00 80.94 368 SER A O 1
ATOM 2862 N N . ARG A 1 369 ? -4.073 -15.136 -26.584 1.00 83.38 369 ARG A N 1
ATOM 2863 C CA . ARG A 1 369 ? -3.215 -14.243 -27.380 1.00 83.38 369 ARG A CA 1
ATOM 2864 C C . ARG A 1 369 ? -2.527 -13.176 -26.536 1.00 83.38 369 ARG A C 1
ATOM 2866 O O . ARG A 1 369 ? -1.797 -12.343 -27.077 1.00 83.38 369 ARG A O 1
ATOM 2873 N N . VAL A 1 370 ? -2.765 -13.192 -25.228 1.00 88.31 370 VAL A N 1
ATOM 2874 C CA . VAL A 1 370 ? -2.141 -12.270 -24.287 1.00 88.31 370 VAL A CA 1
ATOM 2875 C C . VAL A 1 370 ? -0.661 -12.606 -24.158 1.00 88.31 370 VAL A C 1
ATOM 2877 O O . VAL A 1 370 ? -0.294 -13.749 -23.909 1.00 88.31 370 VAL A O 1
ATOM 2880 N N . THR A 1 371 ? 0.201 -11.605 -24.314 1.00 90.69 371 THR A N 1
ATOM 2881 C CA . THR A 1 371 ? 1.652 -11.756 -24.159 1.00 90.69 371 THR A CA 1
ATOM 2882 C C . THR A 1 371 ? 2.101 -11.178 -22.825 1.00 90.69 371 THR A C 1
ATOM 2884 O O . THR A 1 371 ? 1.814 -10.019 -22.526 1.00 90.69 371 THR A O 1
ATOM 2887 N N . ILE A 1 372 ? 2.846 -11.960 -22.046 1.00 91.50 372 ILE A N 1
ATOM 2888 C CA . ILE A 1 372 ? 3.524 -11.494 -20.835 1.00 91.50 372 ILE A CA 1
ATOM 2889 C C . ILE A 1 372 ? 4.995 -11.268 -21.175 1.00 91.50 372 ILE A C 1
ATOM 2891 O O . ILE A 1 372 ? 5.669 -12.175 -21.660 1.00 91.50 372 ILE A O 1
ATOM 2895 N N . THR A 1 373 ? 5.494 -10.060 -20.917 1.00 92.75 373 THR A N 1
ATOM 2896 C CA . THR A 1 373 ? 6.876 -9.662 -21.217 1.00 92.75 373 THR A CA 1
ATOM 2897 C C . THR A 1 373 ? 7.544 -9.105 -19.970 1.00 92.75 373 THR A C 1
ATOM 2899 O O . THR A 1 373 ? 6.971 -8.252 -19.290 1.00 92.75 373 THR A O 1
ATOM 2902 N N . ILE A 1 374 ? 8.769 -9.552 -19.695 1.00 93.38 374 ILE A N 1
ATOM 2903 C CA . ILE A 1 374 ? 9.598 -9.079 -18.584 1.00 93.38 374 ILE A CA 1
ATOM 2904 C C . ILE A 1 374 ? 10.833 -8.379 -19.141 1.00 93.38 374 ILE A C 1
ATOM 2906 O O . ILE A 1 374 ? 11.557 -8.920 -19.978 1.00 93.38 374 ILE A O 1
ATOM 2910 N N . TRP A 1 375 ? 11.086 -7.183 -18.629 1.00 94.50 375 TRP A N 1
ATOM 2911 C CA . TRP A 1 375 ? 12.216 -6.332 -18.965 1.00 94.50 375 TRP A CA 1
ATOM 2912 C C . TRP A 1 375 ? 13.099 -6.126 -17.747 1.00 94.50 375 TRP A C 1
ATOM 2914 O O . TRP A 1 375 ? 12.613 -6.029 -16.619 1.00 94.50 375 TRP A O 1
ATOM 2924 N N . GLN A 1 376 ? 14.392 -5.983 -17.996 1.00 94.56 376 GLN A N 1
ATOM 2925 C CA . GLN A 1 376 ? 15.401 -5.699 -16.994 1.00 94.56 376 GLN A CA 1
ATOM 2926 C C . GLN A 1 376 ? 16.200 -4.468 -17.402 1.00 94.56 376 GLN A C 1
ATOM 2928 O O . GLN A 1 376 ? 16.759 -4.410 -18.501 1.00 94.56 376 GLN A O 1
ATOM 2933 N N . LEU A 1 377 ? 16.258 -3.490 -16.502 1.00 94.44 377 LEU A N 1
ATOM 2934 C CA . LEU A 1 377 ? 17.019 -2.270 -16.718 1.00 94.44 377 LEU A CA 1
ATOM 2935 C C . LEU A 1 377 ? 18.517 -2.591 -16.681 1.00 94.44 377 LEU A C 1
ATOM 2937 O O . LEU A 1 377 ? 19.011 -3.127 -15.691 1.00 94.44 377 LEU A O 1
ATOM 2941 N N . GLN A 1 378 ? 19.221 -2.262 -17.760 1.00 93.94 378 GLN A N 1
ATOM 2942 C CA . GLN A 1 378 ? 20.668 -2.439 -17.888 1.00 93.94 378 GLN A CA 1
ATOM 2943 C C . GLN A 1 378 ? 21.416 -1.201 -17.399 1.00 93.94 378 GLN A C 1
ATOM 2945 O O . GLN A 1 378 ? 22.421 -1.312 -16.700 1.00 93.94 378 GLN A O 1
ATOM 2950 N N . ASP A 1 379 ? 20.900 -0.014 -17.727 1.00 90.75 379 ASP A N 1
ATOM 2951 C CA . ASP A 1 379 ? 21.507 1.252 -17.336 1.00 90.75 379 ASP A CA 1
ATOM 2952 C C . ASP A 1 379 ? 20.446 2.315 -17.018 1.00 90.75 379 ASP A C 1
ATOM 2954 O O . ASP A 1 379 ? 19.612 2.696 -17.841 1.00 90.75 379 ASP A O 1
ATOM 2958 N N . ILE A 1 380 ? 20.519 2.824 -15.789 1.00 89.50 380 ILE A N 1
ATOM 2959 C CA . ILE A 1 380 ? 19.641 3.866 -15.250 1.00 89.50 380 ILE A CA 1
ATOM 2960 C C . ILE A 1 380 ? 19.840 5.203 -15.972 1.00 89.50 380 ILE A C 1
ATOM 2962 O O . ILE A 1 380 ? 18.875 5.944 -16.139 1.00 89.50 380 ILE A O 1
ATOM 2966 N N . GLN A 1 381 ? 21.065 5.539 -16.386 1.00 87.81 381 GLN A N 1
ATOM 2967 C CA . GLN A 1 381 ? 21.369 6.847 -16.979 1.00 87.81 381 GLN A CA 1
ATOM 2968 C C . GLN A 1 381 ? 20.817 6.970 -18.395 1.00 87.81 381 GLN A C 1
ATOM 2970 O O . GLN A 1 381 ? 20.310 8.021 -18.783 1.00 87.81 381 GLN A O 1
ATOM 2975 N N . THR A 1 382 ? 20.898 5.887 -19.162 1.00 88.31 382 THR A N 1
ATOM 2976 C CA . THR A 1 382 ? 20.419 5.836 -20.546 1.00 88.31 382 THR A CA 1
ATOM 2977 C C . THR A 1 382 ? 18.980 5.334 -20.663 1.00 88.31 382 THR A C 1
ATOM 2979 O O . THR A 1 382 ? 18.400 5.425 -21.743 1.00 88.31 382 THR A O 1
ATOM 2982 N N . SER A 1 383 ? 18.377 4.871 -19.557 1.00 91.62 383 SER A N 1
ATOM 2983 C CA . SER A 1 383 ? 17.087 4.164 -19.558 1.00 91.62 383 SER A CA 1
ATOM 2984 C C . SER A 1 383 ? 17.093 2.967 -20.515 1.00 91.62 383 SER A C 1
ATOM 2986 O O . SER A 1 383 ? 16.118 2.733 -21.230 1.00 91.62 383 SER A O 1
ATOM 2988 N N . ASP A 1 384 ? 18.211 2.241 -20.567 1.00 93.00 384 ASP A N 1
ATOM 2989 C CA . ASP A 1 384 ? 18.366 1.098 -21.461 1.00 93.00 384 ASP A CA 1
ATOM 2990 C C . ASP A 1 384 ? 17.782 -0.167 -20.828 1.00 93.00 384 ASP A C 1
ATOM 2992 O O . ASP A 1 384 ? 18.167 -0.568 -19.727 1.00 93.00 384 ASP A O 1
ATOM 2996 N N . TRP A 1 385 ? 16.838 -0.792 -21.527 1.00 95.25 385 TRP A N 1
ATOM 2997 C CA . TRP A 1 385 ? 16.104 -1.963 -21.061 1.00 95.25 385 TRP A CA 1
ATOM 2998 C C . TRP A 1 385 ? 16.368 -3.148 -21.981 1.00 95.25 385 TRP A C 1
ATOM 3000 O O . TRP A 1 385 ? 16.093 -3.087 -23.180 1.00 95.25 385 TRP A O 1
ATOM 3010 N N . ALA A 1 386 ? 16.798 -4.263 -21.399 1.00 94.69 386 ALA A N 1
ATOM 3011 C CA . ALA A 1 386 ? 16.869 -5.538 -22.095 1.00 94.69 386 ALA A CA 1
ATOM 3012 C C . ALA A 1 386 ? 15.599 -6.348 -21.825 1.00 94.69 386 ALA A C 1
ATOM 3014 O O . ALA A 1 386 ? 15.128 -6.434 -20.690 1.00 94.69 386 ALA A O 1
ATOM 3015 N N . MET A 1 387 ? 15.045 -6.963 -22.867 1.00 93.38 387 MET A N 1
ATOM 3016 C CA . MET A 1 387 ? 13.971 -7.940 -22.708 1.00 93.38 387 MET A CA 1
ATOM 3017 C C . MET A 1 387 ? 14.565 -9.232 -22.137 1.00 93.38 387 MET A C 1
ATOM 3019 O O . MET A 1 387 ? 15.404 -9.854 -22.784 1.00 93.38 387 MET A O 1
ATOM 3023 N N . SER A 1 388 ? 14.135 -9.627 -20.939 1.00 90.69 388 SER A N 1
ATOM 3024 C CA . SER A 1 388 ? 14.593 -10.858 -20.285 1.00 90.69 388 SER A CA 1
ATOM 3025 C C . SER A 1 388 ? 13.839 -12.078 -20.811 1.00 90.69 388 SER A C 1
ATOM 3027 O O . SER A 1 388 ? 14.452 -13.089 -21.137 1.00 90.69 388 SER A O 1
ATOM 3029 N N . CYS A 1 389 ? 12.509 -11.991 -20.901 1.00 89.94 389 CYS A N 1
ATOM 3030 C CA . CYS A 1 389 ? 11.671 -13.049 -21.465 1.00 89.94 389 CYS A CA 1
ATOM 3031 C C . CYS A 1 389 ? 10.337 -12.498 -21.986 1.00 89.94 389 CYS A C 1
ATOM 3033 O O . CYS A 1 389 ? 9.892 -11.421 -21.580 1.00 89.94 389 CYS A O 1
ATOM 3035 N N . ALA A 1 390 ? 9.708 -13.254 -22.885 1.00 91.12 390 ALA A N 1
ATOM 3036 C CA . ALA A 1 390 ? 8.357 -13.014 -23.374 1.00 91.12 390 ALA A CA 1
ATOM 3037 C C . ALA A 1 390 ? 7.690 -14.356 -23.698 1.00 91.12 390 ALA A C 1
ATOM 3039 O O . ALA A 1 390 ? 8.328 -15.218 -24.302 1.00 91.12 390 ALA A O 1
ATOM 3040 N N . PHE A 1 391 ? 6.427 -14.531 -23.317 1.00 89.50 391 PHE A N 1
ATOM 3041 C CA . PHE A 1 391 ? 5.662 -15.749 -23.593 1.00 89.50 391 PHE A CA 1
ATOM 3042 C C . PHE A 1 391 ? 4.167 -15.453 -23.745 1.00 89.50 391 PHE A C 1
ATOM 3044 O O . PHE A 1 391 ? 3.666 -14.453 -23.224 1.00 89.50 391 PHE A O 1
ATOM 3051 N N . SER A 1 392 ? 3.455 -16.314 -24.478 1.00 89.38 392 SER A N 1
ATOM 3052 C CA . SER A 1 392 ? 1.999 -16.223 -24.601 1.00 89.38 392 SER A CA 1
ATOM 3053 C C . SER A 1 392 ? 1.324 -16.904 -23.417 1.00 89.38 392 SER A C 1
ATOM 3055 O O . SER A 1 392 ? 1.724 -17.994 -23.012 1.00 89.38 392 SER A O 1
ATOM 3057 N N . PHE A 1 393 ? 0.263 -16.301 -22.887 1.00 87.31 393 PHE A N 1
ATOM 3058 C CA . PHE A 1 393 ? -0.529 -16.889 -21.809 1.00 87.31 393 PHE A CA 1
ATOM 3059 C C . PHE A 1 393 ? -1.218 -18.190 -22.252 1.00 87.31 393 PHE A C 1
ATOM 3061 O O . PHE A 1 393 ? -1.312 -19.130 -21.469 1.00 87.31 393 PHE A O 1
ATOM 3068 N N . GLY A 1 394 ? -1.622 -18.283 -23.525 1.00 84.88 394 GLY A N 1
ATOM 3069 C CA . GLY A 1 394 ? -2.213 -19.498 -24.097 1.00 84.88 394 GLY A CA 1
ATOM 3070 C C . GLY A 1 394 ? -1.248 -20.679 -24.246 1.00 84.88 394 GLY A C 1
ATOM 3071 O O . GLY A 1 394 ? -1.707 -21.811 -24.361 1.00 84.88 394 GLY A O 1
ATOM 3072 N N . ASP A 1 395 ? 0.065 -20.435 -24.212 1.00 86.31 395 ASP A N 1
ATOM 3073 C CA . ASP A 1 395 ? 1.082 -21.492 -24.304 1.00 86.31 395 ASP A CA 1
ATOM 3074 C C . ASP A 1 395 ? 1.406 -22.104 -22.929 1.00 86.31 395 ASP A C 1
ATOM 3076 O O . ASP A 1 395 ? 2.165 -23.071 -22.834 1.00 86.31 395 ASP A O 1
ATOM 3080 N N . ILE A 1 396 ? 0.857 -21.540 -21.846 1.00 86.50 396 ILE A N 1
ATOM 3081 C CA . ILE A 1 396 ? 1.055 -22.051 -20.490 1.00 86.50 396 ILE A CA 1
ATOM 3082 C C . ILE A 1 396 ? 0.219 -23.328 -20.321 1.00 86.50 396 ILE A C 1
ATOM 3084 O O . ILE A 1 396 ? -0.978 -23.309 -20.621 1.00 86.50 396 ILE A O 1
ATOM 3088 N N . PRO A 1 397 ? 0.793 -24.427 -19.793 1.00 85.31 397 PRO A N 1
ATOM 3089 C CA . PRO A 1 397 ? 0.060 -25.662 -19.523 1.00 85.31 397 PRO A CA 1
ATOM 3090 C C . PRO A 1 397 ? -0.883 -25.496 -18.316 1.00 85.31 397 PRO A C 1
ATOM 3092 O O . PRO A 1 397 ? -0.612 -25.978 -17.218 1.00 85.31 397 PRO A O 1
ATOM 3095 N N . LEU A 1 398 ? -1.988 -24.778 -18.518 1.00 83.19 398 LEU A N 1
ATOM 3096 C CA . LEU A 1 398 ? -3.038 -24.529 -17.534 1.00 83.19 398 LEU A CA 1
ATOM 3097 C C . LEU A 1 398 ? -4.219 -25.483 -17.727 1.00 83.19 398 LEU A C 1
ATOM 3099 O O . LEU A 1 398 ? -4.496 -25.944 -18.835 1.00 83.19 398 LEU A O 1
ATOM 3103 N N . ASP A 1 399 ? -4.966 -25.723 -16.647 1.00 82.25 399 ASP A N 1
ATOM 3104 C CA . ASP A 1 399 ? -6.301 -26.313 -16.755 1.00 82.25 399 ASP A CA 1
ATOM 3105 C C . ASP A 1 399 ? -7.172 -25.442 -17.690 1.00 82.25 399 ASP A C 1
ATOM 3107 O O . ASP A 1 399 ? -7.118 -24.207 -17.580 1.00 82.25 399 ASP A O 1
ATOM 3111 N N . PRO A 1 400 ? -7.978 -26.043 -18.590 1.00 81.06 400 PRO A N 1
ATOM 3112 C CA . PRO A 1 400 ? -8.877 -25.315 -19.482 1.00 81.06 400 PRO A CA 1
ATOM 3113 C C . PRO A 1 400 ? -9.704 -24.222 -18.794 1.00 81.06 400 PRO A C 1
ATOM 3115 O O . PRO A 1 400 ? -9.930 -23.174 -19.398 1.00 81.06 400 PRO A O 1
ATOM 3118 N N . LEU A 1 401 ? -10.083 -24.414 -17.524 1.00 79.81 401 LEU A N 1
ATOM 3119 C CA . LEU A 1 401 ? -10.783 -23.416 -16.713 1.00 79.81 401 LEU A CA 1
ATOM 3120 C C . LEU A 1 401 ? -10.050 -22.060 -16.671 1.00 79.81 401 LEU A C 1
ATOM 3122 O O . LEU A 1 401 ? -10.683 -21.010 -16.769 1.00 79.81 401 LEU A O 1
ATOM 3126 N N . TYR A 1 402 ? -8.723 -22.068 -16.526 1.00 80.44 402 TYR A N 1
ATOM 3127 C CA . TYR A 1 402 ? -7.917 -20.849 -16.394 1.00 80.44 402 TYR A CA 1
ATOM 3128 C C . TYR A 1 402 ? -7.497 -20.273 -17.745 1.00 80.44 402 TYR A C 1
ATOM 3130 O O . TYR A 1 402 ? -7.303 -19.064 -17.852 1.00 80.44 402 TYR A O 1
ATOM 3138 N N . THR A 1 403 ? -7.407 -21.105 -18.787 1.00 77.06 403 THR A N 1
ATOM 3139 C CA . THR A 1 403 ? -7.047 -20.649 -20.145 1.00 77.06 403 THR A CA 1
ATOM 3140 C C . THR A 1 403 ? -8.060 -19.669 -20.736 1.00 77.06 403 THR A C 1
ATOM 3142 O O . THR A 1 403 ? -7.717 -18.873 -21.605 1.00 77.06 403 THR A O 1
ATOM 3145 N N . THR A 1 404 ? -9.302 -19.687 -20.242 1.00 78.62 404 THR A N 1
ATOM 3146 C CA . THR A 1 404 ? -10.365 -18.764 -20.656 1.00 78.62 404 THR A CA 1
ATOM 3147 C C . THR A 1 404 ? -10.436 -17.489 -19.812 1.00 78.62 404 THR A C 1
ATOM 3149 O O . THR A 1 404 ? -11.269 -16.629 -20.091 1.00 78.62 404 THR A O 1
ATOM 3152 N N . MET A 1 405 ? -9.607 -17.350 -18.772 1.00 84.31 405 MET A N 1
ATOM 3153 C CA . MET A 1 405 ? -9.617 -16.191 -17.875 1.00 84.31 405 MET A CA 1
ATOM 3154 C C . MET A 1 405 ? -8.566 -15.162 -18.286 1.00 84.31 405 MET A C 1
ATOM 3156 O O . MET A 1 405 ? -7.434 -15.514 -18.605 1.00 84.31 405 MET A O 1
ATOM 3160 N N . MET A 1 406 ? -8.914 -13.876 -18.215 1.00 84.38 406 MET A N 1
ATOM 3161 C CA . MET A 1 406 ? -7.966 -12.803 -18.519 1.00 84.38 406 MET A CA 1
ATOM 3162 C C . MET A 1 406 ? -6.926 -12.638 -17.401 1.00 84.38 406 MET A C 1
ATOM 3164 O O . MET A 1 406 ? -7.314 -12.362 -16.258 1.00 84.38 406 MET A O 1
ATOM 3168 N N . PRO A 1 407 ? -5.617 -12.754 -17.700 1.00 87.62 407 PRO A N 1
ATOM 3169 C CA . PRO A 1 407 ? -4.576 -12.476 -16.723 1.00 87.62 407 PRO A CA 1
ATOM 3170 C C . PRO A 1 407 ? -4.432 -10.962 -16.527 1.00 87.62 407 PRO A C 1
ATOM 3172 O O . PRO A 1 407 ? -4.316 -10.192 -17.478 1.00 87.62 407 PRO A O 1
ATOM 3175 N N . THR A 1 408 ? -4.429 -10.523 -15.274 1.00 88.69 408 THR A N 1
ATOM 3176 C CA . THR A 1 408 ? -4.320 -9.112 -14.878 1.00 88.69 408 THR A CA 1
ATOM 3177 C C . THR A 1 408 ? -3.508 -8.970 -13.591 1.00 88.69 408 THR A C 1
ATOM 3179 O O . THR A 1 408 ? -3.231 -9.951 -12.905 1.00 88.69 408 THR A O 1
ATOM 3182 N N . PHE A 1 409 ? -3.130 -7.741 -13.242 1.00 90.44 409 PHE A N 1
ATOM 3183 C CA . PHE A 1 409 ? -2.392 -7.393 -12.020 1.00 90.44 409 PHE A CA 1
ATOM 3184 C C . PHE A 1 409 ? -1.113 -8.224 -11.836 1.00 90.44 409 PHE A C 1
ATOM 3186 O O . PHE A 1 409 ? -0.998 -8.957 -10.849 1.00 90.44 409 PHE A O 1
ATOM 3193 N N . PRO A 1 410 ? -0.164 -8.144 -12.789 1.00 93.31 410 PRO A N 1
ATOM 3194 C CA . PRO A 1 410 ? 1.079 -8.890 -12.688 1.00 93.31 410 PRO A CA 1
ATOM 3195 C C . PRO A 1 410 ? 1.903 -8.413 -11.487 1.00 93.31 410 PRO A C 1
ATOM 3197 O O . PRO A 1 410 ? 2.048 -7.215 -11.247 1.00 93.31 410 PRO A O 1
ATOM 3200 N N . VAL A 1 411 ? 2.505 -9.347 -10.760 1.00 93.44 411 VAL A N 1
ATOM 3201 C CA . VAL A 1 411 ? 3.461 -9.080 -9.684 1.00 93.44 411 VAL A CA 1
ATOM 3202 C C . VAL A 1 411 ? 4.697 -9.933 -9.931 1.00 93.44 411 VAL A C 1
ATOM 3204 O O . VAL A 1 411 ? 4.604 -11.140 -10.122 1.00 93.44 411 VAL A O 1
ATOM 3207 N N . LEU A 1 412 ? 5.864 -9.301 -9.945 1.00 92.50 412 LEU A N 1
ATOM 3208 C CA . LEU A 1 412 ? 7.142 -9.998 -10.051 1.00 92.50 412 LEU A CA 1
ATOM 3209 C C . LEU A 1 412 ? 7.516 -10.599 -8.693 1.00 92.50 412 LEU A C 1
ATOM 3211 O O . LEU A 1 412 ? 7.353 -9.935 -7.665 1.00 92.50 412 LEU A O 1
ATOM 3215 N N . SER A 1 413 ? 8.035 -11.828 -8.690 1.00 91.19 413 SER A N 1
ATOM 3216 C CA . SER A 1 413 ? 8.655 -12.388 -7.491 1.00 91.19 413 SER A CA 1
ATOM 3217 C C . SER A 1 413 ? 9.934 -11.620 -7.142 1.00 91.19 413 SER A C 1
ATOM 3219 O O . SER A 1 413 ? 10.686 -11.181 -8.016 1.00 91.19 413 SER A O 1
ATOM 3221 N N . MET A 1 414 ? 10.156 -11.427 -5.842 1.00 88.38 414 MET A N 1
ATOM 3222 C CA . MET A 1 414 ? 11.328 -10.748 -5.290 1.00 88.38 414 MET A CA 1
ATOM 3223 C C . MET A 1 414 ? 12.476 -11.707 -4.955 1.00 88.38 414 MET A C 1
ATOM 3225 O O . MET A 1 414 ? 13.582 -11.252 -4.683 1.00 88.38 414 MET A O 1
ATOM 3229 N N . THR A 1 415 ? 12.214 -13.013 -4.935 1.00 86.25 415 THR A N 1
ATOM 3230 C CA . THR A 1 415 ? 13.173 -14.062 -4.551 1.00 86.25 415 THR A CA 1
ATOM 3231 C C . THR A 1 415 ? 13.443 -15.061 -5.665 1.00 86.25 415 THR A C 1
ATOM 3233 O O . THR A 1 415 ? 14.524 -15.641 -5.706 1.00 86.25 415 THR A O 1
ATOM 3236 N N . ASN A 1 416 ? 12.495 -15.250 -6.583 1.00 85.38 416 ASN A N 1
ATOM 3237 C CA . ASN A 1 416 ? 12.671 -16.094 -7.751 1.00 85.38 416 ASN A CA 1
ATOM 3238 C C . ASN A 1 416 ? 12.592 -15.240 -9.018 1.00 85.38 416 ASN A C 1
ATOM 3240 O O . ASN A 1 416 ? 11.521 -14.817 -9.446 1.00 85.38 416 ASN A O 1
ATOM 3244 N N . GLU A 1 417 ? 13.736 -15.011 -9.659 1.00 82.31 417 GLU A N 1
ATOM 3245 C CA . GLU A 1 417 ? 13.808 -14.208 -10.883 1.00 82.31 417 GLU A CA 1
ATOM 3246 C C . GLU A 1 417 ? 13.001 -14.796 -12.060 1.00 82.31 417 GLU A C 1
ATOM 3248 O O . GLU A 1 417 ? 12.700 -14.080 -13.023 1.00 82.31 417 GLU A O 1
ATOM 3253 N N . TRP A 1 418 ? 12.626 -16.070 -11.957 1.00 83.12 418 TRP A N 1
ATOM 3254 C CA . TRP A 1 418 ? 11.883 -16.831 -12.948 1.00 83.12 418 TRP A CA 1
ATOM 3255 C C . TRP A 1 418 ? 10.419 -17.051 -12.552 1.00 83.12 418 TRP A C 1
ATOM 3257 O O . TRP A 1 418 ? 9.750 -17.850 -13.188 1.00 83.12 418 TRP A O 1
ATOM 3267 N N . ALA A 1 419 ? 9.894 -16.385 -11.519 1.00 89.88 419 ALA A N 1
ATOM 3268 C CA . ALA A 1 419 ? 8.487 -16.511 -11.135 1.00 89.88 419 ALA A CA 1
ATOM 3269 C C . ALA A 1 419 ? 7.729 -15.187 -11.260 1.00 89.88 419 ALA A C 1
ATOM 3271 O O . ALA A 1 419 ? 8.209 -14.116 -10.871 1.00 89.88 419 ALA A O 1
ATOM 3272 N N . VAL A 1 420 ? 6.503 -15.276 -11.771 1.00 92.25 420 VAL A N 1
ATOM 3273 C CA . VAL A 1 420 ? 5.560 -14.158 -11.835 1.00 92.25 420 VAL A CA 1
ATOM 3274 C C . VAL A 1 420 ? 4.203 -14.583 -11.305 1.00 92.25 420 VAL A C 1
ATOM 3276 O O . VAL A 1 420 ? 3.753 -15.698 -11.553 1.00 92.25 420 VAL A O 1
ATOM 3279 N N . TYR A 1 421 ? 3.528 -13.680 -10.606 1.00 93.19 421 TYR A N 1
ATOM 3280 C CA . TYR A 1 421 ? 2.160 -13.880 -10.151 1.00 93.19 421 TYR A CA 1
ATOM 3281 C C . TYR A 1 421 ? 1.214 -13.070 -11.022 1.00 93.19 421 TYR A C 1
ATOM 3283 O O . TYR A 1 421 ? 1.444 -11.883 -11.250 1.00 93.19 421 TYR A O 1
ATOM 3291 N N . VAL A 1 422 ? 0.130 -13.682 -11.481 1.00 91.88 422 VAL A N 1
ATOM 3292 C CA . VAL A 1 422 ? -0.950 -12.983 -12.185 1.00 91.88 422 VAL A CA 1
ATOM 3293 C C . VAL A 1 422 ? -2.285 -13.326 -11.551 1.00 91.88 422 VAL A C 1
ATOM 3295 O O . VAL A 1 422 ? -2.495 -14.438 -11.071 1.00 91.88 422 VAL A O 1
ATOM 3298 N N . THR A 1 423 ? -3.203 -12.368 -11.546 1.00 89.44 423 THR A N 1
ATOM 3299 C CA . THR A 1 423 ? -4.584 -12.612 -11.142 1.00 89.44 423 THR A CA 1
ATOM 3300 C C . THR A 1 423 ? -5.410 -13.013 -12.357 1.00 89.44 423 THR A C 1
ATOM 3302 O O . THR A 1 423 ? -5.474 -12.270 -13.333 1.00 89.44 423 THR A O 1
ATOM 3305 N N . ALA A 1 424 ? -6.078 -14.157 -12.277 1.00 86.25 424 ALA A N 1
ATOM 3306 C CA . ALA A 1 424 ? -7.058 -14.620 -13.249 1.00 86.25 424 ALA A CA 1
ATOM 3307 C C . ALA A 1 424 ? -8.459 -14.528 -12.631 1.00 86.25 424 ALA A C 1
ATOM 3309 O O . ALA A 1 424 ? -8.677 -14.965 -11.498 1.00 86.25 424 ALA A O 1
ATOM 3310 N N . ALA A 1 425 ? -9.406 -13.927 -13.347 1.00 75.75 425 ALA A N 1
ATOM 3311 C CA . ALA A 1 425 ? -10.787 -13.787 -12.895 1.00 75.75 425 ALA A CA 1
ATOM 3312 C C . ALA A 1 425 ? -11.736 -14.521 -13.844 1.00 75.75 425 ALA A C 1
ATOM 3314 O O . ALA A 1 425 ? -11.648 -14.356 -15.062 1.00 75.75 425 ALA A O 1
ATOM 3315 N N . ALA A 1 426 ? -12.661 -15.298 -13.277 1.00 62.78 426 ALA A N 1
ATOM 3316 C CA . ALA A 1 426 ? -13.796 -15.812 -14.024 1.00 62.78 426 ALA A CA 1
ATOM 3317 C C . ALA A 1 426 ? -14.827 -14.685 -14.164 1.00 62.78 426 ALA A C 1
ATOM 3319 O O . ALA A 1 426 ? -15.509 -14.337 -13.195 1.00 62.78 426 ALA A O 1
ATOM 3320 N N . ASP A 1 427 ? -14.957 -14.114 -15.360 1.00 54.09 427 ASP A N 1
ATOM 3321 C CA . ASP A 1 427 ? -16.125 -13.304 -15.699 1.00 54.09 427 ASP A CA 1
ATOM 3322 C C . ASP A 1 427 ? -17.312 -14.259 -15.879 1.00 54.09 427 ASP A C 1
ATOM 3324 O O . ASP A 1 427 ? -17.670 -14.661 -16.986 1.00 54.09 427 ASP A O 1
ATOM 3328 N N . HIS A 1 428 ? -17.929 -14.679 -14.773 1.00 45.16 428 HIS A N 1
ATOM 3329 C CA . HIS A 1 428 ? -19.266 -15.245 -14.859 1.00 45.16 428 HIS A CA 1
ATOM 3330 C C . HIS A 1 428 ? -20.190 -14.109 -15.294 1.00 45.16 428 HIS A C 1
ATOM 3332 O O . HIS A 1 428 ? -20.335 -13.109 -14.590 1.00 45.16 428 HIS A O 1
ATOM 3338 N N . GLY A 1 429 ? -20.723 -14.232 -16.513 1.00 39.44 429 GLY A N 1
ATOM 3339 C CA . GLY A 1 429 ? -21.573 -13.232 -17.144 1.00 39.44 429 GLY A CA 1
ATOM 3340 C C . GLY A 1 429 ? -22.616 -12.689 -16.173 1.00 39.44 429 GLY A C 1
ATOM 3341 O O . GLY A 1 429 ? -23.189 -13.425 -15.377 1.00 39.44 429 GLY A O 1
ATOM 3342 N N . PHE A 1 430 ? -22.828 -11.381 -16.236 1.00 34.12 430 PHE A N 1
ATOM 3343 C CA . PHE A 1 430 ? -23.762 -10.628 -15.410 1.00 34.12 430 PHE A CA 1
ATOM 3344 C C . PHE A 1 430 ? -25.174 -11.253 -15.488 1.00 34.12 430 PHE A C 1
ATOM 3346 O O . PHE A 1 430 ? -25.927 -10.965 -16.417 1.00 34.12 430 PHE A O 1
ATOM 3353 N N . ILE A 1 431 ? -25.538 -12.129 -14.545 1.00 37.12 431 ILE A N 1
ATOM 3354 C CA . ILE A 1 431 ? -26.919 -12.598 -14.371 1.00 37.12 431 ILE A CA 1
ATOM 3355 C C . ILE A 1 431 ? -27.606 -11.572 -13.455 1.00 37.12 431 ILE A C 1
ATOM 3357 O O . ILE A 1 431 ? -27.223 -11.466 -12.289 1.00 37.12 431 ILE A O 1
ATOM 3361 N N . PRO A 1 432 ? -28.603 -10.801 -13.933 1.00 36.59 432 PRO A N 1
ATOM 3362 C CA . PRO A 1 432 ? -29.127 -9.624 -13.226 1.00 36.59 432 PRO A CA 1
ATOM 3363 C C . PRO A 1 432 ? -29.769 -9.885 -11.853 1.00 36.59 432 PRO A C 1
ATOM 3365 O O . PRO A 1 432 ? -30.070 -8.933 -11.142 1.00 36.59 432 PRO A O 1
ATOM 3368 N N . GLU A 1 433 ? -29.980 -11.144 -11.462 1.00 38.41 433 GLU A N 1
ATOM 3369 C CA . GLU A 1 433 ? -30.693 -11.515 -10.230 1.00 38.41 433 GLU A CA 1
ATOM 3370 C C . GLU A 1 433 ? -29.813 -12.187 -9.165 1.00 38.41 433 GLU A C 1
ATOM 3372 O O . GLU A 1 433 ? -30.280 -12.480 -8.065 1.00 38.41 433 GLU A O 1
ATOM 3377 N N . LYS A 1 434 ? -28.519 -12.388 -9.438 1.00 38.28 434 LYS A N 1
ATOM 3378 C CA . LYS A 1 434 ? -27.572 -12.952 -8.473 1.00 38.28 434 LYS A CA 1
ATOM 3379 C C . LYS A 1 434 ? -26.221 -12.268 -8.647 1.00 38.28 434 LYS A C 1
ATOM 3381 O O . LYS A 1 434 ? -25.527 -12.508 -9.629 1.00 38.28 434 LYS A O 1
ATOM 3386 N N . MET A 1 435 ? -25.816 -11.446 -7.677 1.00 39.62 435 MET A N 1
ATOM 3387 C CA . MET A 1 435 ? -24.398 -11.117 -7.485 1.00 39.62 435 MET A CA 1
ATOM 3388 C C . MET A 1 435 ? -23.673 -12.413 -7.094 1.00 39.62 435 MET A C 1
ATOM 3390 O O . MET A 1 435 ? -23.432 -12.677 -5.918 1.00 39.62 435 MET A O 1
ATOM 3394 N N . GLU A 1 436 ? -23.390 -13.276 -8.067 1.00 44.97 436 GLU A N 1
ATOM 3395 C CA . GLU A 1 436 ? -22.497 -14.403 -7.853 1.00 44.97 436 GLU A CA 1
ATOM 3396 C C . GLU A 1 436 ? -21.081 -13.858 -7.675 1.00 44.97 436 GLU A C 1
ATOM 3398 O O . GLU A 1 436 ? -20.608 -12.985 -8.404 1.00 44.97 436 GLU A O 1
ATOM 3403 N N . VAL A 1 437 ? -20.440 -14.308 -6.600 1.00 51.81 437 VAL A N 1
ATOM 3404 C CA . VAL A 1 437 ? -19.101 -13.885 -6.206 1.00 51.81 437 VAL A CA 1
ATOM 3405 C C . VAL A 1 437 ? -18.149 -14.241 -7.347 1.00 51.81 437 VAL A C 1
ATOM 3407 O O . VAL A 1 437 ? -17.924 -15.419 -7.604 1.00 51.81 437 VAL A O 1
ATOM 3410 N N . CYS A 1 438 ? -17.590 -13.235 -8.027 1.00 58.31 438 CYS A N 1
ATOM 3411 C CA . CYS A 1 438 ? -16.513 -13.440 -8.995 1.00 58.31 438 CYS A CA 1
ATOM 3412 C C . CYS A 1 438 ? -15.344 -14.108 -8.262 1.00 58.31 438 CYS A C 1
ATOM 3414 O O . CYS A 1 438 ? -14.687 -13.482 -7.421 1.00 58.31 438 CYS A O 1
ATOM 3416 N N . VAL A 1 439 ? -15.140 -15.400 -8.524 1.00 66.25 439 VAL A N 1
ATOM 3417 C CA . VAL A 1 439 ? -14.006 -16.142 -7.984 1.00 66.25 439 VAL A CA 1
ATOM 3418 C C . VAL A 1 439 ? -12.777 -15.706 -8.762 1.00 66.25 439 VAL A C 1
ATOM 3420 O O . VAL A 1 439 ? -12.760 -15.671 -9.994 1.00 66.25 439 VAL A O 1
ATOM 3423 N N . ARG A 1 440 ? -11.751 -15.319 -8.016 1.00 78.19 440 ARG A N 1
ATOM 3424 C CA . ARG A 1 440 ? -10.473 -14.889 -8.558 1.00 78.19 440 ARG A CA 1
ATOM 3425 C C . ARG A 1 440 ? -9.378 -15.788 -8.032 1.00 78.19 440 ARG A C 1
ATOM 3427 O O . ARG A 1 440 ? -9.390 -16.175 -6.862 1.00 78.19 440 ARG A O 1
ATOM 3434 N N . HIS A 1 441 ? -8.424 -16.063 -8.900 1.00 86.00 441 HIS A N 1
ATOM 3435 C CA . HIS A 1 441 ? -7.299 -16.937 -8.643 1.00 86.00 441 HIS A CA 1
ATOM 3436 C C . HIS A 1 441 ? -5.997 -16.169 -8.833 1.00 86.00 441 HIS A C 1
ATOM 3438 O O . HIS A 1 441 ? -5.915 -15.269 -9.667 1.00 86.00 441 HIS A O 1
ATOM 3444 N N . VAL A 1 442 ? -4.979 -16.538 -8.068 1.00 89.62 442 VAL A N 1
ATOM 3445 C CA . VAL A 1 442 ? -3.598 -16.125 -8.298 1.00 89.62 442 VAL A CA 1
ATOM 3446 C C . VAL A 1 442 ? -2.866 -17.308 -8.908 1.00 89.62 442 VAL A C 1
ATOM 3448 O O . VAL A 1 442 ? -2.856 -18.393 -8.329 1.00 89.62 442 VAL A O 1
ATOM 3451 N N . LEU A 1 443 ? -2.270 -17.089 -10.074 1.00 90.94 443 LEU A N 1
ATOM 3452 C CA . LEU A 1 443 ? -1.427 -18.053 -10.768 1.00 90.94 443 LEU A CA 1
ATOM 3453 C C . LEU A 1 443 ? 0.031 -17.652 -10.540 1.00 90.94 443 LEU A C 1
ATOM 3455 O O . LEU A 1 443 ? 0.403 -16.529 -10.879 1.00 90.94 443 LEU A O 1
ATOM 3459 N N . CYS A 1 444 ? 0.846 -18.545 -9.983 1.00 92.00 444 CYS A N 1
ATOM 3460 C CA . CYS A 1 444 ? 2.302 -18.444 -10.039 1.00 92.00 444 CYS A CA 1
ATOM 3461 C C . CYS A 1 444 ? 2.766 -19.145 -11.310 1.00 92.00 444 CYS A C 1
ATOM 3463 O O . CYS A 1 444 ? 2.514 -20.336 -11.475 1.00 92.00 444 CYS A O 1
ATOM 3465 N N . ILE A 1 445 ? 3.410 -18.410 -12.208 1.00 89.75 445 ILE A N 1
ATOM 3466 C CA . ILE A 1 445 ? 3.904 -18.910 -13.487 1.00 89.75 445 ILE A CA 1
ATOM 3467 C C . ILE A 1 445 ? 5.427 -18.875 -13.439 1.00 89.75 445 ILE A C 1
ATOM 3469 O O . ILE A 1 445 ? 6.021 -17.808 -13.258 1.00 89.75 445 ILE A O 1
ATOM 3473 N N . SER A 1 446 ? 6.052 -20.034 -13.640 1.00 85.62 446 SER A N 1
ATOM 3474 C CA . SER A 1 446 ? 7.481 -20.091 -13.935 1.00 85.62 446 SER A CA 1
ATOM 3475 C C . SER A 1 446 ? 7.732 -19.604 -15.363 1.00 85.62 446 SER A C 1
ATOM 3477 O O . SER A 1 446 ? 7.062 -20.032 -16.300 1.00 85.62 446 SER A O 1
ATOM 3479 N N . THR A 1 447 ? 8.714 -18.736 -15.567 1.00 74.00 447 THR A N 1
ATOM 3480 C CA . THR A 1 447 ? 9.064 -18.152 -16.872 1.00 74.00 447 THR A CA 1
ATOM 3481 C C . THR A 1 447 ? 9.681 -19.163 -17.839 1.00 74.00 447 THR A C 1
ATOM 3483 O O . THR A 1 447 ? 9.785 -18.877 -19.027 1.00 74.00 447 THR A O 1
ATOM 3486 N N . ASP A 1 448 ? 10.100 -20.340 -17.357 1.00 73.25 448 ASP A N 1
ATOM 3487 C CA . ASP A 1 448 ? 10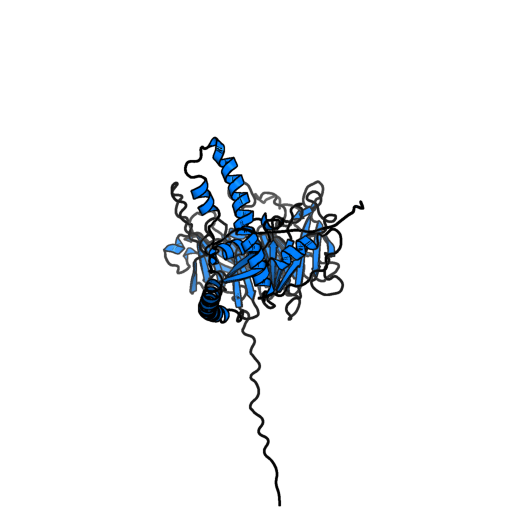.456 -21.479 -18.216 1.00 73.25 448 ASP A CA 1
ATOM 3488 C C . ASP A 1 448 ? 9.227 -22.283 -18.686 1.00 73.25 448 ASP A C 1
ATOM 3490 O O . ASP A 1 448 ? 9.371 -23.242 -19.445 1.00 73.25 448 ASP A O 1
ATOM 3494 N N . MET A 1 449 ? 8.027 -21.867 -18.260 1.00 66.44 449 MET A N 1
ATOM 3495 C CA . MET A 1 449 ? 6.718 -22.413 -18.624 1.00 66.44 449 MET A CA 1
ATOM 3496 C C . MET A 1 449 ? 6.503 -23.864 -18.172 1.00 66.44 449 MET A C 1
ATOM 3498 O O . MET A 1 449 ? 5.628 -24.555 -18.694 1.00 66.44 449 MET A O 1
ATOM 3502 N N . ARG A 1 450 ? 7.297 -24.351 -17.206 1.00 63.56 450 ARG A N 1
ATOM 3503 C CA . ARG A 1 450 ? 7.259 -25.758 -16.765 1.00 63.56 450 ARG A CA 1
ATOM 3504 C C . ARG A 1 450 ? 6.397 -26.017 -15.538 1.00 63.56 450 ARG A C 1
ATOM 3506 O O . ARG A 1 450 ? 6.038 -27.168 -15.304 1.00 63.56 450 ARG A O 1
ATOM 3513 N N . ALA A 1 451 ? 6.078 -24.986 -14.760 1.00 66.06 451 ALA A N 1
ATOM 3514 C CA . ALA A 1 451 ? 5.312 -25.121 -13.528 1.00 66.06 451 ALA A CA 1
ATOM 3515 C C . ALA A 1 451 ? 4.327 -23.962 -13.362 1.00 66.06 451 ALA A C 1
ATOM 3517 O O . ALA A 1 451 ? 4.693 -22.795 -13.534 1.00 66.06 451 ALA A O 1
ATOM 3518 N N . VAL A 1 452 ? 3.090 -24.313 -13.007 1.00 79.06 452 VAL A N 1
ATOM 3519 C CA . VAL A 1 452 ? 2.063 -23.366 -12.582 1.00 79.06 452 VAL A CA 1
ATOM 3520 C C . VAL A 1 452 ? 1.476 -23.842 -11.265 1.00 79.06 452 VAL A C 1
ATOM 3522 O O . VAL A 1 452 ? 1.021 -24.979 -11.159 1.00 79.06 452 VAL A O 1
ATOM 3525 N N . GLU A 1 453 ? 1.455 -22.953 -10.282 1.00 84.50 453 GLU A N 1
ATOM 3526 C CA . GLU A 1 453 ? 0.730 -23.153 -9.031 1.00 84.50 453 GLU A CA 1
ATOM 3527 C C . GLU A 1 453 ? -0.456 -22.189 -8.969 1.00 84.50 453 GLU A C 1
ATOM 3529 O O . GLU A 1 453 ? -0.370 -21.050 -9.433 1.00 84.50 453 GLU A O 1
ATOM 3534 N N . VAL A 1 454 ? -1.571 -22.635 -8.391 1.00 84.25 454 VAL A N 1
ATOM 3535 C CA . VAL A 1 454 ? -2.817 -21.861 -8.338 1.00 84.25 454 VAL A CA 1
ATOM 3536 C C . VAL A 1 454 ? -3.296 -21.734 -6.901 1.00 84.25 454 VAL A C 1
ATOM 3538 O O . VAL A 1 454 ? -3.390 -22.726 -6.185 1.00 84.25 454 VAL A O 1
ATOM 3541 N N . SER A 1 455 ? -3.667 -20.518 -6.505 1.00 84.94 455 SER A N 1
ATOM 3542 C CA . SER A 1 455 ? -4.358 -20.246 -5.245 1.00 84.94 455 SER A CA 1
ATOM 3543 C C . SER A 1 455 ? -5.660 -19.495 -5.487 1.00 84.94 455 SER A C 1
ATOM 3545 O O . SER A 1 455 ? -5.748 -18.632 -6.357 1.00 84.94 455 SER A O 1
ATOM 3547 N N . ASN A 1 456 ? -6.667 -19.755 -4.657 1.00 81.38 456 ASN A N 1
ATOM 3548 C CA . ASN A 1 456 ? -7.872 -18.929 -4.598 1.00 81.38 456 ASN A CA 1
ATOM 3549 C C . ASN A 1 456 ? -7.583 -17.628 -3.837 1.00 81.38 456 ASN A C 1
ATOM 3551 O O . ASN A 1 456 ? -6.839 -17.638 -2.854 1.00 81.38 456 ASN A O 1
ATOM 3555 N N . LEU A 1 457 ? -8.186 -16.512 -4.255 1.00 73.25 457 LEU A N 1
ATOM 3556 C CA . LEU A 1 457 ? -8.240 -15.319 -3.411 1.00 73.25 457 LEU A CA 1
ATOM 3557 C C . LEU A 1 457 ? -9.259 -15.520 -2.274 1.00 73.25 457 LEU A C 1
ATOM 3559 O O . LEU A 1 457 ? -10.280 -16.183 -2.477 1.00 73.25 457 LEU A O 1
ATOM 3563 N N . PRO A 1 458 ? -9.033 -14.924 -1.086 1.00 62.69 458 PRO A N 1
ATOM 3564 C CA . PRO A 1 458 ? -9.960 -15.040 0.034 1.00 62.69 458 PRO A CA 1
ATOM 3565 C C . PRO A 1 458 ? -11.396 -14.598 -0.324 1.00 62.69 458 PRO A C 1
ATOM 3567 O O . PRO A 1 458 ? -11.571 -13.660 -1.121 1.00 62.69 458 PRO A O 1
ATOM 3570 N N . PRO A 1 459 ? -12.433 -15.206 0.290 1.00 46.56 459 PRO A N 1
ATOM 3571 C CA . PRO A 1 459 ? -13.831 -14.815 0.099 1.00 46.56 459 PRO A CA 1
ATOM 3572 C C . PRO A 1 459 ? -14.051 -13.323 0.404 1.00 46.56 459 PRO A C 1
ATOM 3574 O O . PRO A 1 459 ? -13.550 -12.807 1.400 1.00 46.56 459 PRO A O 1
ATOM 3577 N N . GLY A 1 460 ? -14.799 -12.617 -0.452 1.00 50.09 460 GLY A N 1
ATOM 3578 C CA . GLY A 1 460 ? -15.056 -11.170 -0.323 1.00 50.09 460 GLY A CA 1
ATOM 3579 C C . GLY A 1 460 ? -14.138 -10.262 -1.156 1.00 50.09 460 GLY A C 1
ATOM 3580 O O . GLY A 1 460 ? -14.390 -9.063 -1.250 1.00 50.09 460 GLY A O 1
ATOM 3581 N N . SER A 1 461 ? -13.131 -10.824 -1.832 1.00 48.62 461 SER A N 1
ATOM 3582 C CA . SER A 1 461 ? -12.284 -10.126 -2.819 1.00 48.62 461 SER A CA 1
ATOM 3583 C C . SER A 1 461 ? -12.981 -9.829 -4.161 1.00 48.62 461 SER A C 1
ATOM 3585 O O . SER A 1 461 ? -12.439 -9.107 -4.996 1.00 48.62 461 SER A O 1
ATOM 3587 N N . GLY A 1 462 ? -14.194 -10.353 -4.376 1.00 44.94 462 GLY A N 1
ATOM 3588 C CA . GLY A 1 462 ? -14.921 -10.236 -5.644 1.00 44.94 462 GLY A CA 1
ATOM 3589 C C . GLY A 1 462 ? -15.373 -8.813 -6.008 1.00 44.94 462 GLY A C 1
ATOM 3590 O O . GLY A 1 462 ? -15.496 -8.519 -7.195 1.00 44.94 462 GLY A O 1
ATOM 3591 N N . SER A 1 463 ? -15.582 -7.909 -5.035 1.00 45.00 463 SER A N 1
ATOM 3592 C CA . SER A 1 463 ? -16.079 -6.544 -5.320 1.00 45.00 463 SER A CA 1
ATOM 3593 C C . SER A 1 463 ? -14.986 -5.476 -5.462 1.00 45.00 463 SER A C 1
ATOM 3595 O O . SER A 1 463 ? -15.234 -4.413 -6.030 1.00 45.00 463 SER A O 1
ATOM 3597 N N . THR A 1 464 ? -13.762 -5.740 -4.997 1.00 57.44 464 THR A N 1
ATOM 3598 C CA . THR A 1 464 ? -12.637 -4.788 -5.018 1.00 57.44 464 THR A CA 1
ATOM 3599 C C . THR A 1 464 ? -11.532 -5.289 -5.935 1.00 57.44 464 THR A C 1
ATOM 3601 O O . THR A 1 464 ? -11.300 -6.486 -6.022 1.00 57.44 464 THR A O 1
ATOM 3604 N N . ARG A 1 465 ? -10.852 -4.406 -6.678 1.00 67.31 465 ARG A N 1
ATOM 3605 C CA . ARG A 1 465 ? -9.755 -4.810 -7.583 1.00 67.31 465 ARG A CA 1
ATOM 3606 C C . ARG A 1 465 ? -8.643 -5.528 -6.795 1.00 67.31 465 ARG A C 1
ATOM 3608 O O . ARG A 1 465 ? -8.354 -5.086 -5.680 1.00 67.31 465 ARG A O 1
ATOM 3615 N N . PRO A 1 466 ? -8.004 -6.577 -7.352 1.00 69.38 466 PRO A N 1
ATOM 3616 C CA . PRO A 1 466 ? -6.843 -7.195 -6.724 1.00 69.38 466 PRO A CA 1
ATOM 3617 C C . PRO A 1 466 ? -5.775 -6.119 -6.560 1.00 69.38 466 PRO A C 1
ATOM 3619 O O . PRO A 1 466 ? -5.445 -5.405 -7.505 1.00 69.38 466 PRO A O 1
ATOM 3622 N N . ASN A 1 467 ? -5.280 -5.954 -5.342 1.00 79.75 467 ASN A N 1
ATOM 3623 C CA . ASN A 1 467 ? -4.227 -4.996 -5.055 1.00 79.75 467 ASN A CA 1
ATOM 3624 C C . ASN A 1 467 ? -3.192 -5.715 -4.208 1.00 79.75 467 ASN A C 1
ATOM 3626 O O . ASN A 1 467 ? -3.269 -5.721 -2.978 1.00 79.75 467 ASN A O 1
ATOM 3630 N N . LEU A 1 468 ? -2.318 -6.435 -4.903 1.00 89.69 468 LEU A N 1
ATOM 3631 C CA . LEU A 1 468 ? -1.315 -7.302 -4.310 1.00 89.69 468 LEU A CA 1
ATOM 3632 C C . LEU A 1 468 ? 0.047 -6.614 -4.345 1.00 89.69 468 LEU A C 1
ATOM 3634 O O . LEU A 1 468 ? 0.319 -5.768 -5.200 1.00 89.69 468 LEU A O 1
ATOM 3638 N N . LEU A 1 469 ? 0.913 -6.969 -3.405 1.00 90.19 469 LEU A N 1
ATOM 3639 C CA . LEU A 1 469 ? 2.326 -6.636 -3.489 1.00 90.19 469 LEU A CA 1
ATOM 3640 C C . LEU A 1 469 ? 3.173 -7.817 -3.028 1.00 90.19 469 LEU A C 1
ATOM 3642 O O . LEU A 1 469 ? 2.779 -8.525 -2.104 1.00 90.19 469 LEU A O 1
ATOM 3646 N N . ALA A 1 470 ? 4.334 -8.004 -3.643 1.00 91.50 470 ALA A N 1
ATOM 3647 C CA . ALA A 1 470 ? 5.340 -8.914 -3.120 1.00 91.50 470 ALA A CA 1
ATOM 3648 C C . ALA A 1 470 ? 6.165 -8.204 -2.039 1.00 91.50 470 ALA A C 1
ATOM 3650 O O . ALA A 1 470 ? 6.449 -7.010 -2.147 1.00 91.50 470 ALA A O 1
ATOM 3651 N N . THR A 1 471 ? 6.530 -8.937 -0.993 1.00 90.62 471 THR A N 1
ATOM 3652 C CA . THR A 1 471 ? 7.455 -8.479 0.044 1.00 90.62 471 THR A CA 1
ATOM 3653 C C . THR A 1 471 ? 8.295 -9.639 0.561 1.00 90.62 471 THR A C 1
ATOM 3655 O O . THR A 1 471 ? 7.940 -10.801 0.358 1.00 90.62 471 THR A O 1
ATOM 3658 N N . ILE A 1 472 ? 9.377 -9.338 1.276 1.00 88.44 472 ILE A N 1
ATOM 3659 C CA . ILE A 1 472 ? 10.270 -10.338 1.863 1.00 88.44 472 ILE A CA 1
ATOM 3660 C C . ILE A 1 472 ? 10.270 -10.195 3.383 1.00 88.44 472 ILE A C 1
ATOM 3662 O O . ILE A 1 472 ? 10.794 -9.225 3.914 1.00 88.44 472 ILE A O 1
ATOM 3666 N N . PHE A 1 473 ? 9.789 -11.197 4.113 1.00 84.62 473 PHE A N 1
ATOM 3667 C CA . PHE A 1 473 ? 9.964 -11.238 5.565 1.00 84.62 473 PHE A CA 1
ATOM 3668 C C . PHE A 1 473 ? 11.241 -12.001 5.918 1.00 84.62 473 PHE A C 1
ATOM 3670 O O . PHE A 1 473 ? 11.381 -13.181 5.597 1.00 84.62 473 PHE A O 1
ATOM 3677 N N . SER A 1 474 ? 12.191 -11.320 6.562 1.00 69.75 474 SER A N 1
ATOM 3678 C CA . SER A 1 474 ? 13.532 -11.846 6.865 1.00 69.75 474 SER A CA 1
ATOM 3679 C C . SER A 1 474 ? 13.608 -12.664 8.157 1.00 69.75 474 SER A C 1
ATOM 3681 O O . SER A 1 474 ? 14.665 -13.203 8.485 1.00 69.75 474 SER A O 1
ATOM 3683 N N . SER A 1 475 ? 12.498 -12.794 8.885 1.00 58.47 475 SER A N 1
ATOM 3684 C CA . SER A 1 475 ? 12.383 -13.673 10.047 1.00 58.47 475 SER A CA 1
ATOM 3685 C C . SER A 1 475 ? 11.152 -14.566 9.925 1.00 58.47 475 SER A C 1
ATOM 3687 O O . SER A 1 475 ? 10.122 -14.163 9.380 1.00 58.47 475 SER A O 1
ATOM 3689 N N . SER A 1 476 ? 11.258 -15.799 10.425 1.00 45.22 476 SER A N 1
ATOM 3690 C CA . SER A 1 476 ? 10.096 -16.661 10.585 1.00 45.22 476 SER A CA 1
ATOM 3691 C C . SER A 1 476 ? 9.146 -16.002 11.581 1.00 45.22 476 SER A C 1
ATOM 3693 O O . SER A 1 476 ? 9.496 -15.818 12.747 1.00 45.22 476 SER A O 1
ATOM 3695 N N . LEU A 1 477 ? 7.925 -15.698 11.146 1.00 49.72 477 LEU A N 1
ATOM 3696 C CA . LEU A 1 477 ? 6.774 -15.532 12.034 1.00 49.72 477 LEU A CA 1
ATOM 3697 C C . LEU A 1 477 ? 6.479 -16.887 12.703 1.00 49.72 477 LEU A C 1
ATOM 3699 O O . LEU A 1 477 ? 5.503 -17.562 12.403 1.00 49.72 477 LEU A O 1
ATOM 3703 N N . SER A 1 478 ? 7.372 -17.340 13.574 1.00 35.91 478 SER A N 1
ATOM 3704 C CA . SER A 1 478 ? 7.223 -18.551 14.374 1.00 35.91 478 SER A CA 1
ATOM 3705 C C . SER A 1 478 ? 7.110 -18.165 15.841 1.00 35.91 478 SER A C 1
ATOM 3707 O O . SER A 1 478 ? 7.910 -18.561 16.681 1.00 35.91 478 SER A O 1
ATOM 3709 N N . LYS A 1 479 ? 6.086 -17.365 16.144 1.00 35.81 479 LYS A N 1
ATOM 3710 C CA . LYS A 1 479 ? 5.505 -17.235 17.485 1.00 35.81 479 LYS A CA 1
ATOM 3711 C C . LYS A 1 479 ? 4.006 -16.949 17.367 1.00 35.81 479 LYS A C 1
ATOM 3713 O O . LYS A 1 479 ? 3.563 -15.859 17.698 1.00 35.81 479 LYS A O 1
ATOM 3718 N N . SER A 1 480 ? 3.227 -17.901 16.857 1.00 37.84 480 SER A N 1
ATOM 3719 C CA . SER A 1 480 ? 1.773 -17.896 17.115 1.00 37.84 480 SER A CA 1
ATOM 3720 C C . SER A 1 480 ? 1.067 -19.235 16.915 1.00 37.84 480 SER A C 1
ATOM 3722 O O . SER A 1 480 ? -0.014 -19.398 17.467 1.00 37.84 480 SER A O 1
ATOM 3724 N N . THR A 1 481 ? 1.654 -20.234 16.247 1.00 31.83 481 THR A N 1
ATOM 3725 C CA . THR A 1 481 ? 1.022 -21.568 16.186 1.00 31.83 481 THR A CA 1
ATOM 3726 C C . THR A 1 481 ? 0.974 -22.278 17.541 1.00 31.83 481 THR A C 1
ATOM 3728 O O . THR A 1 481 ? 0.147 -23.158 17.722 1.00 31.83 481 THR A O 1
ATOM 3731 N N . SER A 1 482 ? 1.775 -21.862 18.531 1.00 31.50 482 SER A N 1
ATOM 3732 C CA . SER A 1 482 ? 1.648 -22.362 19.908 1.00 31.50 482 SER A CA 1
ATOM 3733 C C . SER A 1 482 ? 0.515 -21.707 20.703 1.00 31.50 482 SER A C 1
ATOM 3735 O O . SER A 1 482 ? 0.128 -22.246 21.731 1.00 31.50 482 SER A O 1
ATOM 3737 N N . ASN A 1 483 ? -0.024 -20.564 20.259 1.00 36.44 483 ASN A N 1
ATOM 3738 C CA . ASN A 1 483 ? -1.077 -19.865 20.998 1.00 36.44 483 ASN A CA 1
ATOM 3739 C C . ASN A 1 483 ? -2.477 -20.369 20.653 1.00 36.44 483 ASN A C 1
ATOM 3741 O O . ASN A 1 483 ? -3.354 -20.205 21.481 1.00 36.44 483 ASN A O 1
ATOM 3745 N N . GLU A 1 484 ? -2.718 -21.007 19.504 1.00 40.31 484 GLU A N 1
ATOM 3746 C CA . GLU A 1 484 ? -4.055 -21.553 19.208 1.00 40.31 484 GLU A CA 1
ATOM 3747 C C . GLU A 1 484 ? -4.351 -22.828 20.008 1.00 40.31 484 GLU A C 1
ATOM 3749 O O . GLU A 1 484 ? -5.470 -22.999 20.495 1.00 40.31 484 GLU A O 1
ATOM 3754 N N . ASP A 1 485 ? -3.342 -23.676 20.226 1.00 35.84 485 ASP A N 1
ATOM 3755 C CA . ASP A 1 485 ? -3.463 -24.856 21.090 1.00 35.84 485 ASP A CA 1
ATOM 3756 C C . ASP A 1 485 ? -3.488 -24.460 22.573 1.00 35.84 485 ASP A C 1
ATOM 3758 O O . ASP A 1 485 ? -4.288 -24.992 23.341 1.00 35.84 485 ASP A O 1
ATOM 3762 N N . GLN A 1 486 ? -2.717 -23.439 22.959 1.00 36.75 486 GLN A N 1
ATOM 3763 C CA . GLN A 1 486 ? -2.718 -22.906 24.322 1.00 36.75 486 GLN A CA 1
ATOM 3764 C C . GLN A 1 486 ? -3.975 -22.065 24.623 1.00 36.75 486 GLN A C 1
ATOM 3766 O O . GLN A 1 486 ? -4.484 -22.127 25.735 1.00 36.75 486 GLN A O 1
ATOM 3771 N N . GLU A 1 487 ? -4.565 -21.366 23.643 1.00 42.91 487 GLU A N 1
ATOM 3772 C CA . GLU A 1 487 ? -5.890 -20.734 23.757 1.00 42.91 487 GLU A CA 1
ATOM 3773 C C . GLU A 1 487 ? -7.024 -21.764 23.735 1.00 42.91 487 GLU A C 1
ATOM 3775 O O . GLU A 1 487 ? -8.060 -21.519 24.353 1.00 42.91 487 GLU A O 1
ATOM 3780 N N . ARG A 1 488 ? -6.868 -22.917 23.067 1.00 42.81 488 ARG A N 1
ATOM 3781 C CA . ARG A 1 488 ? -7.816 -24.041 23.173 1.00 42.81 488 ARG A CA 1
ATOM 3782 C C . ARG A 1 488 ? -7.768 -24.681 24.554 1.00 42.81 488 ARG A C 1
ATOM 3784 O O . ARG A 1 488 ? -8.825 -24.887 25.145 1.00 42.81 488 ARG A O 1
ATOM 3791 N N . GLU A 1 489 ? -6.581 -24.951 25.086 1.00 41.78 489 GLU A N 1
ATOM 3792 C CA . GLU A 1 489 ? -6.407 -25.509 26.433 1.00 41.78 489 GLU A CA 1
ATOM 3793 C C . GLU A 1 489 ? -6.788 -24.498 27.533 1.00 41.78 489 GLU A C 1
ATOM 3795 O O . GLU A 1 489 ? -7.443 -24.864 28.514 1.00 41.78 489 GLU A O 1
ATOM 3800 N N . GLU A 1 490 ? -6.505 -23.202 27.348 1.00 44.97 490 GLU A N 1
ATOM 3801 C CA . GLU A 1 490 ? -6.996 -22.140 28.236 1.00 44.97 490 GLU A CA 1
ATOM 3802 C C . GLU A 1 490 ? -8.511 -21.947 28.126 1.00 44.97 490 GLU A C 1
ATOM 3804 O O . GLU A 1 490 ? -9.155 -21.754 29.154 1.00 44.97 490 GLU A O 1
ATOM 3809 N N . LYS A 1 491 ? -9.119 -22.045 26.933 1.00 46.59 491 LYS A N 1
ATOM 3810 C CA . LYS A 1 491 ? -10.587 -22.004 26.786 1.00 46.59 491 LYS A CA 1
ATOM 3811 C C . LYS A 1 491 ? -11.254 -23.157 27.529 1.00 46.59 491 LYS A C 1
ATOM 3813 O O . LYS A 1 491 ? -12.281 -22.920 28.157 1.00 46.59 491 LYS A O 1
ATOM 3818 N N . ILE A 1 492 ? -10.658 -24.352 27.515 1.00 48.12 492 ILE A N 1
ATOM 3819 C CA . ILE A 1 492 ? -11.166 -25.522 28.247 1.00 48.12 492 ILE A CA 1
ATOM 3820 C C . ILE A 1 492 ? -11.026 -25.318 29.767 1.00 48.12 492 ILE A C 1
ATOM 3822 O O . ILE A 1 492 ? -12.004 -25.498 30.497 1.00 48.12 492 ILE A O 1
ATOM 3826 N N . SER A 1 493 ? -9.868 -24.853 30.255 1.00 45.22 493 SER A N 1
ATOM 3827 C CA . SER A 1 493 ? -9.666 -24.646 31.702 1.00 45.22 493 SER A CA 1
ATOM 3828 C C . SER A 1 493 ? -10.438 -23.443 32.270 1.00 45.22 493 SER A C 1
ATOM 3830 O O . SER A 1 493 ? -10.896 -23.473 33.415 1.00 45.22 493 SER A O 1
ATOM 3832 N N . MET A 1 494 ? -10.659 -22.395 31.471 1.00 38.72 494 MET A N 1
ATOM 3833 C CA . MET A 1 494 ? -11.359 -21.181 31.899 1.00 38.72 494 MET A CA 1
ATOM 3834 C C . MET A 1 494 ? -12.877 -21.395 31.989 1.00 38.72 494 MET A C 1
ATOM 3836 O O . MET A 1 494 ? -13.500 -20.894 32.926 1.00 38.72 494 MET A O 1
ATOM 3840 N N . THR A 1 495 ? -13.467 -22.238 31.126 1.00 51.62 495 THR A N 1
ATOM 3841 C CA . THR A 1 495 ? -14.872 -22.662 31.277 1.00 51.62 495 THR A CA 1
ATOM 3842 C C . THR A 1 495 ? -15.133 -23.467 32.553 1.00 51.62 495 THR A C 1
ATOM 3844 O O . THR A 1 495 ? -16.206 -23.333 33.142 1.00 51.62 495 THR A O 1
ATOM 3847 N N . GLU A 1 496 ? -14.166 -24.254 33.039 1.00 47.62 496 GLU A N 1
ATOM 3848 C CA . GLU A 1 496 ? -14.325 -25.016 34.286 1.00 47.62 496 GLU A CA 1
ATOM 3849 C C . GLU A 1 496 ? -14.173 -24.135 35.535 1.00 47.62 496 GLU A C 1
ATOM 3851 O O . GLU A 1 496 ? -14.947 -24.265 36.488 1.00 47.62 496 GLU A O 1
ATOM 3856 N N . ILE A 1 497 ? -13.236 -23.183 35.528 1.00 48.78 497 ILE A N 1
ATOM 3857 C CA . ILE A 1 497 ? -12.986 -22.297 36.677 1.00 48.78 497 ILE A CA 1
ATOM 3858 C C . ILE A 1 497 ? -14.111 -21.260 36.847 1.00 48.78 497 ILE A C 1
ATOM 3860 O O . ILE A 1 497 ? -14.527 -20.985 37.981 1.00 48.78 497 ILE A O 1
ATOM 3864 N N . ASP A 1 498 ? -14.666 -20.731 35.752 1.00 45.66 498 ASP A N 1
ATOM 3865 C CA . ASP A 1 498 ? -15.789 -19.789 35.813 1.00 45.66 498 ASP A CA 1
ATOM 3866 C C . ASP A 1 498 ? -17.120 -20.481 36.144 1.00 45.66 498 ASP A C 1
ATOM 3868 O O . ASP A 1 498 ? -17.919 -19.926 36.904 1.00 45.66 498 ASP A O 1
ATOM 3872 N N . ALA A 1 499 ? -17.330 -21.733 35.717 1.00 46.25 499 ALA A N 1
ATOM 3873 C CA . ALA A 1 499 ? -18.482 -22.533 36.145 1.00 46.25 499 ALA A CA 1
ATOM 3874 C C . ALA A 1 499 ? -18.463 -22.831 37.659 1.00 46.25 499 ALA A C 1
ATOM 3876 O O . ALA A 1 499 ? -19.514 -22.841 38.310 1.00 46.25 499 ALA A O 1
ATOM 3877 N N . VAL A 1 500 ? -17.276 -23.020 38.249 1.00 46.66 500 VAL A N 1
ATOM 3878 C CA . VAL A 1 500 ? -17.110 -23.224 39.700 1.00 46.66 500 VAL A CA 1
ATOM 3879 C C . VAL A 1 500 ? -17.302 -21.914 40.477 1.00 46.66 500 VAL A C 1
ATOM 3881 O O . VAL A 1 500 ? -17.975 -21.907 41.513 1.00 46.66 500 VAL A O 1
ATOM 3884 N N . ARG A 1 501 ? -16.803 -20.781 39.964 1.00 45.47 501 ARG A N 1
ATOM 3885 C CA . ARG A 1 501 ? -16.977 -19.462 40.604 1.00 45.47 501 ARG A CA 1
ATOM 3886 C C . ARG A 1 501 ? -18.404 -18.915 40.498 1.00 45.47 501 ARG A C 1
ATOM 3888 O O . ARG A 1 501 ? -18.870 -18.295 41.457 1.00 45.47 501 ARG A O 1
ATOM 3895 N N . LEU A 1 502 ? -19.130 -19.181 39.406 1.00 41.12 502 LEU A N 1
ATOM 3896 C CA . LEU A 1 502 ? -20.552 -18.823 39.299 1.00 41.12 502 LEU A CA 1
ATOM 3897 C C . LEU A 1 502 ? -21.424 -19.663 40.243 1.00 41.12 502 LEU A C 1
ATOM 3899 O O . LEU A 1 502 ? -22.289 -19.109 40.923 1.00 41.12 502 LEU A O 1
ATOM 3903 N N . LYS A 1 503 ? -21.159 -20.971 40.375 1.00 45.81 503 LYS A N 1
ATOM 3904 C CA . LYS A 1 503 ? -21.896 -21.830 41.321 1.00 45.81 503 LYS A CA 1
ATOM 3905 C C . LYS A 1 503 ? -21.673 -21.432 42.784 1.00 45.81 503 LYS A C 1
ATOM 3907 O O . LYS A 1 503 ? -22.611 -21.500 43.575 1.00 45.81 503 LYS A O 1
ATOM 3912 N N . GLN A 1 504 ? -20.480 -20.954 43.146 1.00 44.09 504 GLN A N 1
ATOM 3913 C CA . GLN A 1 504 ? -20.198 -20.481 44.510 1.00 44.09 504 GLN A CA 1
ATOM 3914 C C . GLN A 1 504 ? -20.781 -19.091 44.821 1.00 44.09 504 GLN A C 1
ATOM 3916 O O . GLN A 1 504 ? -21.076 -18.812 45.983 1.00 44.09 504 GLN A O 1
ATOM 3921 N N . ARG A 1 505 ? -21.008 -18.230 43.815 1.00 39.59 505 ARG A N 1
ATOM 3922 C CA . ARG A 1 505 ? -21.694 -16.937 44.013 1.00 39.59 505 ARG A CA 1
ATOM 3923 C C . ARG A 1 505 ? -23.218 -17.062 44.090 1.00 39.59 505 ARG A C 1
ATOM 3925 O O . ARG A 1 505 ? -23.822 -16.310 44.846 1.00 39.59 505 ARG A O 1
ATOM 3932 N N . CYS A 1 506 ? -23.832 -18.033 43.412 1.00 36.03 506 CYS A N 1
ATOM 3933 C CA . CYS A 1 506 ? -25.286 -18.239 43.477 1.00 36.03 506 CYS A CA 1
ATOM 3934 C C . CYS A 1 506 ? -25.790 -18.862 44.796 1.00 36.03 506 CYS A C 1
ATOM 3936 O O . CYS A 1 506 ? -26.979 -18.767 45.080 1.00 36.03 506 CYS A O 1
ATOM 3938 N N . PHE A 1 507 ? -24.920 -19.441 45.634 1.00 34.09 507 PHE A N 1
ATOM 3939 C CA . PHE A 1 507 ? -25.320 -20.068 46.907 1.00 34.09 507 PHE A CA 1
ATOM 3940 C C . PHE A 1 507 ? -25.260 -19.149 48.142 1.00 34.09 507 PHE A C 1
ATOM 3942 O O . PHE A 1 507 ? -25.598 -19.591 49.237 1.00 34.09 507 PHE A O 1
ATOM 3949 N N . ARG A 1 508 ? -24.847 -17.879 48.005 1.00 34.91 508 ARG A N 1
ATOM 3950 C CA . ARG A 1 508 ? -24.763 -16.926 49.137 1.00 34.91 508 ARG A CA 1
ATOM 3951 C C . ARG A 1 508 ? -25.796 -15.799 49.123 1.00 34.91 508 ARG A C 1
ATOM 3953 O O . ARG A 1 508 ? -25.720 -14.902 49.954 1.00 34.91 508 ARG A O 1
ATOM 3960 N N . SER A 1 509 ? -26.771 -15.841 48.225 1.00 35.22 509 SER A N 1
ATOM 3961 C CA . SER A 1 509 ? -27.777 -14.783 48.109 1.00 35.22 509 SER A CA 1
ATOM 3962 C C . SER A 1 509 ? -29.167 -15.355 47.861 1.00 35.22 509 SER A C 1
ATOM 3964 O O . SER A 1 509 ? -29.772 -15.060 46.841 1.00 35.22 509 SER A O 1
ATOM 3966 N N . PHE A 1 510 ? -29.652 -16.188 48.782 1.00 29.83 510 PHE A N 1
ATOM 3967 C CA . PHE A 1 510 ? -31.076 -16.494 48.942 1.00 29.83 510 PHE A CA 1
ATOM 3968 C C . PHE A 1 510 ? -31.353 -16.864 50.409 1.00 29.83 510 PHE A C 1
ATOM 3970 O O . PHE A 1 510 ? -31.396 -18.033 50.771 1.00 29.83 510 PHE A O 1
ATOM 3977 N N . GLU A 1 511 ? -31.554 -15.850 51.251 1.00 29.22 511 GLU A N 1
ATOM 3978 C CA . GLU A 1 511 ? -32.443 -15.961 52.414 1.00 29.22 511 GLU A CA 1
ATOM 3979 C C . GLU A 1 511 ? -33.581 -14.943 52.224 1.00 29.22 511 GLU A C 1
ATOM 3981 O O . GLU A 1 511 ? -33.308 -13.787 51.884 1.00 29.22 511 GLU A O 1
ATOM 3986 N N . PRO A 1 512 ? -34.856 -15.347 52.364 1.00 31.66 512 PRO A N 1
ATOM 3987 C CA . PRO A 1 512 ? -35.988 -14.478 52.086 1.00 31.66 512 PRO A CA 1
ATOM 3988 C C . PRO A 1 512 ? -36.366 -13.627 53.304 1.00 31.66 512 PRO A C 1
ATOM 3990 O O . PRO A 1 512 ? -36.551 -14.122 54.413 1.00 31.66 512 PRO A O 1
ATOM 3993 N N . LEU A 1 513 ? -36.557 -12.330 53.057 1.00 30.48 513 LEU A N 1
ATOM 3994 C CA . LEU A 1 513 ? -37.200 -11.392 53.973 1.00 30.48 513 LEU A CA 1
ATOM 3995 C C . LEU A 1 513 ? -38.672 -11.791 54.191 1.00 30.48 513 LEU A C 1
ATOM 3997 O O . LEU A 1 513 ? -39.487 -11.762 53.266 1.00 30.48 513 LEU A O 1
ATOM 4001 N N . HIS A 1 514 ? -39.029 -12.103 55.434 1.00 31.17 514 HIS A N 1
ATOM 4002 C CA . HIS A 1 514 ? -40.396 -11.989 55.940 1.00 31.17 514 HIS A CA 1
ATOM 4003 C C . HIS A 1 514 ? -40.404 -10.972 57.077 1.00 31.17 514 HIS A C 1
ATOM 4005 O O . HIS A 1 514 ? -39.650 -11.086 58.041 1.00 31.17 514 HIS A O 1
ATOM 4011 N N . GLY A 1 515 ? -41.217 -9.930 56.908 1.00 29.50 515 GLY A N 1
ATOM 4012 C CA . GLY A 1 515 ? -41.340 -8.837 57.860 1.00 29.50 515 GLY A CA 1
ATOM 4013 C C . GLY A 1 515 ? -42.188 -9.196 59.074 1.00 29.50 515 GLY A C 1
ATOM 4014 O O . GLY A 1 515 ? -43.027 -10.089 59.013 1.00 29.50 515 GLY A O 1
ATOM 4015 N N . GLN A 1 516 ? -42.019 -8.419 60.142 1.00 28.28 516 GLN A N 1
ATOM 4016 C CA . GLN A 1 516 ? -43.089 -8.068 61.071 1.00 28.28 516 GLN A CA 1
ATOM 4017 C C . GLN A 1 516 ? -42.757 -6.759 61.805 1.00 28.28 516 GLN A C 1
ATOM 4019 O O . GLN A 1 516 ? -41.610 -6.332 61.899 1.00 28.28 516 GLN A O 1
ATOM 4024 N N . SER A 1 517 ? -43.832 -6.097 62.215 1.00 27.88 517 SER A N 1
ATOM 4025 C CA . SER A 1 517 ? -43.978 -4.685 62.557 1.00 27.88 517 SER A CA 1
ATOM 4026 C C . SER A 1 517 ? -43.798 -4.383 64.054 1.00 27.88 517 SER A C 1
ATOM 4028 O O . SER A 1 517 ? -44.107 -5.223 64.889 1.00 27.88 517 SER A O 1
ATOM 4030 N N . ALA A 1 518 ? -43.409 -3.128 64.323 1.00 30.62 518 ALA A N 1
ATOM 4031 C CA . ALA A 1 518 ? -43.696 -2.264 65.480 1.00 30.62 518 ALA A CA 1
ATOM 4032 C C . ALA A 1 518 ? -43.303 -2.694 66.910 1.00 30.62 518 ALA A C 1
ATOM 4034 O O . ALA A 1 518 ? -43.818 -3.655 67.465 1.00 30.62 518 ALA A O 1
ATOM 4035 N N . THR A 1 519 ? -42.558 -1.823 67.608 1.00 30.50 519 THR A N 1
ATOM 4036 C CA . THR A 1 519 ? -43.103 -0.936 68.668 1.00 30.50 519 THR A CA 1
ATOM 4037 C C . THR A 1 519 ? -42.017 -0.085 69.347 1.00 30.50 519 THR A C 1
ATOM 4039 O O . THR A 1 519 ? -41.016 -0.615 69.805 1.00 30.50 519 THR A O 1
ATOM 4042 N N . GLY A 1 520 ? -42.304 1.222 69.477 1.00 26.52 520 GLY A N 1
ATOM 4043 C CA . GLY A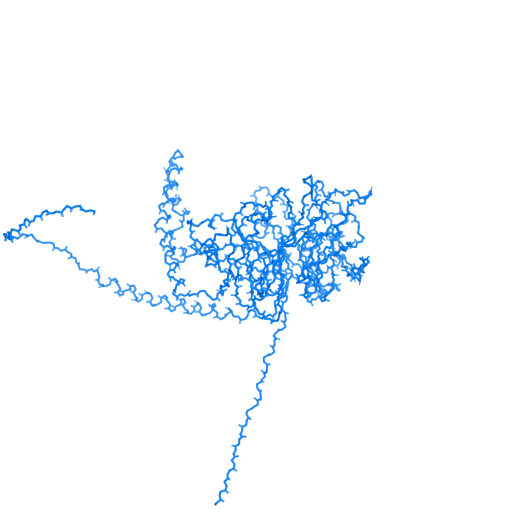 1 520 ? -41.851 2.137 70.543 1.00 26.52 520 GLY A CA 1
ATOM 4044 C C . GLY A 1 520 ? -40.359 2.505 70.591 1.00 26.52 520 GLY A C 1
ATOM 4045 O O . GLY A 1 520 ? -39.491 1.728 70.251 1.00 26.52 520 GLY A O 1
ATOM 4046 N N . SER A 1 521 ? -39.918 3.657 71.078 1.00 27.06 521 SER A N 1
ATOM 4047 C CA . SER A 1 521 ? -40.536 4.893 71.544 1.00 27.06 521 SER A CA 1
ATOM 4048 C C . SER A 1 521 ? -39.362 5.754 72.043 1.00 27.06 521 SER A C 1
ATOM 4050 O O . SER A 1 521 ? -38.556 5.260 72.823 1.00 27.06 521 SER A O 1
ATOM 4052 N N . LYS A 1 522 ? -39.401 7.051 71.718 1.00 31.89 522 LYS A N 1
ATOM 4053 C CA . LYS A 1 522 ? -38.892 8.195 72.502 1.00 31.89 522 LYS A CA 1
ATOM 4054 C C . LYS A 1 522 ? -37.406 8.602 72.468 1.00 31.89 522 LYS A C 1
ATOM 4056 O O . LYS A 1 522 ? -36.514 7.856 72.847 1.00 31.89 522 LYS A O 1
ATOM 4061 N N . ASN A 1 523 ? -37.303 9.928 72.281 1.00 29.47 523 ASN A N 1
ATOM 4062 C CA . ASN A 1 523 ? -36.370 10.903 72.861 1.00 29.47 523 ASN A CA 1
ATOM 4063 C C . ASN A 1 523 ? -35.040 11.105 72.122 1.00 29.47 523 ASN A C 1
ATOM 4065 O O . ASN A 1 523 ? -34.414 10.143 71.716 1.00 29.47 523 ASN A O 1
ATOM 4069 N N . LEU A 1 524 ? -34.488 12.313 71.977 1.00 28.84 524 LEU A N 1
ATOM 4070 C CA . LEU A 1 524 ? -34.913 13.715 72.148 1.00 28.84 524 LEU A CA 1
ATOM 4071 C C . LEU A 1 524 ? -33.687 14.551 71.725 1.00 28.84 524 LEU A C 1
ATOM 4073 O O . LEU A 1 524 ? -32.579 14.188 72.104 1.00 28.84 524 LEU A O 1
ATOM 4077 N N . GLY A 1 525 ? -33.900 15.697 71.069 1.00 27.41 525 GLY A N 1
ATOM 4078 C CA . GLY A 1 525 ? -32.925 16.801 70.984 1.00 27.41 525 GLY A CA 1
ATOM 4079 C C . GLY A 1 525 ? -31.820 16.621 69.933 1.00 27.41 525 GLY A C 1
ATOM 4080 O O . GLY A 1 525 ? -31.242 15.557 69.802 1.00 27.41 525 GLY A O 1
ATOM 4081 N N . GLY A 1 526 ? -31.455 17.613 69.132 1.00 28.75 526 GLY A N 1
ATOM 4082 C CA . GLY A 1 526 ? -31.847 19.013 69.049 1.00 28.75 526 GLY A CA 1
ATOM 4083 C C . GLY A 1 526 ? -30.983 19.693 67.975 1.00 28.75 526 GLY A C 1
ATOM 4084 O O . GLY A 1 526 ? -29.908 19.190 67.672 1.00 28.75 526 GLY A O 1
ATOM 4085 N N . LEU A 1 527 ? -31.513 20.778 67.389 1.00 30.34 527 LEU A N 1
ATOM 4086 C CA . LEU A 1 527 ? -30.844 22.055 67.047 1.00 30.34 527 LEU A CA 1
ATOM 4087 C C . LEU A 1 527 ? -29.350 21.995 66.634 1.00 30.34 527 LEU A C 1
ATOM 4089 O O . LEU A 1 527 ? -28.524 21.522 67.395 1.00 30.34 527 LEU A O 1
ATOM 4093 N N . ALA A 1 528 ? -28.864 22.599 65.550 1.00 31.02 528 ALA A N 1
ATOM 4094 C CA . ALA A 1 528 ? -29.401 23.619 64.661 1.00 31.02 528 ALA A CA 1
ATOM 4095 C C . ALA A 1 528 ? -28.462 23.804 63.442 1.00 31.02 528 ALA A C 1
ATOM 4097 O O . ALA A 1 528 ? -27.291 23.440 63.490 1.00 31.02 528 ALA A O 1
ATOM 4098 N N . SER A 1 529 ? -29.038 24.395 62.392 1.00 31.56 529 SER A N 1
ATOM 4099 C CA . SER A 1 529 ? -28.491 25.283 61.344 1.00 31.56 529 SER A CA 1
ATOM 4100 C C . SER A 1 529 ? -26.995 25.648 61.305 1.00 31.56 529 SER A C 1
ATOM 4102 O O . SER A 1 529 ? -26.461 26.079 62.321 1.00 31.56 529 SER A O 1
ATOM 4104 N N . LEU A 1 530 ? -26.427 25.697 60.088 1.00 32.50 530 LEU A N 1
ATOM 4105 C CA . LEU A 1 530 ? -25.751 26.849 59.426 1.00 32.50 530 LEU A CA 1
ATOM 4106 C C . LEU A 1 530 ? -25.117 26.318 58.111 1.00 32.50 530 LEU A C 1
ATOM 4108 O O . LEU A 1 530 ? -24.335 25.378 58.172 1.00 32.50 530 LEU A O 1
ATOM 4112 N N . VAL A 1 531 ? -25.689 26.604 56.933 1.00 34.12 531 VAL A N 1
ATOM 4113 C CA . VAL A 1 531 ? -25.455 27.762 56.027 1.00 34.12 531 VAL A CA 1
ATOM 4114 C C . VAL A 1 531 ? -24.123 27.673 55.265 1.00 34.12 531 VAL A C 1
ATOM 4116 O O . VAL A 1 531 ? -23.066 27.697 55.882 1.00 34.12 531 VAL A O 1
ATOM 4119 N N . ASP A 1 532 ? -24.282 27.563 53.940 1.00 36.84 532 ASP A N 1
ATOM 4120 C CA . ASP A 1 532 ? -23.509 28.075 52.793 1.00 36.84 532 ASP A CA 1
ATOM 4121 C C . ASP A 1 532 ? -21.978 28.229 52.879 1.00 36.84 532 ASP A C 1
ATOM 4123 O O . ASP A 1 532 ? -21.459 29.039 53.644 1.00 36.84 532 ASP A O 1
ATOM 4127 N N . ASP A 1 533 ? -21.285 27.503 51.991 1.00 40.97 533 ASP A N 1
ATOM 4128 C CA . ASP A 1 533 ? -20.623 28.054 50.787 1.00 40.97 533 ASP A CA 1
ATOM 4129 C C . ASP A 1 533 ? -20.561 26.987 49.671 1.00 40.97 533 ASP A C 1
ATOM 4131 O O . ASP A 1 533 ? -20.403 25.785 50.008 1.00 40.97 533 ASP A O 1
#

pLDDT: mean 77.29, std 21.36, range [24.33, 97.06]

Foldseek 3Di:
DDDDDDDDDDDDDDDDDQDFWAKAKEFQWAFEDAVLQVQCVVVVHDDLVRQLVVQCVPPDPVCSVVSNVVSVVVCCVPRSVVSLVVVVVVCVVPPDLQAEQDFDADPPDDVVLLVLVSRFWQKDWPDDDHPVDYIHIYIYGSRRPPHPLVPFDRIWGFLEDAAQKTKIWTGPDDFQDPGDTFIWIARNVSSYIYTAHDDPPVPGHLQFWDFLARFKYKAADDPDPDWIKIKGKIFTDDPSHGDQKIKIWIETCDDPRHNDTDIDIAGFPADPDDDPPDPDPPDDRHFLGKEAAARAKIWGDDLQFWIWIFPHPPDPHTDIDTAGDPDDDHDDPPDDDPHNSLFFKDWYAAPNKIKIWGWDPVPDLQQQAIKIWMWIQPDRVVSDIDTPAMDGPNVQPDDPVQNNWHWTRKAQARPDNQKIKTKTWPCPDCPPPDPDQTWIKIWIAGRVSPDIDIDTDDPPCRPPDRDIYMYIHSHPPPPDVVVVVVVVVVVVVVVVVVVVVVVVVVVPPDDDDDDDDDDDDDDDDDDDDDDDD

Mean predicted aligned error: 13.07 Å

Secondary structure (DSSP, 8-state):
--------PPPPP---PPPPPEEEEEESEEEEEEHHHHHHHHTTPPPHHHHHHHHHTT--HHHHHHHHHHHHHHHIIIIIHHHHHHHHHHHHHS--SSEEPPPPP-SS--HHHHHHHHHTEEEEEEE---TTSEEEEEEEE---TTSTTTTS-SEEEEEEEETTEEEEEESS--TTS----EEEEEETTTTEEEEEPPPPTTT--TTTEEE-BS--EEEE-SSSTT-EEEEEEEEEEETTEEEEEEEEEEEESSSTTBTSEEEEEEE-----S--TT--S------BSEEEEETTTEEEEEETTTEEEEES-TT-SS--EEEEEPP--PPP--SSSS---GGGTEEEEEETTEEEEEEEE-TT-S-GGGPEEEEEEEEETTTTEEEEEEEEEGGGS---HHHHTSEEEEEEE-SS-TTEEEEEEE------TT------EEEEEEETTSS-EEEEEPPTTTTSS---EEEEEESS---SSHHHHHHHHHHHHHHHHHHHHHHHHHHTSS------------------------

Solvent-accessible surface area (backbone atoms only — not comparable to full-atom values): 31049 Å² total; per-residue (Å²): 134,86,85,89,80,92,81,89,79,79,85,77,82,79,75,80,76,78,63,76,63,42,61,31,29,31,47,27,64,25,44,53,41,56,46,52,64,50,48,34,55,75,71,70,48,83,50,70,64,62,51,47,56,65,68,51,58,95,50,55,78,94,47,40,68,62,49,53,53,51,49,54,52,48,46,43,64,67,51,50,47,51,38,49,54,52,51,53,50,48,44,71,78,51,67,73,87,60,42,76,50,88,63,60,80,74,78,96,66,61,63,67,59,51,49,50,51,53,72,22,56,44,81,42,70,81,40,89,33,59,65,52,27,63,20,36,48,32,34,37,32,61,60,53,83,88,40,82,70,52,76,36,63,73,40,34,37,50,42,22,51,27,55,42,32,37,24,27,38,37,40,74,32,46,82,50,46,99,47,68,51,32,36,36,40,37,29,63,77,63,38,28,40,34,58,40,75,62,79,61,77,88,81,54,35,61,74,49,31,43,69,34,51,43,60,42,42,34,42,51,42,78,99,53,77,81,37,36,37,40,38,38,59,30,26,28,36,53,98,82,36,78,45,53,40,30,42,38,36,38,35,31,64,58,71,98,61,36,47,43,81,45,79,36,82,35,74,45,67,59,84,90,64,77,63,96,80,59,96,60,77,88,71,72,85,43,20,70,43,52,36,49,35,64,86,52,16,42,30,40,28,18,79,86,64,25,34,41,34,32,70,38,72,86,48,91,75,58,55,53,48,55,27,55,57,75,95,65,82,80,80,80,58,77,81,87,68,85,73,62,49,53,41,34,24,39,71,48,51,39,94,71,34,48,35,40,40,38,52,44,44,87,92,49,97,50,34,48,67,20,36,43,37,34,33,35,54,76,36,70,91,77,41,39,61,44,77,74,50,70,48,47,53,47,76,44,88,59,61,72,80,56,52,74,22,52,73,26,40,43,40,66,47,74,86,41,94,50,36,36,36,29,34,32,41,53,83,73,72,90,50,97,90,54,93,70,75,43,58,39,32,27,36,28,38,33,75,85,57,82,49,75,46,79,23,70,58,65,92,81,53,51,87,51,82,89,49,73,43,68,45,38,32,64,58,80,90,79,84,51,82,69,48,59,60,49,49,50,54,46,52,58,53,48,56,54,54,50,55,52,52,52,58,62,58,65,74,75,73,82,80,85,92,77,88,86,83,88,80,89,82,86,87,79,89,76,89,80,91,84,84,91,136

Sequence (533 aa):
MEGGASSSHPPGEVRGGRLPPSERLLSRFVRFEDEISEFIKEQGLPSLDTIMEAALEDIPESQKQTVTQREILHYRQTVVKKAEDALRQRKSCRPSDVKRVPVRFTGGDDPAFYSQALQGIEPRFTQLAHPPEVTSLVLRVSWSRYSSLYSFPPGAFISSTDQNMLALYVGPYRPCISLRGFYLAYDVWANSIAVIPQLPSGSVSMFSHVGIGTGVAILGCGDQPGEFLLAELLLRKQHGRPSCKGTLFKWFSSGPSAGQWVQNEVALPLPSKPKEHASRPSCTFCADTISVFRRIGLCWADLLQGILICNNMWSDCPQFCFVELPKMRPFKSCIDGRGVPAAHSSVCCVEDTLRFITIDDHGQSDPSRVTITIWQLQDIQTSDWAMSCAFSFGDIPLDPLYTTMMPTFPVLSMTNEWAVYVTAAADHGFIPEKMEVCVRHVLCISTDMRAVEVSNLPPGSGSTRPNLLATIFSSSLSKSTSNEDQEREEKISMTEIDAVRLKQRCFRSFEPLHGQSATGSKNLGGLASLVDD

Organism: NCBI:txid240449

InterPro domains:
  IPR011676 Domain of unknown function DUF1618 [PF07762] (300-421)